Protein 4K1X (pdb70)

Structure (mmCIF, N/CA/C/O backbone):
data_4K1X
#
_entry.id   4K1X
#
_cell.length_a   74.970
_cell.length_b   74.970
_cell.length_c   188.610
_cell.angle_alpha   90.00
_cell.angle_beta   90.00
_cell.angle_gamma   120.00
#
_symmetry.space_group_name_H-M   'P 31 2 1'
#
loop_
_entity.id
_entity.type
_entity.pdbx_description
1 polymer 'NADPH:ferredoxin reductase'
2 non-polymer 'FLAVIN-ADENINE DINUCLEOTIDE'
3 non-polymer 'SULFATE ION'
4 water water
#
loop_
_atom_site.group_PDB
_atom_site.id
_atom_site.type_symbol
_atom_site.label_atom_id
_atom_site.label_alt_id
_atom_site.label_comp_id
_atom_site.label_asym_id
_atom_site.label_entity_id
_atom_site.label_seq_id
_atom_site.pdbx_PDB_ins_code
_atom_site.Cartn_x
_atom_site.Cartn_y
_atom_site.Cartn_z
_atom_site.occupancy
_atom_site.B_iso_or_equiv
_atom_site.auth_seq_id
_atom_site.auth_comp_id
_atom_site.auth_asym_id
_atom_site.auth_atom_id
_atom_site.pdbx_PDB_model_num
ATOM 1 N N . PRO A 1 1 ? -49.107 14.909 -20.970 1.00 48.49 16 PRO A N 1
ATOM 2 C CA . PRO A 1 1 ? -47.749 15.381 -20.690 1.00 43.00 16 PRO A CA 1
ATOM 3 C C . PRO A 1 1 ? -47.160 15.974 -21.964 1.00 36.37 16 PRO A C 1
ATOM 4 O O . PRO A 1 1 ? -46.157 15.477 -22.485 1.00 37.22 16 PRO A O 1
ATOM 15 N N . ASP A 1 2 ? -47.799 17.035 -22.452 1.00 28.53 17 ASP A N 1
ATOM 16 C CA . ASP A 1 2 ? -47.401 17.673 -23.705 1.00 22.11 17 ASP A CA 1
ATOM 17 C C . ASP A 1 2 ? -47.214 16.623 -24.817 1.00 18.60 17 ASP A C 1
ATOM 18 O O . ASP A 1 2 ? -46.252 16.676 -25.580 1.00 17.58 17 ASP A O 1
ATOM 27 N N . ALA A 1 3 ? -48.143 15.669 -24.897 1.00 22.41 18 ALA A N 1
ATOM 28 C CA . ALA A 1 3 ? -47.946 14.497 -25.753 1.00 17.25 18 ALA A CA 1
ATOM 29 C C . ALA A 1 3 ? -48.257 14.795 -27.212 1.00 17.92 18 ALA A C 1
ATOM 30 O O . ALA A 1 3 ? -49.241 15.481 -27.530 1.00 18.13 18 ALA A O 1
ATOM 37 N N . GLN A 1 4 ? -47.415 14.271 -28.095 1.00 15.25 19 GLN A N 1
ATOM 38 C CA . GLN A 1 4 ? -47.673 14.322 -29.523 1.00 13.25 19 GLN A CA 1
ATOM 39 C C . GLN A 1 4 ? -47.449 12.942 -30.110 1.00 16.53 19 GLN A C 1
ATOM 40 O O . GLN A 1 4 ? -46.697 12.142 -29.561 1.00 16.63 19 GLN A O 1
ATOM 54 N N . THR A 1 5 ? -48.107 12.676 -31.228 1.00 14.95 20 THR A N 1
ATOM 55 C CA . THR A 1 5 ? -48.119 11.343 -31.809 1.00 13.19 20 THR A CA 1
ATOM 56 C C . THR A 1 5 ? -47.171 11.235 -32.999 1.00 14.41 20 THR A C 1
ATOM 57 O O . THR A 1 5 ? -47.112 12.118 -33.853 1.00 14.79 20 THR A O 1
ATOM 68 N N . VAL A 1 6 ? -46.404 10.153 -33.020 1.00 11.91 21 VAL A N 1
ATOM 69 C CA . VAL A 1 6 ? -45.476 9.861 -34.110 1.00 12.13 21 VAL A CA 1
ATOM 70 C C . VAL A 1 6 ? -46.208 9.384 -35.364 1.00 13.20 21 VAL A C 1
ATOM 71 O O . VAL A 1 6 ? -47.077 8.509 -35.293 1.00 12.34 21 VAL A O 1
ATOM 84 N N . THR A 1 7 ? -45.870 9.983 -36.507 1.00 11.73 22 THR A N 1
ATOM 85 C CA . THR A 1 7 ? -46.536 9.692 -37.772 1.00 12.42 22 THR A CA 1
ATOM 86 C C . THR A 1 7 ? -45.673 8.981 -38.815 1.00 12.32 22 THR A C 1
ATOM 87 O O . THR A 1 7 ? -46.202 8.466 -39.797 1.00 14.47 22 THR A O 1
ATOM 98 N N . SER A 1 8 ? -44.359 8.988 -38.606 1.00 10.97 23 SER A N 1
ATOM 99 C CA . SER A 1 8 ? -43.420 8.348 -39.519 1.00 11.71 23 SER A CA 1
ATOM 100 C C . SER A 1 8 ? -42.093 8.150 -38.817 1.00 10.62 23 SER A C 1
ATOM 101 O O . SER A 1 8 ? -41.706 8.981 -37.976 1.00 10.94 23 SER A O 1
ATOM 109 N N . VAL A 1 9 ? -41.417 7.044 -39.135 1.00 10.38 24 VAL A N 1
ATOM 110 C CA . VAL A 1 9 ? -40.059 6.787 -38.639 1.00 9.77 24 VAL A CA 1
ATOM 111 C C . VAL A 1 9 ? -39.191 6.206 -39.752 1.00 11.66 24 VAL A C 1
ATOM 112 O O . VAL A 1 9 ? -39.628 5.286 -40.475 1.00 10.30 24 VAL A O 1
ATOM 125 N N . ARG A 1 10 ? -37.970 6.708 -39.888 1.00 10.12 25 ARG A N 1
ATOM 126 C CA . ARG A 1 10 ? -36.990 6.134 -40.812 1.00 8.59 25 ARG A CA 1
ATOM 127 C C . ARG A 1 10 ? -35.675 5.906 -40.086 1.00 9.10 25 ARG A C 1
ATOM 128 O O . ARG A 1 10 ? -35.152 6.808 -39.426 1.00 9.70 25 ARG A O 1
ATOM 149 N N . HIS A 1 11 ? -35.150 4.693 -40.188 1.00 7.93 26 HIS A N 1
ATOM 150 C CA . HIS A 1 11 ? -33.835 4.398 -39.632 1.00 7.61 26 HIS A CA 1
ATOM 151 C C . HIS A 1 11 ? -32.786 4.477 -40.705 1.00 10.85 26 HIS A C 1
ATOM 152 O O . HIS A 1 11 ? -32.898 3.806 -41.740 1.00 12.44 26 HIS A O 1
ATOM 167 N N . TRP A 1 12 ? -31.761 5.281 -40.458 1.00 7.29 27 TRP A N 1
ATOM 168 C CA . TRP A 1 12 ? -30.715 5.533 -41.458 1.00 7.48 27 TRP A CA 1
ATOM 169 C C . TRP A 1 12 ? -29.531 4.631 -41.216 1.00 8.03 27 TRP A C 1
ATOM 170 O O . TRP A 1 12 ? -29.001 4.006 -42.156 1.00 8.45 27 TRP A O 1
ATOM 191 N N . THR A 1 13 ? -29.140 4.543 -39.951 1.00 9.50 28 THR A N 1
ATOM 192 C CA . THR A 1 13 ? -28.156 3.570 -39.483 1.00 7.62 28 THR A CA 1
ATOM 193 C C . THR A 1 13 ? -28.583 3.158 -38.083 1.00 7.99 28 THR A C 1
ATOM 194 O O . THR A 1 13 ? -29.557 3.680 -37.536 1.00 7.95 28 THR A O 1
ATOM 205 N N . ASP A 1 14 ? -27.832 2.255 -37.462 1.00 7.12 29 ASP A N 1
ATOM 206 C CA . ASP A 1 14 ? -28.166 1.911 -36.094 1.00 6.48 29 ASP A CA 1
ATOM 207 C C . ASP A 1 14 ? -27.951 3.063 -35.127 1.00 8.76 29 ASP A C 1
ATOM 208 O O . ASP A 1 14 ? -28.406 2.980 -33.995 1.00 8.26 29 ASP A O 1
ATOM 217 N N . THR A 1 15 ? -27.272 4.133 -35.556 1.00 6.58 30 THR A N 1
ATOM 218 C CA . THR A 1 15 ? -27.055 5.291 -34.682 1.00 6.55 30 THR A CA 1
ATOM 219 C C . THR A 1 15 ? -27.665 6.588 -35.178 1.00 7.30 30 THR A C 1
ATOM 220 O O . THR A 1 15 ? -27.410 7.649 -34.600 1.00 7.89 30 THR A O 1
ATOM 231 N N . LEU A 1 16 ? -28.533 6.494 -36.182 1.00 6.95 31 LEU A N 1
ATOM 232 C CA . LEU A 1 16 ? -29.208 7.659 -36.748 1.00 7.06 31 LEU A CA 1
ATOM 233 C C . LEU A 1 16 ? -30.618 7.322 -37.196 1.00 7.84 31 LEU A C 1
ATOM 234 O O . LEU A 1 16 ? -30.794 6.390 -37.989 1.00 7.28 31 LEU A O 1
ATOM 250 N N . PHE A 1 17 ? -31.611 8.082 -36.755 1.00 7.01 32 PHE A N 1
ATOM 251 C CA . PHE A 1 17 ? -32.968 7.881 -37.231 1.00 6.60 32 PHE A CA 1
ATOM 252 C C . PHE A 1 17 ? -33.707 9.211 -37.257 1.00 7.80 32 PHE A C 1
ATOM 253 O O . PHE A 1 17 ? -33.382 10.125 -36.505 1.00 9.59 32 PHE A O 1
ATOM 270 N N . SER A 1 18 ? -34.694 9.313 -38.132 1.00 6.72 33 SER A N 1
ATOM 271 C CA . SER A 1 18 ? -35.574 10.489 -38.172 1.00 6.87 33 SER A CA 1
ATOM 272 C C . SER A 1 18 ? -37.009 10.084 -37.890 1.00 7.12 33 SER A C 1
ATOM 273 O O . SER A 1 18 ? -37.383 8.928 -38.059 1.00 7.70 33 SER A O 1
ATOM 281 N N . PHE A 1 19 ? -37.809 11.033 -37.408 1.00 7.84 34 PHE A N 1
ATOM 282 C CA . PHE A 1 19 ? -39.227 10.738 -37.210 1.00 9.67 34 PHE A CA 1
ATOM 283 C C . PHE A 1 19 ? -40.018 12.019 -37.344 1.00 10.30 34 PHE A C 1
ATOM 284 O O . PHE A 1 19 ? -39.471 13.114 -37.240 1.00 9.59 34 PHE A O 1
ATOM 301 N N . ARG A 1 20 ? -41.304 11.872 -37.655 1.00 10.45 35 ARG A N 1
ATOM 302 C CA . ARG A 1 20 ? -42.231 13.001 -37.725 1.00 9.47 35 ARG A CA 1
ATOM 303 C C . ARG A 1 20 ? -43.298 12.820 -36.656 1.00 11.07 35 ARG A C 1
ATOM 304 O O . ARG A 1 20 ? -43.645 11.687 -36.299 1.00 11.15 35 ARG A O 1
ATOM 325 N N . VAL A 1 21 ? -43.794 13.935 -36.135 1.00 11.13 36 VAL A N 1
ATOM 326 C CA . VAL A 1 21 ? -44.787 13.903 -35.058 1.00 11.93 36 VAL A CA 1
ATOM 327 C C . VAL A 1 21 ? -45.824 14.987 -35.283 1.00 11.49 36 VAL A C 1
ATOM 328 O O . VAL A 1 21 ? -45.592 15.964 -36.008 1.00 13.00 36 VAL A O 1
ATOM 341 N N . THR A 1 22 ? -46.979 14.819 -34.664 1.00 12.55 37 THR A N 1
ATOM 342 C CA . THR A 1 22 ? -48.013 15.843 -34.773 1.00 13.37 37 THR A CA 1
ATOM 343 C C . THR A 1 22 ? -47.562 17.121 -34.081 1.00 15.75 37 THR A C 1
ATOM 344 O O . THR A 1 22 ? -46.752 17.102 -33.151 1.00 14.76 37 THR A O 1
ATOM 355 N N . ARG A 1 23 ? -48.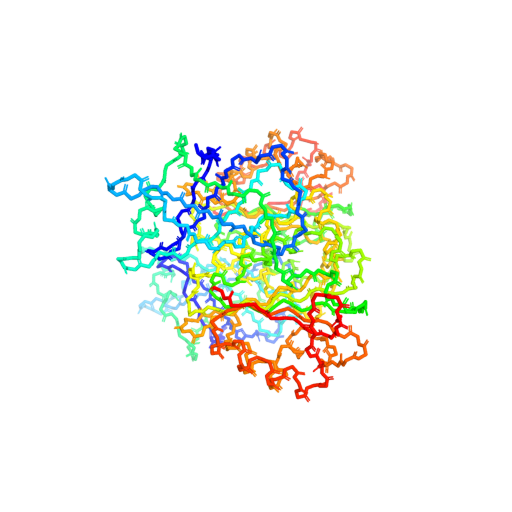099 18.241 -34.552 1.00 15.72 38 ARG A N 1
ATOM 356 C CA . ARG A 1 23 ? -47.657 19.554 -34.117 1.00 13.95 38 ARG A CA 1
ATOM 357 C C . ARG A 1 23 ? -48.587 20.141 -33.056 1.00 16.69 38 ARG A C 1
ATOM 358 O O . ARG A 1 23 ? -49.799 20.172 -33.250 1.00 18.52 38 ARG A O 1
ATOM 379 N N . PRO A 1 24 ? -48.032 20.618 -31.929 1.00 16.64 39 PRO A N 1
ATOM 380 C CA . PRO A 1 24 ? -48.885 21.271 -30.931 1.00 18.34 39 PRO A CA 1
ATOM 381 C C . PRO A 1 24 ? -49.562 22.514 -31.491 1.00 22.06 39 PRO A C 1
ATOM 382 O O . PRO A 1 24 ? -48.951 23.267 -32.254 1.00 23.59 39 PRO A O 1
ATOM 393 N N . GLN A 1 25 ? -50.819 22.728 -31.122 1.00 20.21 40 GLN A N 1
ATOM 394 C CA . GLN A 1 25 ? -51.564 23.828 -31.694 1.00 19.29 40 GLN A CA 1
ATOM 395 C C . GLN A 1 25 ? -50.926 25.180 -31.388 1.00 21.63 40 GLN A C 1
ATOM 396 O O . GLN A 1 25 ? -50.933 26.079 -32.230 1.00 23.51 40 GLN A O 1
ATOM 410 N N . THR A 1 26 ? -50.314 25.299 -30.218 1.00 20.01 41 THR A N 1
ATOM 411 C CA . THR A 1 26 ? -49.755 26.575 -29.792 1.00 22.44 41 THR A CA 1
ATOM 412 C C . THR A 1 26 ? -48.323 26.789 -30.241 1.00 22.43 41 THR A C 1
ATOM 413 O O . THR A 1 26 ? -47.755 27.838 -29.948 1.00 22.55 41 THR A O 1
ATOM 424 N N . LEU A 1 27 ? -47.727 25.823 -30.939 1.00 17.82 42 LEU A N 1
ATOM 425 C CA . LEU A 1 27 ? -46.346 26.003 -31.332 1.00 16.70 42 LEU A CA 1
ATOM 426 C C . LEU A 1 27 ? -46.251 26.976 -32.500 1.00 21.80 42 LEU A C 1
ATOM 427 O O . LEU A 1 27 ? -46.803 26.745 -33.573 1.00 25.03 42 LEU A O 1
ATOM 443 N N . ARG A 1 28 ? -45.548 28.076 -32.263 1.00 16.82 43 ARG A N 1
ATOM 444 C CA . ARG A 1 28 ? -45.178 29.005 -33.322 1.00 15.27 43 ARG A CA 1
ATOM 445 C C . ARG A 1 28 ? -43.676 29.173 -33.241 1.00 14.40 43 ARG A C 1
ATOM 446 O O . ARG A 1 28 ? -43.157 29.551 -32.194 1.00 16.27 43 ARG A O 1
ATOM 467 N N . PHE A 1 29 ? -42.964 28.864 -34.321 1.00 14.05 44 PHE A N 1
ATOM 468 C CA . PHE A 1 29 ? -41.515 28.989 -34.305 1.00 12.60 44 PHE A CA 1
ATOM 469 C C . PHE A 1 29 ? -40.986 29.530 -35.620 1.00 13.66 44 PHE A C 1
ATOM 470 O O . PHE A 1 29 ? -41.721 29.704 -36.594 1.00 14.19 44 PHE A O 1
ATOM 487 N N . ARG A 1 30 ? -39.715 29.896 -35.577 1.00 11.65 45 ARG A N 1
ATOM 488 C CA . ARG A 1 30 ? -38.967 30.294 -36.753 1.00 11.18 45 ARG A CA 1
ATOM 489 C C . ARG A 1 30 ? -38.038 29.158 -37.135 1.00 10.04 45 ARG A C 1
ATOM 490 O O . ARG A 1 30 ? -37.403 28.554 -36.264 1.00 10.28 45 ARG A O 1
ATOM 511 N N . SER A 1 31 ? -37.947 28.885 -38.431 1.00 9.75 46 SER A N 1
ATOM 512 C CA . SER A 1 31 ? -37.084 27.802 -38.919 1.00 9.11 46 SER A CA 1
ATOM 513 C C . SER A 1 31 ? -35.687 27.971 -38.377 1.00 8.30 46 SER A C 1
ATOM 514 O O . SER A 1 31 ? -35.139 29.074 -38.394 1.00 8.62 46 SER A O 1
ATOM 522 N N . GLY A 1 32 ? -35.151 26.878 -37.844 1.00 7.64 47 GLY A N 1
ATOM 523 C CA . GLY A 1 32 ? -33.852 26.857 -37.211 1.00 8.93 47 GLY A CA 1
ATOM 524 C C . GLY A 1 32 ? -33.881 26.735 -35.699 1.00 10.29 47 GLY A C 1
ATOM 525 O O . GLY A 1 32 ? -32.898 26.329 -35.084 1.00 9.26 47 GLY A O 1
ATOM 529 N N . GLU A 1 33 ? -35.024 27.040 -35.087 1.00 7.69 48 GLU A N 1
ATOM 530 C CA . GLU A 1 33 ? -35.166 26.925 -33.637 1.00 8.03 48 GLU A CA 1
ATOM 531 C C . GLU A 1 33 ? -35.284 25.479 -33.145 1.00 9.43 48 GLU A C 1
ATOM 532 O O . GLU A 1 33 ? -35.495 24.552 -33.932 1.00 7.40 48 GLU A O 1
ATOM 544 N N . PHE A 1 34 ? -35.087 25.311 -31.837 1.00 7.89 49 PHE A N 1
ATOM 545 C CA . PHE A 1 34 ? -35.190 24.018 -31.186 1.00 7.80 49 PHE A CA 1
ATOM 546 C C . PHE A 1 34 ? -36.211 24.046 -30.050 1.00 9.04 49 PHE A C 1
ATOM 547 O O . PHE A 1 34 ? -36.621 25.107 -29.561 1.00 9.25 49 PHE A O 1
ATOM 564 N N . VAL A 1 35 ? -36.656 22.850 -29.701 1.00 10.95 50 VAL A N 1
ATOM 565 C CA . VAL A 1 35 ? -37.579 22.628 -28.605 1.00 12.00 50 VAL A CA 1
ATOM 566 C C . VAL A 1 35 ? -37.067 21.462 -27.754 1.00 13.60 50 VAL A C 1
ATOM 567 O O . VAL A 1 35 ? -36.086 20.822 -28.085 1.00 14.83 50 VAL A O 1
ATOM 580 N N . MET A 1 36 ? -37.703 21.227 -26.616 1.00 10.64 51 MET A N 1
ATOM 581 C CA . MET A 1 36 ? -37.413 20.035 -25.824 1.00 10.31 51 MET A CA 1
ATOM 582 C C . MET A 1 36 ? -38.415 18.908 -26.081 1.00 9.37 51 MET A C 1
ATOM 583 O O . MET A 1 36 ? -39.623 19.137 -26.139 1.00 10.69 51 MET A O 1
ATOM 597 N N . ILE A 1 37 ? -37.890 17.701 -26.289 1.00 9.55 52 ILE A N 1
ATOM 598 C CA . ILE A 1 37 ? -38.687 16.497 -26.410 1.00 10.63 52 ILE A CA 1
ATOM 599 C C . ILE A 1 37 ? -38.174 15.406 -25.466 1.00 12.55 52 ILE A C 1
ATOM 600 O O . ILE A 1 37 ? -37.055 15.485 -24.928 1.00 13.51 52 ILE A O 1
ATOM 616 N N . GLY A 1 38 ? -38.998 14.393 -25.240 1.00 11.15 53 GLY A N 1
ATOM 617 C CA . GLY A 1 38 ? -38.616 13.371 -24.290 1.00 11.58 53 GLY A CA 1
ATOM 618 C C . GLY A 1 38 ? -39.584 12.217 -24.155 1.00 13.28 53 GLY A C 1
ATOM 619 O O . GLY A 1 38 ? -40.572 12.106 -24.898 1.00 10.65 53 GLY A O 1
ATOM 623 N N . LEU A 1 39 ? -39.233 11.339 -23.220 1.00 11.90 54 LEU A N 1
ATOM 624 C CA . LEU A 1 39 ? -40.010 10.167 -22.852 1.00 10.89 54 LEU A CA 1
ATOM 625 C C . LEU A 1 39 ? -39.934 10.005 -21.330 1.00 12.10 54 LEU A C 1
ATOM 626 O O . LEU A 1 39 ? -39.071 10.607 -20.695 1.00 15.78 54 LEU A O 1
ATOM 642 N N . LEU A 1 40 ? -40.797 9.177 -20.747 1.00 13.42 55 LEU A N 1
ATOM 643 C CA . LEU A 1 40 ? -40.725 8.886 -19.313 1.00 15.79 55 LEU A CA 1
ATOM 644 C C . LEU A 1 40 ? -39.778 7.733 -18.985 1.00 17.62 55 LEU A C 1
ATOM 645 O O . LEU A 1 40 ? -39.713 6.751 -19.725 1.00 18.23 55 LEU A O 1
ATOM 661 N N . ASP A 1 41 ? -39.054 7.839 -17.874 1.00 18.72 56 ASP A N 1
ATOM 662 C CA . ASP A 1 41 ? -38.194 6.739 -17.422 1.00 19.05 56 ASP A CA 1
ATOM 663 C C . ASP A 1 41 ? -39.016 5.725 -16.636 1.00 19.29 56 ASP A C 1
ATOM 664 O O . ASP A 1 41 ? -40.243 5.847 -16.568 1.00 16.90 56 ASP A O 1
ATOM 673 N N . ASP A 1 42 ? -38.336 4.740 -16.037 1.00 19.82 57 ASP A N 1
ATOM 674 C CA . ASP A 1 42 ? -39.007 3.646 -15.348 1.00 20.78 57 ASP A CA 1
ATOM 675 C C . ASP A 1 42 ? -39.858 4.116 -14.183 1.00 23.00 57 ASP A C 1
ATOM 676 O O . ASP A 1 42 ? -40.814 3.442 -13.807 1.00 22.79 57 ASP A O 1
ATOM 685 N N . ASN A 1 43 ? -39.489 5.251 -13.592 1.00 18.92 58 ASN A N 1
ATOM 686 C CA . ASN A 1 43 ? -40.171 5.755 -12.407 1.00 21.49 58 ASN A CA 1
ATOM 687 C C . ASN A 1 43 ? -41.138 6.875 -12.765 1.00 23.85 58 ASN A C 1
ATOM 688 O O . ASN A 1 43 ? -41.607 7.594 -11.890 1.00 22.67 58 ASN A O 1
ATOM 699 N N . GLY A 1 44 ? -41.401 7.049 -14.061 1.00 20.26 59 GLY A N 1
ATOM 700 C CA . GLY A 1 44 ? -42.377 8.022 -14.508 1.00 23.09 59 GLY A CA 1
ATOM 701 C C . GLY A 1 44 ? -41.861 9.443 -14.607 1.00 22.86 59 GLY A C 1
ATOM 702 O O . GLY A 1 44 ? -42.653 10.380 -14.728 1.00 24.88 59 GLY A O 1
ATOM 706 N N . LYS A 1 45 ? -40.544 9.619 -14.528 1.00 20.43 60 LYS A N 1
ATOM 707 C CA . LYS A 1 45 ? -39.934 10.947 -14.603 1.00 18.52 60 LYS A CA 1
ATOM 708 C C . LYS A 1 45 ? -39.500 11.286 -16.022 1.00 16.88 60 LYS A C 1
ATOM 709 O O . LYS A 1 45 ? -38.890 10.460 -16.692 1.00 17.56 60 LYS A O 1
ATOM 728 N N . PRO A 1 46 ? -39.801 12.506 -16.483 1.00 15.79 61 PRO A N 1
ATOM 729 C CA . PRO A 1 46 ? -39.393 12.821 -17.860 1.00 14.36 61 PRO A CA 1
ATOM 730 C C . PRO A 1 46 ? -37.880 12.801 -18.073 1.00 17.66 61 PRO A C 1
ATOM 731 O O . PRO A 1 46 ? -37.101 13.171 -17.186 1.00 19.40 61 PRO A O 1
ATOM 742 N N . ILE A 1 47 ? -37.488 12.316 -19.255 1.00 15.15 62 ILE A N 1
ATOM 743 C CA . ILE A 1 47 ? -36.128 12.390 -19.752 1.00 11.47 62 ILE A CA 1
ATOM 744 C C . ILE A 1 47 ? -36.223 13.344 -20.939 1.00 13.10 62 ILE A C 1
ATOM 745 O O . ILE A 1 47 ? -36.705 12.961 -21.985 1.00 12.63 62 ILE A O 1
ATOM 761 N N . MET A 1 48 ? -35.808 14.587 -20.735 1.00 11.88 63 MET A N 1
ATOM 762 C CA . MET A 1 48 ? -36.014 15.671 -21.712 1.00 13.73 63 MET A CA 1
ATOM 763 C C . MET A 1 48 ? -34.713 16.167 -22.325 1.00 11.50 63 MET A C 1
ATOM 764 O O . MET A 1 48 ? -33.713 16.393 -21.618 1.00 14.87 63 MET A O 1
ATOM 778 N N . ARG A 1 49 ? -34.727 16.375 -23.636 1.00 9.31 64 ARG A N 1
ATOM 779 C CA . ARG A 1 49 ? -33.528 16.831 -24.346 1.00 8.90 64 ARG A CA 1
ATOM 780 C C . ARG A 1 49 ? -33.856 17.870 -25.400 1.00 9.87 64 ARG A C 1
ATOM 781 O O . ARG A 1 49 ? -34.899 17.806 -26.067 1.00 8.51 64 ARG A O 1
ATOM 802 N N . ALA A 1 50 ? -32.943 18.824 -25.565 1.00 10.94 65 ALA A N 1
ATOM 803 C CA . ALA A 1 50 ? -33.021 19.808 -26.647 1.00 12.19 65 ALA A CA 1
ATOM 804 C C . ALA A 1 50 ? -32.895 19.134 -28.026 1.00 9.06 65 ALA A C 1
ATOM 805 O O . ALA A 1 50 ? -31.995 18.327 -28.233 1.00 8.06 65 ALA A O 1
ATOM 812 N N . TYR A 1 51 ? -33.801 19.473 -28.943 1.00 9.39 66 TYR A N 1
ATOM 813 C CA . TYR A 1 51 ? -33.773 18.976 -30.325 1.00 10.45 66 TYR A CA 1
ATOM 814 C C . TYR A 1 51 ? -34.103 20.067 -31.318 1.00 9.08 66 TYR A C 1
ATOM 815 O O . TYR A 1 51 ? -35.141 20.718 -31.214 1.00 8.60 66 TYR A O 1
ATOM 833 N N . SER A 1 52 ? -33.245 20.245 -32.310 1.00 7.41 67 SER A N 1
ATOM 834 C CA . SER A 1 52 ? -33.571 21.115 -33.441 1.00 7.26 67 SER A CA 1
ATOM 835 C C . SER A 1 52 ? -34.819 20.602 -34.146 1.00 9.54 67 SER A C 1
ATOM 836 O O . SER A 1 52 ? -34.929 19.405 -34.388 1.00 9.49 67 SER A O 1
ATOM 844 N N . ILE A 1 53 ? -35.749 21.486 -34.505 1.00 6.87 68 ILE A N 1
ATOM 845 C CA . ILE A 1 53 ? -36.843 21.077 -35.381 1.00 6.96 68 ILE A CA 1
ATOM 846 C C . ILE A 1 53 ? -36.293 21.011 -36.821 1.00 8.41 68 ILE A C 1
ATOM 847 O O . ILE A 1 53 ? -35.693 21.976 -37.327 1.00 8.97 68 ILE A O 1
ATOM 863 N N . ALA A 1 54 ? -36.471 19.868 -37.472 1.00 8.69 69 ALA A N 1
ATOM 864 C CA . ALA A 1 54 ? -35.891 19.632 -38.794 1.00 9.16 69 ALA A CA 1
ATOM 865 C C . ALA A 1 54 ? -36.837 19.959 -39.940 1.00 8.53 69 ALA A C 1
ATOM 866 O O . ALA A 1 54 ? -36.444 19.887 -41.111 1.00 9.76 69 ALA A O 1
ATOM 873 N N . SER A 1 55 ? -38.084 20.286 -39.617 1.00 9.62 70 SER A N 1
ATOM 874 C CA . SER A 1 55 ? -39.050 20.734 -40.608 1.00 8.79 70 SER A CA 1
ATOM 875 C C . SER A 1 55 ? -39.156 22.250 -40.610 1.00 7.80 70 SER A C 1
ATOM 876 O O . SER A 1 55 ? -38.971 22.875 -39.572 1.00 10.19 70 SER A O 1
ATOM 884 N N . PRO A 1 56 ? -39.488 22.844 -41.770 1.00 9.01 71 PRO A N 1
ATOM 885 C CA . PRO A 1 56 ? -39.608 24.307 -41.828 1.00 11.20 71 PRO A CA 1
ATOM 886 C C . PRO A 1 56 ? -40.859 24.760 -41.078 1.00 11.77 71 PRO A C 1
ATOM 887 O O . PRO A 1 56 ? -41.795 23.965 -40.910 1.00 11.13 71 PRO A O 1
ATOM 898 N N . ALA A 1 57 ? -40.880 26.019 -40.646 1.00 11.52 72 ALA A N 1
ATOM 899 C CA . ALA A 1 57 ? -41.961 26.553 -39.836 1.00 10.87 72 ALA A CA 1
ATOM 900 C C . ALA A 1 57 ? -43.334 26.411 -40.453 1.00 13.50 72 ALA A C 1
ATOM 901 O O . ALA A 1 57 ? -44.317 26.313 -39.731 1.00 15.70 72 ALA A O 1
ATOM 908 N N . TRP A 1 58 ? -43.417 26.443 -41.782 1.00 12.44 73 TRP A N 1
ATOM 909 C CA . TRP A 1 58 ? -44.728 26.330 -42.445 1.00 15.48 73 TRP A CA 1
ATOM 910 C C . TRP A 1 58 ? -45.347 24.919 -42.382 1.00 14.91 73 TRP A C 1
ATOM 911 O O . TRP A 1 58 ? -46.570 24.793 -42.538 1.00 16.89 73 TRP A O 1
ATOM 932 N N . ASP A 1 59 ? -44.546 23.885 -42.127 1.00 15.49 74 ASP A N 1
ATOM 933 C CA . ASP A 1 59 ? -45.014 22.493 -42.179 1.00 15.10 74 ASP A CA 1
ATOM 934 C C . ASP A 1 59 ? -45.892 22.145 -40.968 1.00 18.23 74 ASP A C 1
ATOM 935 O O . ASP A 1 59 ? -45.485 22.349 -39.832 1.00 16.27 74 ASP A O 1
ATOM 944 N N . GLU A 1 60 ? -47.104 21.634 -41.223 1.00 20.38 75 GLU A N 1
ATOM 945 C CA . GLU A 1 60 ? -48.080 21.290 -40.168 1.00 23.52 75 GLU A CA 1
ATOM 946 C C . GLU A 1 60 ? -47.644 20.104 -39.320 1.00 23.13 75 GLU A C 1
ATOM 947 O O . GLU A 1 60 ? -48.231 19.823 -38.274 1.00 25.34 75 GLU A O 1
ATOM 959 N N . GLU A 1 61 ? -46.655 19.375 -39.817 1.00 19.62 76 GLU A N 1
ATOM 960 C CA . GLU A 1 61 ? -46.083 18.239 -39.124 1.00 23.06 76 GLU A CA 1
ATOM 961 C C . GLU A 1 61 ? -44.630 18.559 -38.817 1.00 19.01 76 GLU A C 1
ATOM 962 O O . GLU A 1 61 ? -43.967 19.264 -39.587 1.00 23.85 76 GLU A O 1
ATOM 974 N N . LEU A 1 62 ? -44.156 18.073 -37.677 1.00 13.62 77 LEU A N 1
ATOM 975 C CA . LEU A 1 62 ? -42.790 18.301 -37.226 1.00 12.51 77 LEU A CA 1
ATOM 976 C C . LEU A 1 62 ? -41.895 17.118 -37.565 1.00 14.05 77 LEU A C 1
ATOM 977 O O . LEU A 1 62 ? -42.360 15.985 -37.611 1.00 14.86 77 LEU A O 1
ATOM 993 N N . GLU A 1 63 ? -40.638 17.409 -37.861 1.00 8.92 78 GLU A N 1
ATOM 994 C CA . GLU A 1 63 ? -39.638 16.394 -38.163 1.00 8.70 78 GLU A CA 1
ATOM 995 C C . GLU A 1 63 ? -38.439 16.588 -37.242 1.00 8.33 78 GLU A C 1
ATOM 996 O O . GLU A 1 63 ? -38.086 17.728 -36.905 1.00 8.59 78 GLU A O 1
ATOM 1008 N N . PHE A 1 64 ? -37.816 15.474 -36.857 1.00 8.13 79 PHE A N 1
ATOM 1009 C CA . PHE A 1 64 ? -36.617 15.439 -36.043 1.00 7.79 79 PHE A CA 1
ATOM 1010 C C . PHE A 1 64 ? -35.635 14.435 -36.615 1.00 7.22 79 PHE A C 1
ATOM 1011 O O . PHE A 1 64 ? -36.043 13.411 -37.182 1.00 8.66 79 PHE A O 1
ATOM 1028 N N . TYR A 1 65 ? -34.349 14.736 -36.450 1.00 6.26 80 TYR A N 1
ATOM 1029 C CA . TYR A 1 65 ? -33.254 13.866 -36.884 1.00 7.56 80 TYR A CA 1
ATOM 1030 C C . TYR A 1 65 ? -32.391 13.598 -35.678 1.00 7.40 80 TYR A C 1
ATOM 1031 O O . TYR A 1 65 ? -31.848 14.529 -35.089 1.00 7.68 80 TYR A O 1
ATOM 1049 N N . SER A 1 66 ? -32.294 12.328 -35.303 1.00 6.08 81 SER A N 1
ATOM 1050 C CA . SER A 1 66 ? -31.767 11.944 -33.998 1.00 6.97 81 SER A CA 1
ATOM 1051 C C . SER A 1 66 ? -30.597 10.986 -34.060 1.00 8.61 81 SER A C 1
ATOM 1052 O O . SER A 1 66 ? -30.574 10.043 -34.864 1.00 7.05 81 SER A O 1
ATOM 1060 N N . ILE A 1 67 ? -29.653 11.219 -33.161 1.00 7.15 82 ILE A N 1
ATOM 1061 C CA . ILE A 1 67 ? -28.620 10.241 -32.841 1.00 6.35 82 ILE A CA 1
ATOM 1062 C C . ILE A 1 67 ? -29.251 9.109 -32.018 1.00 6.59 82 ILE A C 1
ATOM 1063 O O . ILE A 1 67 ? -30.336 9.275 -31.459 1.00 7.51 82 ILE A O 1
ATOM 1079 N N . LYS A 1 68 ? -28.595 7.961 -31.987 1.00 6.76 83 LYS A N 1
ATOM 1080 C CA . LYS A 1 68 ? -28.825 6.947 -30.971 1.00 7.14 83 LYS A CA 1
ATOM 1081 C C . LYS A 1 68 ? -27.506 6.710 -30.263 1.00 7.42 83 LYS A C 1
ATOM 1082 O O . LYS A 1 68 ? -26.549 6.238 -30.880 1.00 9.46 83 LYS A O 1
ATOM 1101 N N . VAL A 1 69 ? -27.463 7.063 -28.979 1.00 7.76 84 VAL A N 1
ATOM 1102 C CA . VAL A 1 69 ? -26.318 6.801 -28.106 1.00 8.76 84 VAL A CA 1
ATOM 1103 C C . VAL A 1 69 ? -26.665 5.526 -27.342 1.00 9.58 84 VAL A C 1
ATOM 1104 O O . VAL A 1 69 ? -27.677 5.505 -26.647 1.00 9.44 84 VAL A O 1
ATOM 1117 N N . PRO A 1 70 ? -25.833 4.474 -27.444 1.00 9.62 85 PRO A N 1
ATOM 1118 C CA . PRO A 1 70 ? -26.188 3.172 -26.852 1.00 11.13 85 PRO A CA 1
ATOM 1119 C C . PRO A 1 70 ? -26.574 3.221 -25.382 1.00 14.44 85 PRO A C 1
ATOM 1120 O O . PRO A 1 70 ? -27.489 2.506 -24.972 1.00 15.96 85 PRO A O 1
ATOM 1131 N N . ASP A 1 71 ? -25.885 4.035 -24.600 1.00 11.73 86 ASP A N 1
ATOM 1132 C CA . ASP A 1 71 ? -26.209 4.153 -23.180 1.00 17.72 86 ASP A CA 1
ATOM 1133 C C . ASP A 1 71 ? -26.806 5.514 -22.851 1.00 16.37 86 ASP A C 1
ATOM 1134 O O . ASP A 1 71 ? -26.799 5.947 -21.682 1.00 18.45 86 ASP A O 1
ATOM 1143 N N . GLY A 1 72 ? -27.323 6.198 -23.871 1.00 11.59 87 GLY A N 1
ATOM 1144 C CA . GLY A 1 72 ? -27.910 7.510 -23.688 1.00 11.54 87 GLY A CA 1
ATOM 1145 C C . GLY A 1 72 ? -29.298 7.403 -23.086 1.00 11.75 87 GLY A C 1
ATOM 1146 O O . GLY A 1 72 ? -30.137 6.677 -23.607 1.00 10.89 87 GLY A O 1
ATOM 1150 N N . PRO A 1 73 ? -29.569 8.131 -21.991 1.00 11.17 88 PRO A N 1
ATOM 1151 C CA . PRO A 1 73 ? -30.870 7.980 -21.334 1.00 11.33 88 PRO A CA 1
ATOM 1152 C C . PRO A 1 73 ? -32.089 8.169 -22.255 1.00 12.63 88 PRO A C 1
ATOM 1153 O O . PRO A 1 73 ? -33.017 7.333 -22.205 1.00 10.47 88 PRO A O 1
ATOM 1164 N N . LEU A 1 74 ? -32.083 9.195 -23.106 1.00 10.01 89 LEU A N 1
ATOM 1165 C CA . LEU A 1 74 ? -33.213 9.389 -23.984 1.00 9.16 89 LEU A CA 1
ATOM 1166 C C . LEU A 1 74 ? -33.165 8.480 -25.189 1.00 8.80 89 LEU A C 1
ATOM 1167 O O . LEU A 1 74 ? -34.124 7.771 -25.489 1.00 9.96 89 LEU A O 1
ATOM 1183 N N . THR A 1 75 ? -32.060 8.520 -25.918 1.00 9.15 90 THR A N 1
ATOM 1184 C CA . THR A 1 75 ? -32.094 7.939 -27.248 1.00 8.03 90 THR A CA 1
ATOM 1185 C C . THR A 1 75 ? -31.965 6.419 -27.258 1.00 8.23 90 THR A C 1
ATOM 1186 O O . THR A 1 75 ? -32.351 5.782 -28.236 1.00 8.06 90 THR A O 1
ATOM 1197 N N . SER A 1 76 ? -31.479 5.818 -26.175 1.00 9.25 91 SER A N 1
ATOM 1198 C CA . SER A 1 76 ? -31.536 4.369 -26.040 1.00 9.34 91 SER A CA 1
ATOM 1199 C C . SER A 1 76 ? -32.986 3.877 -26.093 1.00 9.09 91 SER A C 1
ATOM 1200 O O . SER A 1 76 ? -33.252 2.781 -26.575 1.00 9.65 91 SER A O 1
ATOM 1208 N N . ARG A 1 77 ? -33.908 4.717 -25.634 1.00 9.31 92 ARG A N 1
ATOM 1209 C CA . ARG A 1 77 ? -35.340 4.446 -25.671 1.00 9.85 92 ARG A CA 1
ATOM 1210 C C . ARG A 1 77 ? -36.000 5.018 -26.948 1.00 10.80 92 ARG A C 1
ATOM 1211 O O . ARG A 1 77 ? -36.825 4.356 -27.583 1.00 10.31 92 ARG A O 1
ATOM 1232 N N . LEU A 1 78 ? -35.647 6.248 -27.307 1.00 8.55 93 LEU A N 1
ATOM 1233 C CA . LEU A 1 78 ? -36.284 6.937 -28.436 1.00 8.24 93 LEU A CA 1
ATOM 1234 C C . LEU A 1 78 ? -36.081 6.199 -29.771 1.00 8.26 93 LEU A C 1
ATOM 1235 O O . LEU A 1 78 ? -36.929 6.284 -30.673 1.00 8.65 93 LEU A O 1
ATOM 1251 N N . GLN A 1 79 ? -34.981 5.456 -29.895 1.00 9.61 94 GLN A N 1
ATOM 1252 C CA . GLN A 1 79 ? -34.704 4.724 -31.131 1.00 8.13 94 GLN A CA 1
ATOM 1253 C C . GLN A 1 79 ? -35.788 3.710 -31.447 1.00 9.67 94 GLN A C 1
ATOM 1254 O O . GLN A 1 79 ? -35.897 3.274 -32.592 1.00 9.53 94 GLN A O 1
ATOM 1268 N N . HIS A 1 80 ? -36.562 3.310 -30.435 1.00 9.56 95 HIS A N 1
ATOM 1269 C CA . HIS A 1 80 ? -37.573 2.270 -30.599 1.00 8.77 95 HIS A CA 1
ATOM 1270 C C . HIS A 1 80 ? -38.979 2.851 -30.822 1.00 8.89 95 HIS A C 1
ATOM 1271 O O . HIS A 1 80 ? -39.977 2.120 -30.832 1.00 11.20 95 HIS A O 1
ATOM 1286 N N . ILE A 1 81 ? -39.064 4.157 -31.020 1.00 8.68 96 ILE A N 1
ATOM 1287 C CA . ILE A 1 81 ? -40.350 4.792 -31.216 1.00 8.85 96 ILE A CA 1
ATOM 1288 C C . ILE A 1 81 ? -40.999 4.299 -32.516 1.00 8.89 96 ILE A C 1
ATOM 1289 O O . ILE A 1 81 ? -40.319 4.060 -33.512 1.00 9.06 96 ILE A O 1
ATOM 1305 N N . LYS A 1 82 ? -42.319 4.155 -32.471 1.00 10.36 97 LYS A N 1
ATOM 1306 C CA . LYS A 1 82 ? -43.129 3.656 -33.582 1.00 11.57 97 LYS A CA 1
ATOM 1307 C C . LYS A 1 82 ? -44.261 4.580 -33.936 1.00 13.34 97 LYS A C 1
ATOM 1308 O O . LYS A 1 82 ? -44.780 5.300 -33.093 1.00 11.34 97 LYS A O 1
ATOM 1327 N N . VAL A 1 83 ? -44.666 4.523 -35.196 1.00 11.04 98 VAL A N 1
ATOM 1328 C CA . VAL A 1 83 ? -45.866 5.226 -35.619 1.00 13.12 98 VAL A CA 1
ATOM 1329 C C . VAL A 1 83 ? -47.030 4.878 -34.682 1.00 13.18 98 VAL A C 1
ATOM 1330 O O . VAL A 1 83 ? -47.290 3.689 -34.384 1.00 12.90 98 VAL A O 1
ATOM 1343 N N . GLY A 1 84 ? -47.707 5.918 -34.191 1.00 14.42 99 GLY A N 1
ATOM 1344 C CA . GLY A 1 84 ? -48.855 5.762 -33.308 1.00 17.45 99 GLY A CA 1
ATOM 1345 C C . GLY A 1 84 ? -48.556 5.905 -31.828 1.00 15.23 99 GLY A C 1
ATOM 1346 O O . GLY A 1 84 ? -49.471 6.008 -31.005 1.00 17.03 99 GLY A O 1
ATOM 1350 N N . GLU A 1 85 ? -47.272 5.876 -31.494 1.00 12.98 100 GLU A N 1
ATOM 1351 C CA . GLU A 1 85 ? -46.804 6.081 -30.141 1.00 11.43 100 GLU A CA 1
ATOM 1352 C C . GLU A 1 85 ? -46.623 7.574 -29.902 1.00 14.32 100 GLU A C 1
ATOM 1353 O O . GLU A 1 85 ? -46.613 8.357 -30.844 1.00 14.08 100 GLU A O 1
ATOM 1365 N N . GLN A 1 86 ? -46.487 7.943 -28.632 1.00 16.24 101 GLN A N 1
ATOM 1366 C CA . GLN A 1 86 ? -46.372 9.329 -28.234 1.00 13.38 101 GLN A CA 1
ATOM 1367 C C . GLN A 1 86 ? -44.995 9.685 -27.687 1.00 14.21 101 GLN A C 1
ATOM 1368 O O . GLN A 1 86 ? -44.290 8.848 -27.096 1.00 15.68 101 GLN A O 1
ATOM 1382 N N . ILE A 1 87 ? -44.633 10.945 -27.890 1.00 14.37 102 ILE A N 1
ATOM 1383 C CA . ILE A 1 87 ? -43.492 11.566 -27.236 1.00 13.06 102 ILE A CA 1
ATOM 1384 C C . ILE A 1 87 ? -43.957 12.794 -26.463 1.00 12.53 102 ILE A C 1
ATOM 1385 O O . ILE A 1 87 ? -45.038 13.327 -26.721 1.00 16.22 102 ILE A O 1
ATOM 1401 N N . ILE A 1 88 ? -43.142 13.230 -25.514 1.00 11.65 103 ILE A N 1
ATOM 1402 C CA . ILE A 1 88 ? -43.332 14.528 -24.854 1.00 13.25 103 ILE A CA 1
ATOM 1403 C C . ILE A 1 88 ? -42.727 15.601 -25.748 1.00 13.76 103 ILE A C 1
ATOM 1404 O O . ILE A 1 88 ? -41.604 15.433 -26.240 1.00 13.59 103 ILE A O 1
ATOM 1420 N N . LEU A 1 89 ? -43.447 16.696 -25.997 1.00 16.67 104 LEU A N 1
ATOM 1421 C CA . LEU A 1 89 ? -42.875 17.809 -26.762 1.00 16.54 104 LEU A CA 1
ATOM 1422 C C . LEU A 1 89 ? -43.308 19.095 -26.105 1.00 23.08 104 LEU A C 1
ATOM 1423 O O . LEU A 1 89 ? -44.491 19.412 -26.108 1.00 23.01 104 LEU A O 1
ATOM 1439 N N . ARG A 1 90 ? -42.361 19.824 -25.521 1.00 15.99 105 ARG A N 1
ATOM 1440 C CA . ARG A 1 90 ? -42.680 21.119 -24.910 1.00 16.28 105 ARG A CA 1
ATOM 1441 C C . ARG A 1 90 ? -42.636 22.227 -25.982 1.00 19.91 105 ARG A C 1
ATOM 1442 O O . ARG A 1 90 ? -41.596 22.467 -26.590 1.00 19.28 105 ARG A O 1
ATOM 1463 N N . PRO A 1 91 ? -43.778 22.884 -26.244 1.00 20.94 106 PRO A N 1
ATOM 1464 C CA . PRO A 1 91 ? -43.849 23.792 -27.394 1.00 21.66 106 PRO A CA 1
ATOM 1465 C C . PRO A 1 91 ? -43.295 25.179 -27.071 1.00 19.72 106 PRO A C 1
ATOM 1466 O O . PRO A 1 91 ? -44.014 26.170 -27.174 1.00 22.52 106 PRO A O 1
ATOM 1477 N N . LYS A 1 92 ? -42.035 25.234 -26.657 1.00 17.93 107 LYS A N 1
ATOM 1478 C CA . LYS A 1 92 ? -41.374 26.495 -26.314 1.00 19.55 107 LYS A CA 1
ATOM 1479 C C . LYS A 1 92 ? -40.094 26.606 -27.104 1.00 18.07 107 LYS A C 1
ATOM 1480 O O . LYS A 1 92 ? -39.056 26.102 -26.687 1.00 18.31 107 LYS A O 1
ATOM 1499 N N . PRO A 1 93 ? -40.168 27.249 -28.273 1.00 12.70 108 PRO A N 1
ATOM 1500 C CA . PRO A 1 93 ? -38.970 27.260 -29.115 1.00 11.88 108 PRO A CA 1
ATOM 1501 C C . PRO A 1 93 ? -37.951 28.298 -28.678 1.00 11.72 108 PRO A C 1
ATOM 1502 O O . PRO A 1 93 ? -38.291 29.408 -28.214 1.00 12.56 108 PRO A O 1
ATOM 1513 N N . VAL A 1 94 ? -36.695 27.921 -28.855 1.00 12.13 109 VAL A N 1
ATOM 1514 C CA . VAL A 1 94 ? -35.560 28.785 -28.551 1.00 12.57 109 VAL A CA 1
ATOM 1515 C C . VAL A 1 94 ? -34.453 28.524 -29.568 1.00 12.36 109 VAL A C 1
ATOM 1516 O O . VAL A 1 94 ? -34.637 27.747 -30.501 1.00 10.67 109 VAL A O 1
ATOM 1529 N N . GLY A 1 95 ? -33.338 29.238 -29.449 1.00 10.59 110 GLY A N 1
ATOM 1530 C CA . GLY A 1 95 ? -32.210 29.026 -30.329 1.00 10.38 110 GLY A CA 1
ATOM 1531 C C . GLY A 1 95 ? -31.795 30.279 -31.074 1.00 9.59 110 GLY A C 1
ATOM 1532 O O . GLY A 1 95 ? -32.601 31.203 -31.259 1.00 10.74 110 GLY A O 1
ATOM 1536 N N . THR A 1 96 ? -30.546 30.304 -31.517 1.00 8.95 111 THR A N 1
ATOM 1537 C CA . THR A 1 96 ? -30.044 31.449 -32.277 1.00 8.87 111 THR A CA 1
ATOM 1538 C C . THR A 1 96 ? -29.798 31.203 -33.757 1.00 9.05 111 THR A C 1
ATOM 1539 O O . THR A 1 96 ? -29.324 32.104 -34.435 1.00 9.98 111 THR A O 1
ATOM 1550 N N . LEU A 1 97 ? -30.126 30.019 -34.257 1.00 8.16 112 LEU A N 1
ATOM 1551 C CA . LEU A 1 97 ? -29.918 29.702 -35.676 1.00 7.82 112 LEU A CA 1
ATOM 1552 C C . LEU A 1 97 ? -31.120 30.173 -36.476 1.00 7.98 112 LEU A C 1
ATOM 1553 O O . LEU A 1 97 ? -31.840 29.369 -37.061 1.00 9.53 112 LEU A O 1
ATOM 1569 N N . VAL A 1 98 ? -31.352 31.477 -36.452 1.00 9.59 113 VAL A N 1
ATOM 1570 C CA . VAL A 1 98 ? -32.506 32.067 -37.111 1.00 8.71 113 VAL A CA 1
ATOM 1571 C C . VAL A 1 98 ? -32.025 33.250 -37.957 1.00 10.70 113 VAL A C 1
ATOM 1572 O O . VAL A 1 98 ? -31.046 33.924 -37.624 1.00 11.02 113 VAL A O 1
ATOM 1585 N N . ILE A 1 99 ? -32.708 33.487 -39.063 1.00 10.53 114 ILE A N 1
ATOM 1586 C CA . ILE A 1 99 ? -32.296 34.524 -39.994 1.00 10.51 114 ILE A CA 1
ATOM 1587 C C . ILE A 1 99 ? -32.328 35.891 -39.306 1.00 11.95 114 ILE A C 1
ATOM 1588 O O . ILE A 1 99 ? -31.502 36.744 -39.610 1.00 11.94 114 ILE A O 1
ATOM 1604 N N . ASP A 1 100 ? -33.237 36.073 -38.346 1.00 13.50 115 ASP A N 1
ATOM 1605 C CA . ASP A 1 100 ? -33.351 37.333 -37.600 1.00 13.25 115 ASP A CA 1
ATOM 1606 C C . ASP A 1 100 ? -32.080 37.675 -36.807 1.00 12.29 115 ASP A C 1
ATOM 1607 O O . ASP A 1 100 ? -31.913 38.831 -36.394 1.00 14.70 115 ASP A O 1
ATOM 1616 N N . ALA A 1 101 ? -31.227 36.682 -36.562 1.00 12.85 116 ALA A N 1
ATOM 1617 C CA . ALA A 1 101 ? -30.035 36.861 -35.714 1.00 12.03 116 ALA A CA 1
ATOM 1618 C C . ALA A 1 101 ? -28.769 37.167 -36.506 1.00 11.36 116 ALA A C 1
ATOM 1619 O O . ALA A 1 101 ? -27.669 37.251 -35.941 1.00 13.77 116 ALA A O 1
ATOM 1626 N N . LEU A 1 102 ? -28.934 37.358 -37.804 1.00 12.09 117 LEU A N 1
ATOM 1627 C CA . LEU A 1 102 ? -27.839 37.707 -38.697 1.00 12.28 117 LEU A CA 1
ATOM 1628 C C . LEU A 1 102 ? -28.106 39.052 -39.345 1.00 16.17 117 LEU A C 1
ATOM 1629 O O . LEU A 1 102 ? -29.250 39.375 -39.657 1.00 14.33 117 LEU A O 1
ATOM 1645 N N . LEU A 1 103 ? -27.052 39.821 -39.597 1.00 14.39 118 LEU A N 1
ATOM 1646 C CA . LEU A 1 103 ? -27.201 40.994 -40.455 1.00 13.43 118 LEU A CA 1
ATOM 1647 C C . LEU A 1 103 ? -27.678 40.578 -41.823 1.00 13.15 118 LEU A C 1
ATOM 1648 O O . LEU A 1 103 ? -27.315 39.492 -42.314 1.00 15.34 118 LEU A O 1
ATOM 1664 N N . PRO A 1 104 ? -28.495 41.424 -42.457 1.00 14.89 119 PRO A N 1
ATOM 1665 C CA . PRO A 1 104 ? -28.826 41.168 -43.865 1.00 17.22 119 PRO A CA 1
ATOM 1666 C C . PRO A 1 104 ? -27.557 40.992 -44.712 1.00 16.18 119 PRO A C 1
ATOM 1667 O O . PRO A 1 104 ? -26.528 41.635 -44.445 1.00 16.25 119 PRO A O 1
ATOM 1678 N N . GLY A 1 105 ? -27.631 40.129 -45.716 1.00 13.20 120 GLY A N 1
ATOM 1679 C CA . GLY A 1 105 ? -26.490 39.870 -46.577 1.00 16.52 120 GLY A CA 1
ATOM 1680 C C . GLY A 1 105 ? -26.894 39.277 -47.912 1.00 15.91 120 GLY A C 1
ATOM 1681 O O . GLY A 1 105 ? -28.068 39.329 -48.294 1.00 16.18 120 GLY A O 1
ATOM 1685 N N . LYS A 1 106 ? -25.922 38.680 -48.600 1.00 15.59 121 LYS A N 1
ATOM 1686 C CA . LYS A 1 106 ? -26.132 38.151 -49.944 1.00 15.59 121 LYS A CA 1
ATOM 1687 C C . LYS A 1 106 ? -25.974 36.640 -50.045 1.00 13.11 121 LYS A C 1
ATOM 1688 O O . LYS A 1 106 ? -26.620 36.022 -50.879 1.00 16.06 121 LYS A O 1
ATOM 1707 N N . ARG A 1 107 ? -25.086 36.052 -49.239 1.00 13.57 122 ARG A N 1
ATOM 1708 C CA . ARG A 1 107 ? -24.913 34.597 -49.210 1.00 9.77 122 ARG A CA 1
ATOM 1709 C C . ARG A 1 107 ? -25.028 34.077 -47.799 1.00 10.66 122 ARG A C 1
ATOM 1710 O O . ARG A 1 107 ? -24.480 34.653 -46.859 1.00 12.66 122 ARG A O 1
ATOM 1731 N N . LEU A 1 108 ? -25.774 32.985 -47.667 1.00 10.56 123 LEU A N 1
ATOM 1732 C CA . LEU A 1 108 ? -26.049 32.363 -46.390 1.00 8.58 123 LEU A CA 1
ATOM 1733 C C . LEU A 1 108 ? -25.453 30.965 -46.380 1.00 8.56 123 LEU A C 1
ATOM 1734 O O . LEU A 1 108 ? -25.727 30.158 -47.273 1.00 10.95 123 LEU A O 1
ATOM 1750 N N . TRP A 1 109 ? -24.617 30.720 -45.383 1.00 10.02 124 TRP A N 1
ATOM 1751 C CA . TRP A 1 109 ? -23.926 29.444 -45.240 1.00 10.13 124 TRP A CA 1
ATOM 1752 C C . TRP A 1 109 ? -24.468 28.642 -44.062 1.00 9.04 124 TRP A C 1
ATOM 1753 O O . TRP A 1 109 ? -24.558 29.156 -42.957 1.00 8.41 124 TRP A O 1
ATOM 1774 N N . PHE A 1 110 ? -24.773 27.363 -44.306 1.00 8.25 125 PHE A N 1
ATOM 1775 C CA . PHE A 1 110 ? -25.142 26.428 -43.270 1.00 7.42 125 PHE A CA 1
ATOM 1776 C C . PHE A 1 110 ? -23.982 25.434 -43.112 1.00 7.20 125 PHE A C 1
ATOM 1777 O O . PHE A 1 110 ? -23.608 24.761 -44.073 1.00 9.06 125 PHE A O 1
ATOM 1794 N N . LEU A 1 111 ? -23.415 25.367 -41.915 1.00 6.48 126 LEU A N 1
ATOM 1795 C CA . LEU A 1 111 ? -22.207 24.589 -41.651 1.00 7.13 126 LEU A CA 1
ATOM 1796 C C . LEU A 1 111 ? -22.522 23.586 -40.539 1.00 7.53 126 LEU A C 1
ATOM 1797 O O . LEU A 1 111 ? -22.716 23.946 -39.385 1.00 8.01 126 LEU A O 1
ATOM 1813 N N . ALA A 1 112 ? -22.560 22.311 -40.915 1.00 7.45 127 ALA A N 1
ATOM 1814 C CA . ALA A 1 112 ? -23.081 21.258 -40.049 1.00 6.47 127 ALA A CA 1
ATOM 1815 C C . ALA A 1 112 ? -22.269 19.993 -40.123 1.00 7.71 127 ALA A C 1
ATOM 1816 O O . ALA A 1 112 ? -21.794 19.612 -41.186 1.00 9.30 127 ALA A O 1
ATOM 1823 N N . THR A 1 113 ? -22.188 19.306 -39.005 1.00 8.10 128 THR A N 1
ATOM 1824 C CA . THR A 1 113 ? -21.662 17.951 -38.967 1.00 8.14 128 THR A CA 1
ATOM 1825 C C . THR A 1 113 ? -22.657 17.067 -38.224 1.00 6.54 128 THR A C 1
ATOM 1826 O O . THR A 1 113 ? -23.311 17.512 -37.290 1.00 8.26 128 THR A O 1
ATOM 1837 N N . GLY A 1 114 ? -22.745 15.810 -38.634 1.00 8.47 129 GLY A N 1
ATOM 1838 C CA . GLY A 1 114 ? -23.605 14.847 -37.973 1.00 9.10 129 GLY A CA 1
ATOM 1839 C C . GLY A 1 114 ? -25.040 15.309 -37.907 1.00 8.33 129 GLY A C 1
ATOM 1840 O O . GLY A 1 114 ? -25.584 15.832 -38.867 1.00 8.87 129 GLY A O 1
ATOM 1844 N N . THR A 1 115 ? -25.666 15.146 -36.751 1.00 8.12 130 THR A N 1
ATOM 184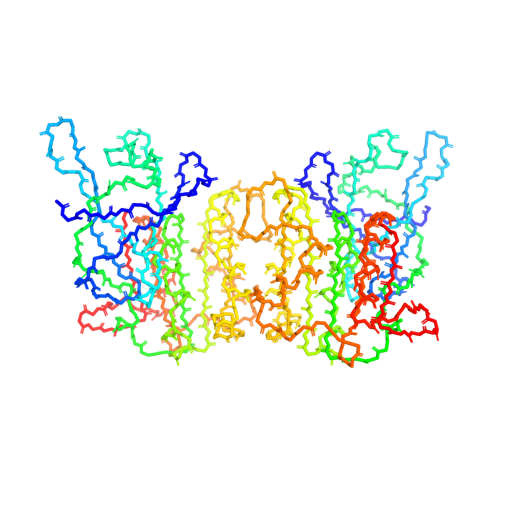5 C CA . THR A 1 115 ? -27.067 15.558 -36.594 1.00 8.89 130 THR A CA 1
ATOM 1846 C C . THR A 1 115 ? -27.255 17.076 -36.659 1.00 7.27 130 THR A C 1
ATOM 1847 O O . THR A 1 115 ? -28.377 17.565 -36.692 1.00 7.52 130 THR A O 1
ATOM 1858 N N . GLY A 1 116 ? -26.159 17.817 -36.687 1.00 7.61 131 GLY A N 1
ATOM 1859 C CA . GLY A 1 116 ? -26.196 19.263 -36.839 1.00 8.68 131 GLY A CA 1
ATOM 1860 C C . GLY A 1 116 ? -26.835 19.737 -38.124 1.00 8.03 131 GLY A C 1
ATOM 1861 O O . GLY A 1 116 ? -27.109 20.933 -38.257 1.00 7.59 131 GLY A O 1
ATOM 1865 N N . ILE A 1 117 ? -27.054 18.839 -39.088 1.00 6.34 132 ILE A N 1
ATOM 1866 C CA . ILE A 1 117 ? -27.801 19.218 -40.275 1.00 6.32 132 ILE A CA 1
ATOM 1867 C C . ILE A 1 117 ? -29.267 19.529 -39.925 1.00 6.57 132 ILE A C 1
ATOM 1868 O O . ILE A 1 117 ? -29.939 20.263 -40.657 1.00 7.21 132 ILE A O 1
ATOM 1884 N N . ALA A 1 118 ? -29.751 19.041 -38.784 1.00 6.87 133 ALA A N 1
ATOM 1885 C CA . ALA A 1 118 ? -31.193 19.140 -38.493 1.00 7.20 133 ALA A CA 1
ATOM 1886 C C . ALA A 1 118 ? -31.819 20.548 -38.611 1.00 8.27 133 ALA A C 1
ATOM 1887 O O . ALA A 1 118 ? -32.815 20.689 -39.272 1.00 8.92 133 ALA A O 1
ATOM 1894 N N . PRO A 1 119 ? -31.244 21.608 -37.986 1.00 7.29 134 PRO A N 1
ATOM 1895 C CA . PRO A 1 119 ? -31.891 22.919 -38.123 1.00 7.21 134 PRO A CA 1
ATOM 1896 C C . PRO A 1 119 ? -31.849 23.433 -39.556 1.00 7.08 134 PRO A C 1
ATOM 1897 O O . PRO A 1 119 ? -32.641 24.291 -39.938 1.00 8.32 134 PRO A O 1
ATOM 1908 N N . PHE A 1 120 ? -30.919 22.896 -40.336 1.00 6.82 135 PHE A N 1
ATOM 1909 C CA . PHE A 1 120 ? -30.751 23.301 -41.730 1.00 6.77 135 PHE A CA 1
ATOM 1910 C C . PHE A 1 120 ? -31.638 22.484 -42.663 1.00 7.89 135 PHE A C 1
ATOM 1911 O O . PHE A 1 120 ? -31.968 22.933 -43.757 1.00 8.54 135 PHE A O 1
ATOM 1928 N N . ALA A 1 121 ? -32.077 21.317 -42.210 1.00 7.51 136 ALA A N 1
ATOM 1929 C CA . ALA A 1 121 ? -33.196 20.610 -42.850 1.00 9.25 136 ALA A CA 1
ATOM 1930 C C . ALA A 1 121 ? -34.435 21.507 -42.823 1.00 10.72 136 ALA A C 1
ATOM 1931 O O . ALA A 1 121 ? -35.248 21.510 -43.755 1.00 10.51 136 ALA A O 1
ATOM 1938 N N . SER A 1 122 ? -34.568 22.284 -41.750 1.00 8.35 137 SER A N 1
ATOM 1939 C CA . SER A 1 122 ? -35.649 23.246 -41.631 1.00 8.00 137 SER A CA 1
ATOM 1940 C C . SER A 1 122 ? -35.381 24.456 -42.524 1.00 8.72 137 SER A C 1
ATOM 1941 O O . SER A 1 122 ? -36.174 24.795 -43.393 1.00 8.29 137 SER A O 1
ATOM 1949 N N . LEU A 1 123 ? -34.233 25.094 -42.324 1.00 8.95 138 LEU A N 1
ATOM 1950 C CA . LEU A 1 123 ? -33.941 26.333 -43.027 1.00 7.75 138 LEU A CA 1
ATOM 1951 C C . LEU A 1 123 ? -33.792 26.187 -44.551 1.00 8.15 138 LEU A C 1
ATOM 1952 O O . LEU A 1 123 ? -34.148 27.106 -45.291 1.00 9.52 138 LEU A O 1
ATOM 1968 N N . MET A 1 124 ? -33.273 25.056 -45.021 1.00 7.61 139 MET A N 1
ATOM 1969 C CA . MET A 1 124 ? -33.177 24.826 -46.472 1.00 8.41 139 MET A CA 1
ATOM 1970 C C . MET A 1 124 ? -34.547 24.807 -47.101 1.00 9.82 139 MET A C 1
ATOM 1971 O O . MET A 1 124 ? -34.663 24.974 -48.315 1.00 11.69 139 MET A O 1
ATOM 1985 N N . ARG A 1 125 ? -35.588 24.583 -46.299 1.00 11.20 140 ARG A N 1
ATOM 1986 C CA . ARG A 1 125 ? -36.949 24.534 -46.813 1.00 12.15 140 ARG A CA 1
ATOM 1987 C C . ARG A 1 125 ? -37.769 25.756 -46.385 1.00 13.09 140 ARG A C 1
ATOM 1988 O O . ARG A 1 125 ? -38.986 25.771 -46.507 1.00 13.55 140 ARG A O 1
ATOM 2009 N N . GLU A 1 126 ? -37.074 26.791 -45.909 1.00 10.50 141 GLU A N 1
ATOM 2010 C CA . GLU A 1 126 ? -37.685 28.018 -45.423 1.00 11.23 141 GLU A CA 1
ATOM 2011 C C . GLU A 1 126 ? -37.674 29.099 -46.508 1.00 11.28 141 GLU A C 1
ATOM 2012 O O . GLU A 1 126 ? -36.597 29.541 -46.946 1.00 10.83 141 GLU A O 1
ATOM 2024 N N . PRO A 1 127 ? -38.860 29.528 -46.970 1.0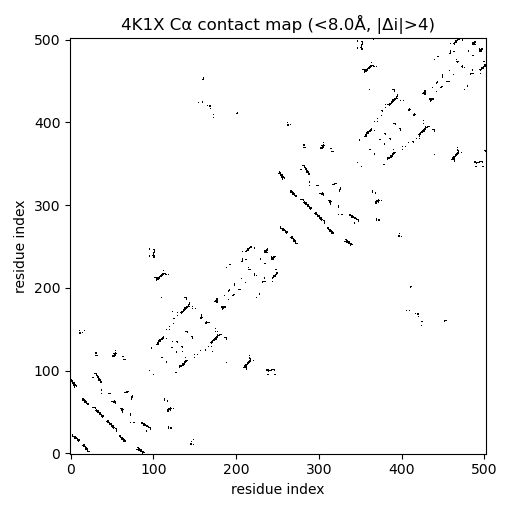0 11.89 142 PRO A N 1
ATOM 2025 C CA . PRO A 1 127 ? -38.849 30.543 -48.028 1.00 12.30 142 PRO A CA 1
ATOM 2026 C C . PRO A 1 127 ? -38.044 31.811 -47.704 1.00 14.00 142 PRO A C 1
ATOM 2027 O O . PRO A 1 127 ? -37.466 32.394 -48.628 1.00 14.87 142 PRO A O 1
ATOM 2038 N N . GLU A 1 128 ? -38.005 32.234 -46.437 1.00 12.39 143 GLU A N 1
ATOM 2039 C CA . GLU A 1 128 ? -37.317 33.470 -46.069 1.00 12.41 143 GLU A CA 1
ATOM 2040 C C . GLU A 1 128 ? -35.833 33.390 -46.419 1.00 12.86 143 GLU A C 1
ATOM 2041 O O . GLU A 1 128 ? -35.210 34.417 -46.712 1.00 13.44 143 GLU A O 1
ATOM 2053 N N . ALA A 1 129 ? -35.254 32.192 -46.410 1.00 11.05 144 ALA A N 1
ATOM 2054 C CA . ALA A 1 129 ? -33.831 32.056 -46.747 1.00 11.70 144 ALA A CA 1
ATOM 2055 C C . ALA A 1 129 ? -33.573 32.491 -48.182 1.00 13.92 144 ALA A C 1
ATOM 2056 O O . ALA A 1 129 ? -32.593 33.166 -48.478 1.00 13.61 144 ALA A O 1
ATOM 2063 N N . TYR A 1 130 ? -34.493 32.144 -49.067 1.00 12.57 145 TYR A N 1
ATOM 2064 C CA . TYR A 1 130 ? -34.324 32.412 -50.478 1.00 14.03 145 TYR A CA 1
ATOM 2065 C C . TYR A 1 130 ? -34.845 33.802 -50.854 1.00 14.48 145 TYR A C 1
ATOM 2066 O O . TYR A 1 130 ? -34.398 34.411 -51.845 1.00 12.87 145 TYR A O 1
ATOM 2084 N N . GLU A 1 131 ? -35.777 34.314 -50.062 1.00 14.29 146 GLU A N 1
ATOM 2085 C CA . GLU A 1 131 ? -36.206 35.702 -50.177 1.00 15.40 146 GLU A CA 1
ATOM 2086 C C . GLU A 1 131 ? -35.105 36.693 -49.814 1.00 15.20 146 GLU A C 1
ATOM 2087 O O . GLU A 1 131 ? -34.946 37.712 -50.500 1.00 18.14 146 GLU A O 1
ATOM 2099 N N . LYS A 1 132 ? -34.338 36.391 -48.763 1.00 16.67 147 LYS A N 1
ATOM 2100 C CA . LYS A 1 132 ? -33.403 37.358 -48.178 1.00 14.91 147 LYS A CA 1
ATOM 2101 C C . LYS A 1 132 ? -31.961 37.151 -48.674 1.00 15.72 147 LYS A C 1
ATOM 2102 O O . LYS A 1 132 ? -31.122 38.043 -48.522 1.00 16.45 147 LYS A O 1
ATOM 2121 N N . PHE A 1 133 ? -31.675 36.008 -49.296 1.00 12.06 148 PHE A N 1
ATOM 2122 C CA . PHE A 1 133 ? -30.320 35.705 -49.800 1.00 12.34 148 PHE A CA 1
ATOM 2123 C C . PHE A 1 133 ? -30.317 35.241 -51.265 1.00 14.50 148 PHE A C 1
ATOM 2124 O O . PHE A 1 133 ? -31.269 34.608 -51.728 1.00 16.94 148 PHE A O 1
ATOM 2141 N N . ASP A 1 134 ? -29.251 35.567 -51.992 1.00 13.61 149 ASP A N 1
ATOM 2142 C CA . ASP A 1 134 ? -29.127 35.159 -53.389 1.00 17.95 149 ASP A CA 1
ATOM 2143 C C . ASP A 1 134 ? -28.547 33.752 -53.526 1.00 14.89 149 ASP A C 1
ATOM 2144 O O . ASP A 1 134 ? -28.778 33.074 -54.539 1.00 15.11 149 ASP A O 1
ATOM 2153 N N . GLU A 1 135 ? -27.780 33.319 -52.528 1.00 12.41 150 GLU A N 1
ATOM 2154 C CA . GLU A 1 135 ? -27.214 31.977 -52.524 1.00 12.68 150 GLU A CA 1
ATOM 2155 C C . GLU A 1 135 ? -27.239 31.416 -51.121 1.00 12.91 150 GLU A C 1
ATOM 2156 O O . GLU A 1 135 ? -27.020 32.135 -50.149 1.00 11.65 150 GLU A O 1
ATOM 2168 N N . VAL A 1 136 ? -27.532 30.128 -51.031 1.00 10.15 151 VAL A N 1
ATOM 2169 C CA . VAL A 1 136 ? -27.600 29.421 -49.766 1.00 10.09 151 VAL A CA 1
ATOM 2170 C C . VAL A 1 136 ? -26.697 28.212 -49.929 1.00 12.01 151 VAL A C 1
ATOM 2171 O O . VAL A 1 136 ? -26.928 27.400 -50.822 1.00 11.30 151 VAL A O 1
ATOM 2184 N N . ILE A 1 137 ? -25.662 28.109 -49.101 1.00 11.72 152 ILE A N 1
ATOM 2185 C CA . ILE A 1 137 ? -24.655 27.058 -49.243 1.00 9.89 152 ILE A CA 1
ATOM 2186 C C . ILE A 1 137 ? -24.745 26.104 -48.063 1.00 9.25 152 ILE A C 1
ATOM 2187 O O . ILE A 1 137 ? -24.515 26.498 -46.919 1.00 9.24 152 ILE A O 1
ATOM 2203 N N . MET A 1 138 ? -25.067 24.842 -48.348 1.00 9.30 153 MET A N 1
ATOM 2204 C CA . MET A 1 138 ? -25.188 23.814 -47.319 1.00 8.34 153 MET A CA 1
ATOM 2205 C C . MET A 1 138 ? -23.959 22.913 -47.309 1.00 7.77 153 MET A C 1
ATOM 2206 O O . MET A 1 138 ? -23.801 22.090 -48.207 1.00 9.52 153 MET A O 1
ATOM 2220 N N . MET A 1 139 ? -23.090 23.084 -46.317 1.00 7.02 154 MET A N 1
ATOM 2221 C CA . MET A 1 139 ? -21.949 22.191 -46.117 1.00 8.80 154 MET A CA 1
ATOM 2222 C C . MET A 1 139 ? -22.292 21.203 -45.008 1.00 7.11 154 MET A C 1
ATOM 2223 O O . MET A 1 139 ? -22.534 21.606 -43.874 1.00 8.81 154 MET A O 1
ATOM 2237 N N . HIS A 1 140 ? -22.331 19.913 -45.337 1.00 6.95 155 HIS A N 1
ATOM 2238 C CA . HIS A 1 140 ? -22.558 18.862 -44.346 1.00 7.07 155 HIS A CA 1
ATOM 2239 C C . HIS A 1 140 ? -21.411 17.871 -44.399 1.00 8.16 155 HIS A C 1
ATOM 2240 O O . HIS A 1 140 ? -21.245 17.204 -45.418 1.00 8.40 155 HIS A O 1
ATOM 2255 N N . ALA A 1 141 ? -20.634 17.789 -43.324 1.00 9.57 156 ALA A N 1
ATOM 2256 C CA . ALA A 1 141 ? -19.514 16.853 -43.254 1.00 9.14 156 ALA A CA 1
ATOM 2257 C C . ALA A 1 141 ? -19.788 15.776 -42.212 1.00 11.49 156 ALA A C 1
ATOM 2258 O O . ALA A 1 141 ? -20.117 16.086 -41.070 1.00 12.69 156 ALA A O 1
ATOM 2265 N N . CYS A 1 142 ? -19.656 14.516 -42.621 1.00 9.56 157 CYS A N 1
ATOM 2266 C CA . CYS A 1 142 ? -19.743 13.382 -41.719 1.00 9.50 157 CYS A CA 1
ATOM 2267 C C . CYS A 1 142 ? -18.572 12.426 -41.995 1.00 9.65 157 CYS A C 1
ATOM 2268 O O . CYS A 1 142 ? -17.936 12.530 -43.026 1.00 9.92 157 CYS A O 1
ATOM 2276 N N . ARG A 1 143 ? -18.353 11.442 -41.136 1.00 10.32 158 ARG A N 1
ATOM 2277 C CA . ARG A 1 143 ? -17.276 10.476 -41.355 1.00 10.92 158 ARG A CA 1
ATOM 2278 C C . ARG A 1 143 ? -17.564 9.537 -42.527 1.00 12.77 158 ARG A C 1
ATOM 2279 O O . ARG A 1 143 ? -16.677 9.235 -43.321 1.00 12.94 158 ARG A O 1
ATOM 2300 N N . THR A 1 144 ? -18.799 9.062 -42.615 1.00 10.44 159 THR A N 1
ATOM 2301 C CA . THR A 1 144 ? -19.163 8.013 -43.558 1.00 10.48 159 THR A CA 1
ATOM 2302 C C . THR A 1 144 ? -20.301 8.398 -44.491 1.00 9.85 159 THR A C 1
ATOM 2303 O O . THR A 1 144 ? -21.101 9.271 -44.186 1.00 9.42 159 THR A O 1
ATOM 2314 N N . VAL A 1 145 ? -20.390 7.701 -45.622 1.00 10.83 160 VAL A N 1
ATOM 2315 C CA . VAL A 1 145 ? -21.441 7.973 -46.595 1.00 9.57 160 VAL A CA 1
ATOM 2316 C C . VAL A 1 145 ? -22.831 7.742 -46.013 1.00 9.61 160 VAL A C 1
ATOM 2317 O O . VAL A 1 145 ? -23.730 8.541 -46.245 1.00 9.22 160 VAL A O 1
ATOM 2330 N N . ALA A 1 146 ? -23.006 6.690 -45.227 1.00 9.16 161 ALA A N 1
ATOM 2331 C CA . ALA A 1 146 ? -24.333 6.394 -44.669 1.00 11.38 161 ALA A CA 1
ATOM 2332 C C . ALA A 1 146 ? -24.829 7.489 -43.748 1.00 10.54 161 ALA A C 1
ATOM 2333 O O . ALA A 1 146 ? -26.038 7.732 -43.663 1.00 8.97 161 ALA A O 1
ATOM 2340 N N . GLU A 1 147 ? -23.915 8.197 -43.096 1.00 9.24 162 GLU A N 1
ATOM 2341 C CA . GLU A 1 147 ? -24.291 9.311 -42.226 1.00 8.40 162 GLU A CA 1
ATOM 2342 C C . GLU A 1 147 ? -24.842 10.519 -43.009 1.00 8.16 162 GLU A C 1
ATOM 2343 O O . GLU A 1 147 ? -25.556 11.346 -42.456 1.00 9.25 162 GLU A O 1
ATOM 2355 N N . LEU A 1 148 ? -24.519 10.624 -44.311 1.00 6.42 163 LEU A N 1
ATOM 2356 C CA . LEU A 1 148 ? -25.061 11.685 -45.161 1.00 7.67 163 LEU A CA 1
ATOM 2357 C C . LEU A 1 148 ? -26.457 11.416 -45.716 1.00 7.00 163 LEU A C 1
ATOM 2358 O O . LEU A 1 148 ? -27.075 12.317 -46.271 1.00 6.91 163 LEU A O 1
ATOM 2374 N N . GLU A 1 149 ? -26.927 10.181 -45.593 1.00 6.89 164 GLU A N 1
ATOM 2375 C CA . GLU A 1 149 ? -28.099 9.725 -46.357 1.00 7.88 164 GLU A CA 1
ATOM 2376 C C . GLU A 1 149 ? -29.388 10.518 -46.087 1.00 7.88 164 GLU A C 1
ATOM 2377 O O . GLU A 1 149 ? -30.069 10.891 -47.028 1.00 7.30 164 GLU A O 1
ATOM 2389 N N . TYR A 1 150 ? -29.718 10.790 -44.823 1.00 6.35 165 TYR A N 1
ATOM 2390 C CA . TYR A 1 150 ? -30.921 11.555 -44.507 1.00 6.82 165 TYR A CA 1
ATOM 2391 C C . TYR A 1 150 ? -30.921 12.892 -45.269 1.00 8.37 165 TYR A C 1
ATOM 2392 O O . TYR A 1 150 ? -31.908 13.289 -45.901 1.00 8.12 165 TYR A O 1
ATOM 2410 N N . GLY A 1 151 ? -29.802 13.596 -45.198 1.00 7.55 166 GLY A N 1
ATOM 2411 C CA . GLY A 1 151 ? -29.673 14.891 -45.851 1.00 8.58 166 GLY A CA 1
ATOM 2412 C C . GLY A 1 151 ? -29.657 14.799 -47.363 1.00 7.23 166 GLY A C 1
ATOM 2413 O O . GLY A 1 151 ? -30.226 15.632 -48.041 1.00 6.71 166 GLY A O 1
ATOM 2417 N N . ARG A 1 152 ? -28.989 13.786 -47.898 1.00 7.28 167 ARG A N 1
ATOM 2418 C CA . ARG A 1 152 ? -28.924 13.639 -49.370 1.00 6.69 167 ARG A CA 1
ATOM 2419 C C . ARG A 1 152 ? -30.318 13.388 -49.937 1.00 7.91 167 ARG A C 1
ATOM 2420 O O . ARG A 1 152 ? -30.684 13.936 -50.977 1.00 8.43 167 ARG A O 1
ATOM 2441 N N . GLN A 1 153 ? -31.095 12.543 -49.263 1.00 6.40 168 GLN A N 1
ATOM 2442 C CA . GLN A 1 153 ? -32.465 12.271 -49.696 1.00 6.81 168 GLN A CA 1
ATOM 2443 C C . GLN A 1 153 ? -33.336 13.518 -49.478 1.00 7.92 168 GLN A C 1
ATOM 2444 O O . GLN A 1 153 ? -34.217 13.792 -50.259 1.00 8.75 168 GLN A O 1
ATOM 2458 N N . LEU A 1 154 ? -33.108 14.248 -48.398 1.00 6.92 169 LEU A N 1
ATOM 2459 C CA . LEU A 1 154 ? -33.857 15.486 -48.166 1.00 8.06 169 LEU A CA 1
ATOM 2460 C C . LEU A 1 154 ? -33.617 16.462 -49.314 1.00 7.70 169 LEU A C 1
ATOM 2461 O O . LEU A 1 154 ? -34.562 17.037 -49.869 1.00 8.16 169 LEU A O 1
ATOM 2477 N N . VAL A 1 155 ? -32.362 16.648 -49.689 1.00 6.79 170 VAL A N 1
ATOM 2478 C CA . VAL A 1 155 ? -32.071 17.585 -50.760 1.00 8.10 170 VAL A CA 1
ATOM 2479 C C . VAL A 1 155 ? -32.624 17.089 -52.114 1.00 8.35 170 VAL A C 1
ATOM 2480 O O . VAL A 1 155 ? -33.175 17.883 -52.884 1.00 9.54 170 VAL A O 1
ATOM 2493 N N . GLU A 1 156 ? -32.509 15.792 -52.417 1.00 7.71 171 GLU A N 1
ATOM 2494 C CA . GLU A 1 156 ? -33.076 15.295 -53.651 1.00 8.34 171 GLU A CA 1
ATOM 2495 C C . GLU A 1 156 ? -34.572 15.580 -53.684 1.00 8.34 171 GLU A C 1
ATOM 2496 O O . GLU A 1 156 ? -35.118 16.020 -54.694 1.00 10.81 171 GLU A O 1
ATOM 2508 N N . ALA A 1 157 ? -35.239 15.329 -52.567 1.00 9.09 172 ALA A N 1
ATOM 2509 C CA . ALA A 1 157 ? -36.671 15.465 -52.539 1.00 10.72 172 ALA A CA 1
ATOM 2510 C C . ALA A 1 157 ? -37.115 16.929 -52.581 1.00 10.28 172 ALA A C 1
ATOM 2511 O O . ALA A 1 157 ? -38.128 17.240 -53.186 1.00 13.45 172 ALA A O 1
ATOM 2518 N N . LEU A 1 158 ? -36.366 17.827 -51.957 1.00 10.00 173 LEU A N 1
ATOM 2519 C CA . LEU A 1 158 ? -36.753 19.234 -52.003 1.00 12.06 173 LEU A CA 1
ATOM 2520 C C . LEU A 1 158 ? -36.509 19.816 -53.388 1.00 16.42 173 LEU A C 1
ATOM 2521 O O . LEU A 1 158 ? -37.299 20.635 -53.858 1.00 17.39 173 LEU A O 1
ATOM 2537 N N . GLN A 1 159 ? -35.463 19.339 -54.065 1.00 14.74 174 GLN A N 1
ATOM 2538 C CA . GLN A 1 159 ? -35.143 19.804 -55.418 1.00 16.46 174 GLN A CA 1
ATOM 2539 C C . GLN A 1 159 ? -36.212 19.331 -56.433 1.00 20.19 174 GLN A C 1
ATOM 2540 O O . GLN A 1 159 ? -36.473 20.012 -57.437 1.00 19.43 174 GLN A O 1
ATOM 2554 N N . GLU A 1 160 ? -36.896 18.226 -56.117 1.00 17.84 175 GLU A N 1
ATOM 2555 C CA . GLU A 1 160 ? -37.940 17.663 -56.971 1.00 19.35 175 GLU A CA 1
ATOM 2556 C C . GLU A 1 160 ? -39.296 18.238 -56.668 1.00 20.30 175 GLU A C 1
ATOM 2557 O O . GLU A 1 160 ? -40.201 18.169 -57.488 1.00 22.23 175 GLU A O 1
ATOM 2569 N N . ASP A 1 161 ? -39.415 18.848 -55.505 1.00 20.58 176 ASP A N 1
ATOM 2570 C CA . ASP A 1 161 ? -40.698 19.350 -55.030 1.00 20.63 176 ASP A CA 1
ATOM 2571 C C . ASP A 1 161 ? -41.096 20.542 -55.866 1.00 19.51 176 ASP A C 1
ATOM 2572 O O . ASP A 1 161 ? -40.288 21.455 -56.066 1.00 18.96 176 ASP A O 1
ATOM 2581 N N . PRO A 1 162 ? -42.321 20.528 -56.400 1.00 20.84 177 PRO A N 1
ATOM 2582 C CA . PRO A 1 162 ? -42.611 21.633 -57.324 1.00 23.33 177 PRO A CA 1
ATOM 2583 C C . PRO A 1 162 ? -42.605 23.007 -56.644 1.00 28.55 177 PRO A C 1
ATOM 2584 O O . PRO A 1 162 ? -42.216 23.974 -57.299 1.00 33.11 177 PRO A O 1
ATOM 2595 N N . LEU A 1 163 ? -42.913 23.082 -55.350 1.00 26.83 178 LEU A N 1
ATOM 2596 C CA . LEU A 1 163 ? -43.001 24.374 -54.670 1.00 26.40 178 LEU A CA 1
ATOM 2597 C C . LEU A 1 163 ? -41.626 24.777 -54.133 1.00 22.20 178 LEU A C 1
ATOM 2598 O O . LEU A 1 163 ? -41.112 25.839 -54.466 1.00 20.62 178 LEU A O 1
ATOM 2614 N N . ILE A 1 164 ? -41.028 23.945 -53.288 1.00 24.30 179 ILE A N 1
ATOM 2615 C CA . ILE A 1 164 ? -39.719 24.272 -52.745 1.00 23.55 179 ILE A CA 1
ATOM 2616 C C . ILE A 1 164 ? -38.656 24.230 -53.826 1.00 23.66 179 ILE A C 1
ATOM 2617 O O . ILE A 1 164 ? -37.758 25.073 -53.848 1.00 18.23 179 ILE A O 1
ATOM 2633 N N . GLY A 1 165 ? -38.742 23.255 -54.725 1.00 21.40 180 GLY A N 1
ATOM 2634 C CA . GLY A 1 165 ? -37.755 23.146 -55.785 1.00 24.93 180 GLY A CA 1
ATOM 2635 C C . GLY A 1 165 ? -37.658 24.430 -56.573 1.00 19.81 180 GLY A C 1
ATOM 2636 O O . GLY A 1 165 ? -36.569 24.860 -56.940 1.00 19.31 180 GLY A O 1
ATOM 2640 N N . GLU A 1 166 ? -38.798 25.081 -56.787 1.00 20.84 181 GLU A N 1
ATOM 2641 C CA . GLU A 1 166 ? -38.830 26.329 -57.531 1.00 20.57 181 GLU A CA 1
ATOM 2642 C C . GLU A 1 166 ? -38.149 27.456 -56.750 1.00 19.70 181 GLU A C 1
ATOM 2643 O O . GLU A 1 166 ? -37.467 28.306 -57.329 1.00 20.45 181 GLU A O 1
ATOM 2655 N N . LEU A 1 167 ? -38.345 27.492 -55.440 1.00 20.06 182 LEU A N 1
ATOM 2656 C CA . LEU A 1 167 ? -37.760 28.566 -54.663 1.00 20.82 182 LEU A CA 1
ATOM 2657 C C . LEU A 1 167 ? -36.249 28.453 -54.596 1.00 17.42 182 LEU A C 1
ATOM 2658 O O . LEU A 1 167 ? -35.561 29.477 -54.613 1.00 20.35 182 LEU A O 1
ATOM 2674 N N . VAL A 1 168 ? -35.734 27.222 -54.522 1.00 14.66 183 VAL A N 1
ATOM 2675 C CA . VAL A 1 168 ? -34.307 27.017 -54.294 1.00 14.00 183 VAL A CA 1
ATOM 2676 C C . VAL A 1 168 ? -33.488 26.998 -55.577 1.00 16.74 183 VAL A C 1
ATOM 2677 O O . VAL A 1 168 ? -32.255 27.066 -55.521 1.00 14.07 183 VAL A O 1
ATOM 2690 N N . GLU A 1 169 ? -34.164 26.918 -56.719 1.00 18.80 184 GLU A N 1
ATOM 2691 C CA . GLU A 1 169 ? -33.498 26.780 -58.013 1.00 20.62 184 GLU A CA 1
ATOM 2692 C C . GLU A 1 169 ? -32.496 27.920 -58.251 1.00 18.64 184 GLU A C 1
ATOM 2693 O O . GLU A 1 169 ? -32.835 29.091 -58.148 1.00 18.62 184 GLU A O 1
ATOM 2705 N N . GLY A 1 170 ? -31.242 27.560 -58.507 1.00 17.95 185 GLY A N 1
ATOM 2706 C CA . GLY A 1 170 ? -30.191 28.532 -58.739 1.00 18.61 185 GLY A CA 1
ATOM 2707 C C . GLY A 1 170 ? -29.717 29.303 -57.521 1.00 18.87 185 GLY A C 1
ATOM 2708 O O . GLY A 1 170 ? -28.953 30.262 -57.658 1.00 20.09 185 GLY A O 1
ATOM 2712 N N . LYS A 1 171 ? -30.163 28.877 -56.340 1.00 13.18 186 LYS A N 1
ATOM 2713 C CA . LYS A 1 171 ? -29.796 29.509 -55.071 1.00 13.98 186 LYS A CA 1
ATOM 2714 C C . LYS A 1 171 ? -29.146 28.524 -54.111 1.00 13.15 186 LYS A C 1
ATOM 2715 O O . LYS A 1 171 ? -28.104 28.818 -53.549 1.00 12.85 186 LYS A O 1
ATOM 2734 N N . LEU A 1 172 ? -29.772 27.364 -53.896 1.00 12.14 187 LEU A N 1
ATOM 2735 C CA . LEU A 1 172 ? -29.218 26.373 -52.991 1.00 10.50 187 LEU A CA 1
ATOM 2736 C C . LEU A 1 172 ? -28.075 25.605 -53.636 1.00 10.42 187 LEU A C 1
ATOM 2737 O O . LEU A 1 172 ? -28.238 25.039 -54.733 1.00 12.90 187 LEU A O 1
ATOM 2753 N N . LYS A 1 173 ? -26.940 25.603 -52.954 1.00 8.86 188 LYS A N 1
ATOM 2754 C CA . LYS A 1 173 ? -25.795 24.798 -53.349 1.00 8.64 188 LYS A CA 1
ATOM 2755 C C . LYS A 1 173 ? -25.530 23.804 -52.238 1.00 12.42 188 LYS A C 1
ATOM 2756 O O . LYS A 1 173 ? -25.300 24.187 -51.084 1.00 12.59 188 LYS A O 1
ATOM 2775 N N . TYR A 1 174 ? -25.581 22.520 -52.577 1.00 8.65 189 TYR A N 1
ATOM 2776 C CA . TYR A 1 174 ? -25.438 21.466 -51.577 1.00 7.78 189 TYR A CA 1
ATOM 2777 C C . TYR A 1 174 ? -24.059 20.810 -51.688 1.00 6.42 189 TYR A C 1
ATOM 2778 O O . TYR A 1 174 ? -23.700 20.302 -52.743 1.00 9.76 189 TYR A O 1
ATOM 2796 N N . TYR A 1 175 ? -23.305 20.833 -50.591 1.00 6.95 190 TYR A N 1
ATOM 2797 C CA . TYR A 1 175 ? -21.911 20.410 -50.591 1.00 9.44 190 TYR A CA 1
ATOM 2798 C C . TYR A 1 175 ? -21.681 19.387 -49.486 1.00 9.51 190 TYR A C 1
ATOM 2799 O O . TYR A 1 175 ? -21.059 19.676 -48.453 1.00 8.21 190 TYR A O 1
ATOM 2817 N N . PRO A 1 176 ? -22.195 18.168 -49.686 1.00 7.37 191 PRO A N 1
ATOM 2818 C CA . PRO A 1 176 ? -21.916 17.099 -48.720 1.00 5.64 191 PRO A CA 1
ATOM 2819 C C . PRO A 1 176 ? -20.499 16.565 -48.855 1.00 7.29 191 PRO A C 1
ATOM 2820 O O . PRO A 1 176 ? -20.005 16.437 -49.982 1.00 10.26 191 PRO A O 1
ATOM 2831 N N . THR A 1 177 ? -19.850 16.243 -47.738 1.00 6.31 192 THR A N 1
ATOM 2832 C CA . THR A 1 177 ? -18.566 15.581 -47.777 1.00 6.45 192 THR A CA 1
ATOM 2833 C C . THR A 1 177 ? -18.461 14.485 -46.739 1.00 8.08 192 THR A C 1
ATOM 2834 O O . THR A 1 177 ? -19.141 14.505 -45.716 1.00 7.34 192 THR A O 1
ATOM 2845 N N . THR A 1 178 ? -17.584 13.527 -47.000 1.00 9.13 193 THR A N 1
ATOM 2846 C CA . THR A 1 178 ? -17.176 12.577 -45.973 1.00 8.25 193 THR A CA 1
ATOM 2847 C C . THR A 1 178 ? -15.746 12.850 -45.555 1.00 10.94 193 THR A C 1
ATOM 2848 O O . THR A 1 178 ? -14.967 13.406 -46.323 1.00 10.25 193 THR A O 1
ATOM 2859 N N . THR A 1 179 ? -15.396 12.434 -44.346 1.00 10.54 194 THR A N 1
ATOM 2860 C CA . THR A 1 179 ? -14.030 12.584 -43.863 1.00 13.55 194 THR A CA 1
ATOM 2861 C C . THR A 1 179 ? -13.267 11.277 -43.680 1.00 17.27 194 THR A C 1
ATOM 2862 O O . THR A 1 179 ? -12.047 11.311 -43.517 1.00 17.45 194 THR A O 1
ATOM 2873 N N . ARG A 1 180 ? -13.958 10.139 -43.676 1.00 13.83 195 ARG A N 1
ATOM 2874 C CA . ARG A 1 180 ? -13.305 8.828 -43.434 1.00 13.11 195 ARG A CA 1
ATOM 2875 C C . ARG A 1 180 ? -13.630 7.738 -44.444 1.00 18.77 195 ARG A C 1
ATOM 2876 O O . ARG A 1 180 ? -13.129 6.615 -44.323 1.00 25.49 195 ARG A O 1
ATOM 2897 N N . GLU A 1 181 ? -14.495 8.038 -45.404 1.00 18.50 196 GLU A N 1
ATOM 2898 C CA . GLU A 1 181 ? -14.834 7.110 -46.478 1.00 17.13 196 GLU A CA 1
ATOM 2899 C C . GLU A 1 181 ? -14.702 7.871 -47.782 1.00 18.13 196 GLU A C 1
ATOM 2900 O O . GLU A 1 181 ? -14.794 9.112 -47.801 1.00 19.12 196 GLU A O 1
ATOM 2912 N N . GLU A 1 182 ? -14.454 7.144 -48.869 1.00 14.58 197 GLU A N 1
ATOM 2913 C CA . GLU A 1 182 ? -14.373 7.784 -50.173 1.00 15.21 197 GLU A CA 1
ATOM 2914 C C . GLU A 1 182 ? -15.760 8.240 -50.607 1.00 11.90 197 GLU A C 1
ATOM 2915 O O . GLU A 1 182 ? -16.749 7.552 -50.365 1.00 9.59 197 GLU A O 1
ATOM 2927 N N . PHE A 1 183 ? -15.801 9.410 -51.228 1.00 12.42 198 PHE A N 1
ATOM 2928 C CA . PHE A 1 183 ? -17.049 10.057 -51.679 1.00 9.29 198 PHE A CA 1
ATOM 2929 C C . PHE A 1 183 ? -16.629 11.079 -52.723 1.00 10.40 198 PHE A C 1
ATOM 2930 O O . PHE A 1 183 ? -15.456 11.387 -52.832 1.00 9.42 198 PHE A O 1
ATOM 2947 N N . HIS A 1 184 ? -17.562 11.615 -53.504 1.00 8.37 199 HIS A N 1
ATOM 2948 C CA . HIS A 1 184 ? -17.171 12.463 -54.630 1.00 11.08 199 HIS A CA 1
ATOM 2949 C C . HIS A 1 184 ? -16.489 13.731 -54.174 1.00 10.02 199 HIS A C 1
ATOM 2950 O O . HIS A 1 184 ? -15.602 14.227 -54.878 1.00 11.51 199 HIS A O 1
ATOM 2965 N N . HIS A 1 185 ? -16.862 14.215 -52.986 1.00 10.08 200 HIS A N 1
ATOM 2966 C CA . HIS A 1 185 ? -16.153 15.314 -52.346 1.00 8.60 200 HIS A CA 1
ATOM 2967 C C . HIS A 1 185 ? -15.903 14.952 -50.895 1.00 10.32 200 HIS A C 1
ATOM 2968 O O . HIS A 1 185 ? -16.761 14.365 -50.231 1.00 9.71 200 HIS A O 1
ATOM 2983 N N . MET A 1 186 ? -14.707 15.297 -50.419 1.00 11.28 201 MET A N 1
ATOM 2984 C CA . MET A 1 186 ? -14.297 14.895 -49.078 1.00 10.01 201 MET A CA 1
ATOM 2985 C C . MET A 1 186 ? -13.739 16.049 -48.288 1.00 10.95 201 MET A C 1
ATOM 2986 O O . MET A 1 186 ? -13.459 17.119 -48.832 1.00 11.84 201 MET A O 1
ATOM 3000 N N . GLY A 1 187 ? -13.606 15.835 -46.987 1.00 10.28 202 GLY A N 1
ATOM 3001 C CA . GLY A 1 187 ? -12.889 16.773 -46.133 1.00 12.93 202 GLY A CA 1
ATOM 3002 C C . GLY A 1 187 ? -13.735 17.540 -45.145 1.00 11.53 202 GLY A C 1
ATOM 3003 O O . GLY A 1 187 ? -14.946 17.722 -45.326 1.00 10.22 202 GLY A O 1
ATOM 3007 N N . ARG A 1 188 ? -13.085 17.943 -44.057 1.00 10.34 203 ARG A N 1
ATOM 3008 C CA . ARG A 1 188 ? -13.740 18.728 -43.031 1.00 9.99 203 ARG A CA 1
ATOM 3009 C C . ARG A 1 188 ? -14.154 20.101 -43.557 1.00 10.10 203 ARG A C 1
ATOM 3010 O O . ARG A 1 188 ? -13.509 20.655 -44.443 1.00 9.83 203 ARG A O 1
ATOM 3031 N N . ILE A 1 189 ? -15.255 20.629 -43.023 1.00 9.37 204 ILE A N 1
ATOM 3032 C CA . ILE A 1 189 ? -15.690 21.989 -43.329 1.00 8.47 204 ILE A CA 1
ATOM 3033 C C . ILE A 1 189 ? -14.591 22.999 -42.994 1.00 8.77 204 ILE A C 1
ATOM 3034 O O . ILE A 1 189 ? -14.270 23.881 -43.803 1.00 10.17 204 ILE A O 1
ATOM 3050 N N . THR A 1 190 ? -14.023 22.874 -41.794 1.00 8.63 205 THR A N 1
ATOM 3051 C CA . THR A 1 190 ? -12.949 23.761 -41.363 1.00 11.29 205 THR A CA 1
ATOM 3052 C C . THR A 1 190 ? -11.849 23.798 -42.411 1.00 12.20 205 THR A C 1
ATOM 3053 O O . THR A 1 190 ? -11.428 24.862 -42.857 1.00 13.62 205 THR A O 1
ATOM 3064 N N . ASP A 1 191 ? -11.399 22.621 -42.827 1.00 12.41 206 ASP A N 1
ATOM 3065 C CA . ASP A 1 191 ? -10.302 22.503 -43.771 1.00 10.01 206 ASP A CA 1
ATOM 3066 C C . ASP A 1 191 ? -10.677 23.014 -45.174 1.00 12.11 206 ASP A C 1
ATOM 3067 O O . ASP A 1 191 ? -9.875 23.682 -45.822 1.00 13.34 206 ASP A O 1
ATOM 3076 N N . ASN A 1 192 ? -11.875 22.686 -45.654 1.00 11.12 207 ASN A N 1
ATOM 3077 C CA . ASN A 1 192 ? -12.278 23.095 -47.003 1.00 9.85 207 ASN A CA 1
ATOM 3078 C C . ASN A 1 192 ? -12.611 24.587 -47.107 1.00 9.50 207 ASN A C 1
ATOM 3079 O O . ASN A 1 192 ? -12.572 25.146 -48.193 1.00 12.20 207 ASN A O 1
ATOM 3090 N N . LEU A 1 193 ? -12.977 25.227 -45.995 1.00 9.75 208 LEU A N 1
ATOM 3091 C CA . LEU A 1 193 ? -13.106 26.678 -45.972 1.00 12.58 208 LEU A CA 1
ATOM 3092 C C . LEU A 1 193 ? -11.734 27.328 -45.900 1.00 10.46 208 LEU A C 1
ATOM 3093 O O . LEU A 1 193 ? -11.436 28.292 -46.618 1.00 12.20 208 LEU A O 1
ATOM 3109 N N . ALA A 1 194 ? -10.869 26.784 -45.048 1.00 10.79 209 ALA A N 1
ATOM 3110 C CA . ALA A 1 194 ? -9.567 27.411 -44.855 1.00 14.03 209 ALA A CA 1
ATOM 3111 C C . ALA A 1 194 ? -8.701 27.341 -46.113 1.00 14.38 209 ALA A C 1
ATOM 3112 O O . ALA A 1 194 ? -7.967 28.286 -46.414 1.00 12.37 209 ALA A O 1
ATOM 3119 N N . SER A 1 195 ? -8.755 26.220 -46.833 1.00 10.95 210 SER A N 1
ATOM 3120 C CA . SER A 1 195 ? -7.971 26.041 -48.056 1.00 11.48 210 SER A CA 1
ATOM 3121 C C . SER A 1 195 ? -8.601 26.733 -49.247 1.00 11.35 210 SER A C 1
ATOM 3122 O O . SER A 1 195 ? -7.968 26.860 -50.307 1.00 12.91 210 SER A O 1
ATOM 3130 N N . GLY A 1 196 ? -9.865 27.090 -49.099 1.00 10.68 211 GLY A N 1
ATOM 3131 C CA . GLY A 1 196 ? -10.642 27.629 -50.201 1.00 10.59 211 GLY A CA 1
ATOM 3132 C C . GLY A 1 196 ? -11.194 26.565 -51.150 1.00 12.30 211 GLY A C 1
ATOM 3133 O O . GLY A 1 196 ? -11.776 26.901 -52.192 1.00 10.98 211 GLY A O 1
ATOM 3137 N N . LYS A 1 197 ? -11.053 25.287 -50.807 1.00 9.99 212 LYS A N 1
ATOM 3138 C CA . LYS A 1 197 ? -11.553 24.222 -51.679 1.00 9.76 212 LYS A CA 1
ATOM 3139 C C . LYS A 1 197 ? -13.028 24.384 -52.004 1.00 9.19 212 LYS A C 1
ATOM 3140 O O . LYS A 1 197 ? -13.409 24.198 -53.152 1.00 9.32 212 LYS A O 1
ATOM 3159 N N . VAL A 1 198 ? -13.857 24.720 -51.018 1.00 9.55 213 VAL A N 1
ATOM 3160 C CA . VAL A 1 198 ? -15.282 24.857 -51.311 1.00 9.87 213 VAL A CA 1
ATOM 3161 C C . VAL A 1 198 ? -15.527 26.014 -52.293 1.00 11.52 213 VAL A C 1
ATOM 3162 O O . VAL A 1 198 ? -16.431 25.940 -53.122 1.00 11.90 213 VAL A O 1
ATOM 3175 N N . PHE A 1 199 ? -14.720 27.074 -52.231 1.00 11.94 214 PHE A N 1
ATOM 3176 C CA . PHE A 1 199 ? -14.860 28.189 -53.182 1.00 12.21 214 PHE A CA 1
ATOM 3177 C C . PHE A 1 199 ? -14.482 27.726 -54.589 1.00 13.54 214 PHE A C 1
ATOM 3178 O O . PHE A 1 199 ? -15.159 28.048 -55.575 1.00 13.58 214 PHE A O 1
ATOM 3195 N N . GLU A 1 200 ? -13.378 26.982 -54.673 1.00 12.21 215 GLU A N 1
ATOM 3196 C CA . GLU A 1 200 ? -12.910 26.415 -55.938 1.00 12.28 215 GLU A CA 1
ATOM 3197 C C . GLU A 1 200 ? -13.939 25.480 -56.543 1.00 10.68 215 GLU A C 1
ATOM 3198 O O . GLU A 1 200 ? -14.244 25.574 -57.746 1.00 14.62 215 GLU A O 1
ATOM 3210 N N . ASP A 1 201 ? -14.450 24.580 -55.714 1.00 10.97 216 ASP A N 1
ATOM 3211 C CA . ASP A 1 201 ? -15.374 23.545 -56.161 1.00 12.79 216 ASP A CA 1
ATOM 3212 C C . ASP A 1 201 ? -16.694 24.138 -56.660 1.00 12.99 216 ASP A C 1
ATOM 3213 O O . ASP A 1 201 ? -17.184 23.768 -57.721 1.00 14.51 216 ASP A O 1
ATOM 3222 N N . LEU A 1 202 ? -17.236 25.093 -55.918 1.00 12.87 217 LEU A N 1
ATOM 3223 C CA . LEU A 1 202 ? -18.511 25.715 -56.282 1.00 14.89 217 LEU A CA 1
ATOM 3224 C C . LEU A 1 202 ? -18.332 26.879 -57.248 1.00 14.52 217 LEU A C 1
ATOM 3225 O O . LEU A 1 202 ? -19.302 27.398 -57.812 1.00 16.25 217 LEU A O 1
ATOM 3241 N N . GLY A 1 203 ? -17.093 27.312 -57.444 1.00 14.21 218 GLY A N 1
ATOM 3242 C CA . GLY A 1 203 ? -16.802 28.382 -58.369 1.00 17.70 218 GLY A CA 1
ATOM 3243 C C . GLY A 1 203 ? -17.365 29.709 -57.909 1.00 16.38 218 GLY A C 1
ATOM 3244 O O . GLY A 1 203 ? -17.911 30.468 -58.711 1.00 17.91 218 GLY A O 1
ATOM 3248 N N . ILE A 1 204 ? -17.208 29.986 -56.616 1.00 15.16 219 ILE A N 1
ATOM 3249 C CA . ILE A 1 204 ? -17.719 31.208 -56.009 1.00 15.59 219 ILE A CA 1
ATOM 3250 C C . ILE A 1 204 ? -16.613 32.016 -55.316 1.00 16.78 219 ILE A C 1
ATOM 3251 O O . ILE A 1 204 ? -15.559 31.480 -54.970 1.00 15.15 219 ILE A O 1
ATOM 3267 N N . ALA A 1 205 ? -16.865 33.309 -55.109 1.00 15.24 220 ALA A N 1
ATOM 3268 C CA . ALA A 1 205 ? -15.889 34.197 -54.472 1.00 13.67 220 ALA A CA 1
ATOM 3269 C C . ALA A 1 205 ? -15.612 33.756 -53.044 1.00 14.15 220 ALA A C 1
ATOM 3270 O O . ALA A 1 205 ? -16.495 33.237 -52.368 1.00 15.17 220 ALA A O 1
ATOM 3277 N N . PRO A 1 206 ? -14.376 33.963 -52.572 1.00 14.36 221 PRO A N 1
ATOM 3278 C CA . PRO A 1 206 ? -14.093 33.618 -51.175 1.00 13.19 221 PRO A CA 1
ATOM 3279 C C . PRO A 1 206 ? -14.929 34.396 -50.172 1.00 14.12 221 PRO A C 1
ATOM 3280 O O . PRO A 1 206 ? -15.404 35.502 -50.459 1.00 15.29 221 PRO A O 1
ATOM 3291 N N . MET A 1 207 ? -15.038 33.817 -48.984 1.00 15.51 222 MET A N 1
ATOM 3292 C CA . MET A 1 207 ? -15.840 34.355 -47.899 1.00 14.58 222 MET A CA 1
ATOM 3293 C C . MET A 1 207 ? -15.382 35.754 -47.509 1.00 18.91 222 MET A C 1
ATOM 3294 O O . MET A 1 207 ? -14.185 36.040 -47.467 1.00 20.85 222 MET A O 1
ATOM 3308 N N . ASN A 1 208 ? -16.341 36.640 -47.270 1.00 16.50 223 ASN A N 1
ATOM 3309 C CA . ASN A 1 208 ? -16.027 37.976 -46.812 1.00 19.85 223 ASN A CA 1
ATOM 3310 C C . ASN A 1 208 ? -17.169 38.552 -46.000 1.00 17.18 223 ASN A C 1
ATOM 3311 O O . ASN A 1 208 ? -18.344 38.247 -46.242 1.00 17.90 223 ASN A O 1
ATOM 3322 N N . PRO A 1 209 ? -16.834 39.391 -45.015 1.00 17.47 224 PRO A N 1
ATOM 3323 C CA . PRO A 1 209 ? -17.861 39.856 -44.083 1.00 18.47 224 PRO A CA 1
ATOM 3324 C C . PRO A 1 209 ? -18.853 40.838 -44.687 1.00 16.92 224 PRO A C 1
ATOM 3325 O O . PRO A 1 209 ? -19.896 41.077 -44.082 1.00 19.27 224 PRO A O 1
ATOM 3336 N N . GLU A 1 210 ? -18.563 41.392 -45.860 1.00 19.16 225 GLU A N 1
ATOM 3337 C CA . GLU A 1 210 ? -19.527 42.296 -46.482 1.00 23.39 225 GLU A CA 1
ATOM 3338 C C . GLU A 1 210 ? -20.766 41.539 -46.949 1.00 24.16 225 GLU A C 1
ATOM 3339 O O . GLU A 1 210 ? -21.873 42.031 -46.781 1.00 29.85 225 GLU A O 1
ATOM 3351 N N . THR A 1 211 ? -20.570 40.371 -47.566 1.00 19.91 226 THR A N 1
ATOM 3352 C CA . THR A 1 211 ? -21.671 39.639 -48.205 1.00 21.57 226 THR A CA 1
ATOM 3353 C C . THR A 1 211 ? -22.115 38.368 -47.467 1.00 14.68 226 THR A C 1
ATOM 3354 O O . THR A 1 211 ? -23.270 37.954 -47.569 1.00 15.83 226 THR A O 1
ATOM 3365 N N . ASP A 1 212 ? -21.217 37.744 -46.717 1.00 15.93 227 ASP A N 1
ATOM 3366 C CA . ASP A 1 212 ? -21.499 36.409 -46.177 1.00 11.81 227 ASP A CA 1
ATOM 3367 C C . ASP A 1 212 ? -22.024 36.383 -44.764 1.00 14.28 227 ASP A C 1
ATOM 3368 O O . ASP A 1 212 ? -21.548 37.089 -43.879 1.00 13.71 227 ASP A O 1
ATOM 3377 N N . ARG A 1 213 ? -22.998 35.507 -44.571 1.00 10.81 228 ARG A N 1
ATOM 3378 C CA . ARG A 1 213 ? -23.569 35.222 -43.278 1.00 9.76 228 ARG A CA 1
ATOM 3379 C C . ARG A 1 213 ? -23.544 33.721 -43.071 1.00 11.67 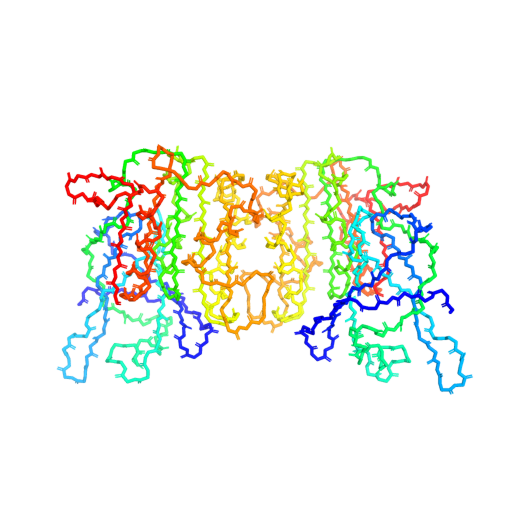228 ARG A C 1
ATOM 3380 O O . ARG A 1 213 ? -23.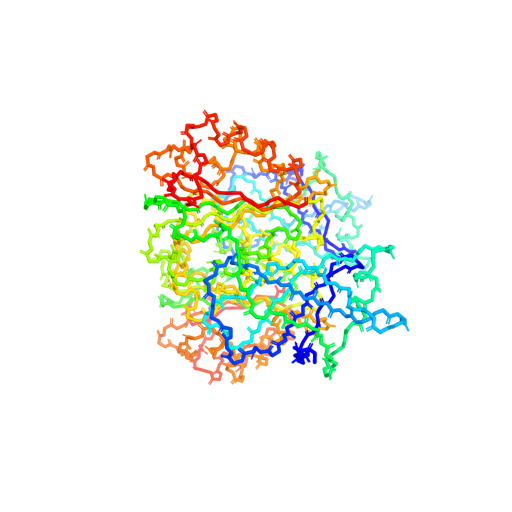740 32.957 -44.006 1.00 12.21 228 ARG A O 1
ATOM 3401 N N . ALA A 1 214 ? -23.309 33.288 -41.839 1.00 10.43 229 ALA A N 1
ATOM 3402 C CA . ALA A 1 214 ? -23.141 31.865 -41.594 1.00 8.92 229 ALA A CA 1
ATOM 3403 C C . ALA A 1 214 ? -23.788 31.399 -40.297 1.00 8.36 229 ALA A C 1
ATOM 3404 O O . ALA A 1 214 ? -23.835 32.121 -39.301 1.00 8.49 229 ALA A O 1
ATOM 3411 N N . MET A 1 215 ? -24.242 30.149 -40.329 1.00 8.79 230 MET A N 1
ATOM 3412 C CA . MET A 1 215 ? -24.788 29.454 -39.182 1.00 9.02 230 MET A CA 1
ATOM 3413 C C . MET A 1 215 ? -24.040 28.145 -38.995 1.00 7.68 230 MET A C 1
ATOM 3414 O O . MET A 1 215 ? -23.808 27.440 -39.959 1.00 7.98 230 MET A O 1
ATOM 3428 N N . VAL A 1 216 ? -23.737 27.809 -37.745 1.00 7.63 231 VAL A N 1
ATOM 3429 C CA . VAL A 1 216 ? -22.954 26.622 -37.405 1.00 7.83 231 VAL A CA 1
ATOM 3430 C C . VAL A 1 216 ? -23.718 25.754 -36.407 1.00 8.06 231 VAL A C 1
ATOM 3431 O O . VAL A 1 216 ? -24.237 26.272 -35.428 1.00 9.02 231 VAL A O 1
ATOM 3444 N N . CYS A 1 217 ? -23.811 24.445 -36.659 1.00 8.68 232 CYS A N 1
ATOM 3445 C CA . CYS A 1 217 ? -24.451 23.534 -35.711 1.00 7.84 232 CYS A CA 1
ATOM 3446 C C . CYS A 1 217 ? -23.703 22.204 -35.643 1.00 7.04 232 CYS A C 1
ATOM 3447 O O . CYS A 1 217 ? -23.460 21.557 -36.670 1.00 8.21 232 CYS A O 1
ATOM 3455 N N . GLY A 1 218 ? -23.265 21.846 -34.446 1.00 12.44 233 GLY A N 1
ATOM 3456 C CA . GLY A 1 218 ? -22.651 20.546 -34.238 1.00 13.18 233 GLY A CA 1
ATOM 3457 C C . GLY A 1 218 ? -22.002 20.491 -32.870 1.00 13.98 233 GLY A C 1
ATOM 3458 O O . GLY A 1 218 ? -22.339 21.261 -31.984 1.00 13.11 233 GLY A O 1
ATOM 3462 N N . SER A 1 219 ? -21.028 19.598 -32.723 1.00 13.91 234 SER A N 1
ATOM 3463 C CA . SER A 1 219 ? -20.312 19.440 -31.475 1.00 16.12 234 SER A CA 1
ATOM 3464 C C . SER A 1 219 ? -19.557 20.698 -31.066 1.00 16.35 234 SER A C 1
ATOM 3465 O O . SER A 1 219 ? -19.293 21.573 -31.888 1.00 15.65 234 SER A O 1
ATOM 3473 N N . LEU A 1 220 ? -19.124 20.720 -29.809 1.00 21.01 235 LEU A N 1
ATOM 3474 C CA . LEU A 1 220 ? -18.309 21.818 -29.280 1.00 20.08 235 LEU A CA 1
ATOM 3475 C C . LEU A 1 220 ? -17.017 22.007 -30.103 1.00 20.09 235 LEU A C 1
ATOM 3476 O O . LEU A 1 220 ? -16.705 23.115 -30.539 1.00 19.12 235 LEU A O 1
ATOM 3492 N N . ALA A 1 221 ? -16.312 20.912 -30.376 1.00 19.31 236 ALA A N 1
ATOM 3493 C CA . ALA A 1 221 ? -15.040 20.941 -31.090 1.00 24.11 236 ALA A CA 1
ATOM 3494 C C . ALA A 1 221 ? -15.230 21.471 -32.493 1.00 19.49 236 ALA A C 1
ATOM 3495 O O . ALA A 1 221 ? -14.435 22.274 -32.978 1.00 17.92 236 ALA A O 1
ATOM 3502 N N . PHE A 1 222 ? -16.275 20.978 -33.152 1.00 17.77 237 PHE A N 1
ATOM 3503 C CA . PHE A 1 222 ? -16.636 21.428 -34.485 1.00 15.34 237 PHE A CA 1
ATOM 3504 C C . PHE A 1 222 ? -16.850 22.930 -34.488 1.00 14.79 237 PHE A C 1
ATOM 3505 O O . PHE A 1 222 ? -16.263 23.642 -35.305 1.00 14.75 237 PHE A O 1
ATOM 3522 N N . ASN A 1 223 ? -17.685 23.414 -33.576 1.00 14.49 238 ASN A N 1
ATOM 3523 C CA . ASN A 1 223 ? -17.947 24.842 -33.501 1.00 14.13 238 ASN A CA 1
ATOM 3524 C C . ASN A 1 223 ? -16.666 25.642 -33.263 1.00 12.00 238 ASN A C 1
ATOM 3525 O O . ASN A 1 223 ? -16.443 26.666 -33.912 1.00 17.23 238 ASN A O 1
ATOM 3536 N N . VAL A 1 224 ? -15.827 25.199 -32.335 1.00 13.90 239 VAL A N 1
ATOM 3537 C CA . VAL A 1 224 ? -14.586 25.930 -32.053 1.00 17.39 239 VAL A CA 1
ATOM 3538 C C . VAL A 1 224 ? -13.697 26.040 -33.290 1.00 18.56 239 VAL A C 1
ATOM 3539 O O . VAL A 1 224 ? -13.208 27.131 -33.610 1.00 15.58 239 VAL A O 1
ATOM 3552 N N . ASP A 1 225 ? -13.499 24.918 -33.984 1.00 16.75 240 ASP A N 1
ATOM 3553 C CA . ASP A 1 225 ? -12.657 24.897 -35.170 1.00 17.38 240 ASP A CA 1
ATOM 3554 C C . ASP A 1 225 ? -13.205 25.784 -36.294 1.00 15.22 240 ASP A C 1
ATOM 3555 O O . ASP A 1 225 ? -12.448 26.537 -36.919 1.00 16.09 240 ASP A O 1
ATOM 3564 N N . VAL A 1 226 ? -14.505 25.678 -36.551 1.00 11.96 241 VAL A N 1
ATOM 3565 C CA . VAL A 1 226 ? -15.149 26.391 -37.654 1.00 10.82 241 VAL A CA 1
ATOM 3566 C C . VAL A 1 226 ? -15.174 27.893 -37.367 1.00 10.66 241 VAL A C 1
ATOM 3567 O O . VAL A 1 226 ? -14.928 28.695 -38.263 1.00 12.09 241 VAL A O 1
ATOM 3580 N N . MET A 1 227 ? -15.463 28.270 -36.118 1.00 12.49 242 MET A N 1
ATOM 3581 C CA . MET A 1 227 ? -15.476 29.675 -35.725 1.00 12.37 242 MET A CA 1
ATOM 3582 C C . MET A 1 227 ? -14.151 30.336 -36.013 1.00 14.00 242 MET A C 1
ATOM 3583 O O . MET A 1 227 ? -14.106 31.467 -36.487 1.00 14.64 242 MET A O 1
ATOM 3597 N N . LYS A 1 228 ? -13.055 29.633 -35.758 1.00 11.88 243 LYS A N 1
ATOM 3598 C CA . LYS A 1 228 ? -11.760 30.261 -35.975 1.00 14.34 243 LYS A CA 1
ATOM 3599 C C . LYS A 1 228 ? -11.556 30.586 -37.453 1.00 12.76 243 LYS A C 1
ATOM 3600 O O . LYS A 1 228 ? -10.970 31.622 -37.802 1.00 14.10 243 LYS A O 1
ATOM 3619 N N . VAL A 1 229 ? -12.015 29.686 -38.321 1.00 13.74 244 VAL A N 1
ATOM 3620 C CA . VAL A 1 229 ? -11.914 29.892 -39.757 1.00 11.47 244 VAL A CA 1
ATOM 3621 C C . VAL A 1 229 ? -12.832 31.017 -40.218 1.00 12.48 244 VAL A C 1
ATOM 3622 O O . VAL A 1 229 ? -12.431 31.840 -41.029 1.00 13.43 244 VAL A O 1
ATOM 3635 N N . LEU A 1 230 ? -14.068 31.056 -39.724 1.00 10.92 245 LEU A N 1
ATOM 3636 C CA . LEU A 1 230 ? -14.948 32.168 -40.061 1.00 11.42 245 LEU A CA 1
ATOM 3637 C C . LEU A 1 230 ? -14.332 33.501 -39.662 1.00 10.95 245 LEU A C 1
ATOM 3638 O O . LEU A 1 230 ? -14.388 34.456 -40.417 1.00 13.46 245 LEU A O 1
ATOM 3654 N N . GLU A 1 231 ? -13.752 33.550 -38.471 1.00 12.76 246 GLU A N 1
ATOM 3655 C CA . GLU A 1 231 ? -13.134 34.780 -37.974 1.00 13.63 246 GLU A CA 1
ATOM 3656 C C . GLU A 1 231 ? -11.917 35.151 -38.811 1.00 16.78 246 GLU A C 1
ATOM 3657 O O . GLU A 1 231 ? -11.595 36.347 -38.988 1.00 15.90 246 GLU A O 1
ATOM 3669 N N . SER A 1 232 ? -11.242 34.143 -39.351 1.00 12.96 247 SER A N 1
ATOM 3670 C CA . SER A 1 232 ? -10.080 34.417 -40.182 1.00 14.13 247 SER A CA 1
ATOM 3671 C C . SER A 1 232 ? -10.474 35.174 -41.453 1.00 15.79 247 SER A C 1
ATOM 3672 O O . SER A 1 232 ? -9.649 35.894 -42.036 1.00 20.20 247 SER A O 1
ATOM 3680 N N . TYR A 1 233 ? -11.734 35.035 -41.870 1.00 14.82 248 TYR A N 1
ATOM 3681 C CA . TYR A 1 233 ? -12.240 35.708 -43.064 1.00 15.46 248 TYR A CA 1
ATOM 3682 C C . TYR A 1 233 ? -12.908 37.032 -42.706 1.00 15.43 248 TYR A C 1
ATOM 3683 O O . TYR A 1 233 ? -13.383 37.740 -43.583 1.00 16.40 248 TYR A O 1
ATOM 3701 N N . GLY A 1 234 ? -12.929 37.353 -41.415 1.00 15.54 249 GLY A N 1
ATOM 3702 C CA . GLY A 1 234 ? -13.421 38.636 -40.949 1.00 17.60 249 GLY A CA 1
ATOM 3703 C C . GLY A 1 234 ? -14.845 38.621 -40.441 1.00 15.58 249 GLY A C 1
ATOM 3704 O O . GLY A 1 234 ? -15.359 39.677 -40.033 1.00 14.85 249 GLY A O 1
ATOM 3708 N N . LEU A 1 235 ? -15.481 37.449 -40.443 1.00 13.65 250 LEU A N 1
ATOM 3709 C CA . LEU A 1 235 ? -16.855 37.329 -39.939 1.00 13.25 250 LEU A CA 1
ATOM 3710 C C . LEU A 1 235 ? -16.836 37.316 -38.413 1.00 14.98 250 LEU A C 1
ATOM 3711 O O . LEU A 1 235 ? -15.942 36.732 -37.799 1.00 14.86 250 LEU A O 1
ATOM 3727 N N . ARG A 1 236 ? -17.821 37.977 -37.815 1.00 13.41 251 ARG A N 1
ATOM 3728 C CA . ARG A 1 236 ? -17.932 38.080 -36.356 1.00 13.37 251 ARG A CA 1
ATOM 3729 C C . ARG A 1 236 ? -19.215 37.420 -35.828 1.00 13.10 251 ARG A C 1
ATOM 3730 O O . ARG A 1 236 ? -20.270 37.508 -36.457 1.00 12.75 251 ARG A O 1
ATOM 3751 N N . GLU A 1 237 ? -19.123 36.818 -34.648 1.00 13.60 252 GLU A N 1
ATOM 3752 C CA . GLU A 1 237 ? -20.290 36.247 -33.976 1.00 13.33 252 GLU A CA 1
ATOM 3753 C C . GLU A 1 237 ? -21.217 37.357 -33.483 1.00 14.36 252 GLU A C 1
ATOM 3754 O O . GLU A 1 237 ? -20.769 38.357 -32.938 1.00 17.24 252 GLU A O 1
ATOM 3766 N N . GLY A 1 238 ? -22.517 37.177 -33.652 1.00 13.39 253 GLY A N 1
ATOM 3767 C CA . GLY A 1 238 ? -23.443 38.167 -33.155 1.00 14.05 253 GLY A CA 1
ATOM 3768 C C . GLY A 1 238 ? -24.605 37.603 -32.392 1.00 54.12 253 GLY A C 1
ATOM 3769 O O . GLY A 1 238 ? -24.881 38.052 -31.271 1.00 54.07 253 GLY A O 1
ATOM 3773 N N . ALA A 1 239 ? -25.272 36.622 -32.997 1.00 67.83 254 ALA A N 1
ATOM 3774 C CA . ALA A 1 239 ? -26.567 36.162 -32.514 1.00 69.02 254 ALA A CA 1
ATOM 3775 C C . ALA A 1 239 ? -27.415 37.438 -32.407 1.00 72.26 254 ALA A C 1
ATOM 3776 O O . ALA A 1 239 ? -27.284 38.331 -33.239 1.00 72.85 254 ALA A O 1
ATOM 3783 N N . ASN A 1 240 ? -28.300 37.518 -31.425 1.00 77.82 255 ASN A N 1
ATOM 3784 C CA . ASN A 1 240 ? -28.972 38.774 -31.110 1.00 78.80 255 ASN A CA 1
ATOM 3785 C C . ASN A 1 240 ? -28.976 38.753 -29.573 1.00 76.07 255 ASN A C 1
ATOM 3786 O O . ASN A 1 240 ? -29.258 37.705 -28.971 1.00 78.67 255 ASN A O 1
ATOM 3797 N N . SER A 1 241 ? -28.616 39.850 -28.902 1.00 52.63 256 SER A N 1
ATOM 3798 C CA . SER A 1 241 ? -28.999 41.245 -29.155 1.00 46.23 256 SER A CA 1
ATOM 3799 C C . SER A 1 241 ? -28.391 42.158 -30.233 1.00 40.19 256 SER A C 1
ATOM 3800 O O . SER A 1 241 ? -28.923 43.245 -30.499 1.00 38.73 256 SER A O 1
ATOM 3808 N N . GLU A 1 242 ? -27.275 41.748 -30.811 1.00 34.08 257 GLU A N 1
ATOM 3809 C CA . GLU A 1 242 ? -26.542 42.551 -31.786 1.00 29.88 257 GLU A CA 1
ATOM 3810 C C . GLU A 1 242 ? -26.132 41.681 -32.961 1.00 20.70 257 GLU A C 1
ATOM 3811 O O . GLU A 1 242 ? -25.081 41.044 -32.897 1.00 21.41 257 GLU A O 1
ATOM 3823 N N . PRO A 1 243 ? -26.966 41.598 -34.003 1.00 20.20 258 PRO A N 1
ATOM 3824 C CA . PRO A 1 243 ? -26.585 40.686 -35.085 1.00 18.47 258 PRO A CA 1
ATOM 3825 C C . PRO A 1 243 ? -25.328 41.111 -35.802 1.00 14.79 258 PRO A C 1
ATOM 3826 O O . PRO A 1 243 ? -25.070 42.318 -35.972 1.00 16.23 258 PRO A O 1
ATOM 3837 N N . ARG A 1 244 ? -24.542 40.110 -36.194 1.00 16.16 259 ARG A N 1
ATOM 3838 C CA . ARG A 1 244 ? -23.339 40.348 -36.986 1.00 14.66 259 ARG A CA 1
ATOM 3839 C C . ARG A 1 244 ? -23.314 39.330 -38.135 1.00 13.07 259 ARG A C 1
ATOM 3840 O O . ARG A 1 244 ? -24.321 39.195 -38.843 1.00 15.12 259 ARG A O 1
ATOM 3861 N N . GLU A 1 245 ? -22.190 38.653 -38.364 1.00 11.39 260 GLU A N 1
ATOM 3862 C CA . GLU A 1 245 ? -22.082 37.823 -39.553 1.00 10.80 260 GLU A CA 1
ATOM 3863 C C . GLU A 1 245 ? -22.268 36.337 -39.322 1.00 11.91 260 GLU A C 1
ATOM 3864 O O . GLU A 1 245 ? -22.540 35.628 -40.281 1.00 12.44 260 GLU A O 1
ATOM 3876 N N . PHE A 1 246 ? -22.133 35.843 -38.092 1.00 11.51 261 PHE A N 1
ATOM 3877 C CA . PHE A 1 246 ? -22.456 34.432 -37.881 1.00 10.33 261 PHE A CA 1
ATOM 3878 C C . PHE A 1 246 ? -23.046 34.152 -36.524 1.00 10.75 261 PHE A C 1
ATOM 3879 O O . PHE A 1 246 ? -23.022 34.987 -35.628 1.00 11.43 261 PHE A O 1
ATOM 3896 N N . VAL A 1 247 ? -23.672 32.986 -36.445 1.00 10.49 262 VAL A N 1
ATOM 3897 C CA . VAL A 1 247 ? -24.276 32.481 -35.226 1.00 10.95 262 VAL A CA 1
ATOM 3898 C C . VAL A 1 247 ? -23.921 31.010 -35.118 1.00 10.94 262 VAL A C 1
ATOM 3899 O O . VAL A 1 247 ? -23.725 30.345 -36.131 1.00 10.11 262 VAL A O 1
ATOM 3912 N N . VAL A 1 248 ? -23.846 30.520 -33.885 1.00 11.45 263 VAL A N 1
ATOM 3913 C CA . VAL A 1 248 ? -23.482 29.144 -33.624 1.00 11.46 263 VAL A CA 1
ATOM 3914 C C . VAL A 1 248 ? -24.384 28.488 -32.586 1.00 12.04 263 VAL A C 1
ATOM 3915 O O . VAL A 1 248 ? -24.962 29.136 -31.718 1.00 12.83 263 VAL A O 1
ATOM 3928 N N . GLU A 1 249 ? -24.449 27.170 -32.662 1.00 11.83 264 GLU A N 1
ATOM 3929 C CA . GLU A 1 249 ? -25.197 26.371 -31.715 1.00 12.47 264 GLU A CA 1
ATOM 3930 C C . GLU A 1 249 ? -24.370 25.124 -31.455 1.00 12.66 264 GLU A C 1
ATOM 3931 O O . GLU A 1 249 ? -24.212 24.287 -32.336 1.00 11.93 264 GLU A O 1
ATOM 3943 N N . LYS A 1 250 ? -23.880 24.999 -30.221 1.00 13.83 265 LYS A N 1
ATOM 3944 C CA . LYS A 1 250 ? -23.025 23.886 -29.857 1.00 14.30 265 LYS A CA 1
ATOM 3945 C C . LYS A 1 250 ? -23.667 22.909 -28.898 1.00 15.14 265 LYS A C 1
ATOM 3946 O O . LYS A 1 250 ? -24.274 23.300 -27.904 1.00 16.15 265 LYS A O 1
ATOM 3963 N N . TYR A 1 251 ? -23.505 21.628 -29.198 1.00 14.88 266 TYR A N 1
ATOM 3964 C CA . TYR A 1 251 ? -23.831 20.599 -28.227 1.00 20.27 266 TYR A CA 1
ATOM 3965 C C . TYR A 1 251 ? -22.823 19.465 -28.003 1.00 37.21 266 TYR A C 1
ATOM 3966 O O . TYR A 1 251 ? -21.706 19.496 -28.521 1.00 49.34 266 TYR A O 1
ATOM 3985 N N . PRO B 1 1 ? -2.385 -2.383 -78.660 1.00 41.97 16 PRO B N 1
ATOM 3986 C CA . PRO B 1 1 ? -3.614 -2.675 -79.420 1.00 42.27 16 PRO B CA 1
ATOM 3987 C C . PRO B 1 1 ? -4.749 -1.656 -79.181 1.00 37.40 16 PRO B C 1
ATOM 3988 O O . PRO B 1 1 ? -5.684 -1.986 -78.454 1.00 36.85 16 PRO B O 1
ATOM 3999 N N . ASP B 1 2 ? -4.649 -0.444 -79.736 1.00 29.77 17 ASP B N 1
ATOM 4000 C CA . ASP B 1 2 ? -5.617 0.633 -79.438 1.00 25.06 17 ASP B CA 1
ATOM 4001 C C . ASP B 1 2 ? -5.741 0.806 -77.930 1.00 20.42 17 ASP B C 1
ATOM 4002 O O . ASP B 1 2 ? -6.836 1.020 -77.376 1.00 18.56 17 ASP B O 1
ATOM 4011 N N . ALA B 1 3 ? -4.601 0.746 -77.262 1.00 17.86 18 ALA B N 1
ATOM 4012 C CA . ALA B 1 3 ? -4.601 0.673 -75.808 1.00 17.05 18 ALA B CA 1
ATOM 4013 C C . ALA B 1 3 ? -4.775 2.045 -75.170 1.00 16.65 18 ALA B C 1
ATOM 4014 O O . ALA B 1 3 ? -4.229 3.038 -75.662 1.00 20.09 18 ALA B O 1
ATOM 4021 N N . GLN B 1 4 ? -5.548 2.085 -74.085 1.00 14.66 19 GLN B N 1
ATOM 4022 C CA . GLN B 1 4 ? -5.675 3.269 -73.246 1.00 13.70 19 GLN B CA 1
ATOM 4023 C C . GLN B 1 4 ? -5.481 2.841 -71.804 1.00 15.61 19 GLN B C 1
ATOM 4024 O O . GLN B 1 4 ? -5.721 1.689 -71.463 1.00 16.11 19 GLN B O 1
ATOM 4038 N N . THR B 1 5 ? -5.041 3.770 -70.969 1.00 14.28 20 THR B N 1
ATOM 4039 C CA . THR B 1 5 ? -4.645 3.461 -69.599 1.00 13.72 20 THR B CA 1
ATOM 4040 C C . THR B 1 5 ? -5.729 3.870 -68.607 1.00 13.31 20 THR B C 1
ATOM 4041 O O . THR B 1 5 ? -6.306 4.952 -68.709 1.00 15.12 20 THR B O 1
ATOM 4052 N N . VAL B 1 6 ? -5.998 2.993 -67.647 1.00 11.43 21 VAL B N 1
ATOM 4053 C CA . VAL B 1 6 ? -6.979 3.242 -66.606 1.00 10.87 21 VAL B CA 1
ATOM 4054 C C . VAL B 1 6 ? -6.397 4.240 -65.595 1.00 13.10 21 VAL B C 1
ATOM 4055 O O . VAL B 1 6 ? -5.286 4.035 -65.095 1.00 11.48 21 VAL B O 1
ATOM 4068 N N . THR B 1 7 ? -7.150 5.297 -65.293 1.00 13.84 22 THR B N 1
ATOM 4069 C CA . THR B 1 7 ? -6.693 6.373 -64.413 1.00 14.39 22 THR B CA 1
ATOM 4070 C C . THR B 1 7 ? -7.436 6.417 -63.079 1.00 14.99 22 THR B C 1
ATOM 4071 O O . THR B 1 7 ? -6.987 7.043 -62.139 1.00 13.93 22 THR B O 1
ATOM 4082 N N . SER B 1 8 ? -8.568 5.730 -62.998 1.00 11.71 23 SER B N 1
ATOM 4083 C CA . SER B 1 8 ? -9.385 5.729 -61.802 1.00 10.56 23 SER B CA 1
ATOM 4084 C C . SER B 1 8 ? -10.372 4.563 -61.847 1.00 11.58 23 SER B C 1
ATOM 4085 O O . SER B 1 8 ? -10.877 4.226 -62.918 1.00 11.61 23 SER B O 1
ATOM 4093 N N . VAL B 1 9 ? -10.651 3.974 -60.684 1.00 11.88 24 VAL B N 1
ATOM 4094 C CA . VAL B 1 9 ? -11.659 2.931 -60.554 1.00 10.95 24 VAL B CA 1
ATOM 4095 C C . VAL B 1 9 ? -12.478 3.166 -59.284 1.00 13.56 24 VAL B C 1
ATOM 4096 O O . VAL B 1 9 ? -11.918 3.463 -58.232 1.00 13.58 24 VAL B O 1
ATOM 4109 N N . ARG B 1 10 ? -13.801 3.041 -59.382 1.00 11.99 25 ARG B N 1
ATOM 4110 C CA . ARG B 1 10 ? -14.684 3.062 -58.203 1.00 10.96 25 ARG B CA 1
ATOM 4111 C C . ARG B 1 10 ? -15.609 1.854 -58.240 1.00 11.52 25 ARG B C 1
ATOM 4112 O O . ARG B 1 10 ? -16.241 1.593 -59.255 1.00 11.88 25 ARG B O 1
ATOM 4133 N N . HIS B 1 11 ? -15.660 1.114 -57.136 1.00 10.69 26 HIS B N 1
ATOM 4134 C CA . HIS B 1 11 ? -16.593 0.005 -56.988 1.00 9.22 26 HIS B CA 1
ATOM 4135 C C . HIS B 1 11 ? -17.847 0.444 -56.239 1.00 14.36 26 HIS B C 1
ATOM 4136 O O . HIS B 1 11 ? -17.781 1.075 -55.170 1.00 15.62 26 HIS B O 1
ATOM 4151 N N . TRP B 1 12 ? -19.005 0.155 -56.838 1.00 12.14 27 TRP B N 1
ATOM 4152 C CA . TRP B 1 12 ? -20.284 0.581 -56.283 1.00 9.18 27 TRP B CA 1
ATOM 4153 C C . TRP B 1 12 ? -21.047 -0.523 -55.564 1.00 11.56 27 TRP B C 1
ATOM 4154 O O . TRP B 1 12 ? -21.592 -0.308 -54.473 1.00 14.12 27 TRP B O 1
ATOM 4175 N N . THR B 1 13 ? -21.104 -1.701 -56.179 1.00 13.36 28 THR B N 1
ATOM 4176 C CA . THR B 1 13 ? -21.670 -2.890 -55.555 1.00 12.30 28 THR B CA 1
ATOM 4177 C C . THR B 1 13 ? -20.907 -4.111 -56.057 1.00 13.38 28 THR B C 1
ATOM 4178 O O . THR B 1 13 ? -19.970 -3.988 -56.867 1.00 16.14 28 THR B O 1
ATOM 4189 N N . ASP B 1 14 ? -21.350 -5.289 -55.635 1.00 17.44 29 ASP B N 1
ATOM 4190 C CA . ASP B 1 14 ? -20.754 -6.531 -56.103 1.00 21.16 29 ASP B CA 1
ATOM 4191 C C . ASP B 1 14 ? -20.974 -6.783 -57.594 1.00 21.13 29 ASP B C 1
ATOM 4192 O O . ASP B 1 14 ? -20.391 -7.719 -58.155 1.00 25.04 29 ASP B O 1
ATOM 4201 N N . THR B 1 15 ? -21.869 -6.022 -58.216 1.00 17.80 30 THR B N 1
ATOM 4202 C CA . THR B 1 15 ? -22.142 -6.168 -59.641 1.00 15.33 30 THR B CA 1
ATOM 4203 C C . THR B 1 15 ? -21.984 -4.867 -60.429 1.00 16.04 30 THR B C 1
ATOM 4204 O O . THR B 1 15 ? -22.365 -4.814 -61.596 1.00 14.33 30 THR B O 1
ATOM 4215 N N . LEU B 1 16 ? -21.390 -3.839 -59.815 1.00 10.66 31 LEU B N 1
ATOM 4216 C CA . LEU B 1 16 ? -21.273 -2.519 -60.455 1.00 10.09 31 LEU B CA 1
ATOM 4217 C C . LEU B 1 16 ? -19.977 -1.804 -60.145 1.00 9.28 31 LEU B C 1
ATOM 4218 O O . LEU B 1 16 ? -19.589 -1.715 -58.987 1.00 9.83 31 LEU B O 1
ATOM 4234 N N . PHE B 1 17 ? -19.306 -1.312 -61.176 1.00 9.24 32 PHE B N 1
ATOM 4235 C CA . PHE B 1 17 ? -18.103 -0.501 -60.996 1.00 8.88 32 PHE B CA 1
ATOM 4236 C C . PHE B 1 17 ? -17.998 0.519 -62.122 1.00 10.48 32 PHE B C 1
ATOM 4237 O O . PHE B 1 17 ? -18.558 0.324 -63.191 1.00 12.48 32 PHE B O 1
ATOM 4254 N N . SER B 1 18 ? -17.293 1.613 -61.869 1.00 7.94 33 SER B N 1
ATOM 4255 C CA . SER B 1 18 ? -16.976 2.592 -62.912 1.00 9.32 33 SER B CA 1
ATOM 4256 C C . SER B 1 18 ? -15.476 2.727 -63.032 1.00 10.70 33 SER B C 1
ATOM 4257 O O . SER B 1 18 ? -14.732 2.441 -62.093 1.00 9.45 33 SER B O 1
ATOM 4265 N N . PHE B 1 19 ? -15.011 3.170 -64.194 1.00 9.37 34 PHE B N 1
ATOM 4266 C CA . PHE B 1 19 ? -13.592 3.444 -64.333 1.00 9.42 34 PHE B CA 1
ATOM 4267 C C . PHE B 1 19 ? -13.382 4.523 -65.373 1.00 9.20 34 PHE B C 1
ATOM 4268 O O . PHE B 1 19 ? -14.261 4.798 -66.191 1.00 9.20 34 PHE B O 1
ATOM 4285 N N . ARG B 1 20 ? -12.245 5.197 -65.288 1.00 9.79 35 ARG B N 1
ATOM 4286 C CA . ARG B 1 20 ? -11.873 6.170 -66.291 1.00 9.17 35 ARG B CA 1
ATOM 4287 C C . ARG B 1 20 ? -10.598 5.764 -67.001 1.00 11.74 35 ARG B C 1
ATOM 4288 O O . ARG B 1 20 ? -9.743 5.121 -66.417 1.00 12.32 35 ARG B O 1
ATOM 4309 N N . VAL B 1 21 ? -10.482 6.159 -68.269 1.00 11.32 36 VAL B N 1
ATOM 4310 C CA . VAL B 1 21 ? -9.301 5.824 -69.062 1.00 9.79 36 VAL B CA 1
ATOM 4311 C C . VAL B 1 21 ? -8.865 7.036 -69.867 1.00 12.96 36 VAL B C 1
ATOM 4312 O O . VAL B 1 21 ? -9.624 7.992 -70.062 1.00 15.30 36 VAL B O 1
ATOM 4325 N N . THR B 1 22 ? -7.611 7.013 -70.299 1.00 13.44 37 THR B N 1
ATOM 4326 C CA . THR B 1 22 ? -7.109 8.070 -71.141 1.00 13.98 37 THR B CA 1
ATOM 4327 C C . THR B 1 22 ? -7.831 8.050 -72.474 1.00 14.45 37 THR B C 1
ATOM 4328 O O . THR B 1 22 ? -8.324 7.014 -72.942 1.00 15.15 37 THR B O 1
ATOM 4339 N N . ARG B 1 23 ? -7.898 9.229 -73.066 1.00 16.97 38 ARG B N 1
ATOM 4340 C CA . ARG B 1 23 ? -8.647 9.451 -74.269 1.00 18.31 38 ARG B CA 1
ATOM 4341 C C . ARG B 1 23 ? -7.730 9.474 -75.491 1.00 17.99 38 ARG B C 1
ATOM 4342 O O . ARG B 1 23 ? -6.734 10.199 -75.494 1.00 16.67 38 ARG B O 1
ATOM 4363 N N . PRO B 1 24 ? -8.062 8.699 -76.540 1.00 20.47 39 PRO B N 1
ATOM 4364 C CA . PRO B 1 24 ? -7.294 8.789 -77.788 1.00 25.22 39 PRO B CA 1
ATOM 4365 C C . PRO B 1 24 ? -7.403 10.186 -78.399 1.00 22.74 39 PRO B C 1
ATOM 4366 O O . PRO B 1 24 ? -8.504 10.723 -78.445 1.00 22.66 39 PRO B O 1
ATOM 4377 N N . GLN B 1 25 ? -6.313 10.763 -78.892 1.00 24.63 40 GLN B N 1
ATOM 4378 C CA . GLN B 1 25 ? -6.391 12.126 -79.420 1.00 25.73 40 GLN B CA 1
ATOM 4379 C C . GLN B 1 25 ? -7.315 12.174 -80.654 1.00 28.46 40 GLN B C 1
ATOM 4380 O O . GLN B 1 25 ? -7.883 13.221 -80.955 1.00 33.23 40 GLN B O 1
ATOM 4394 N N . THR B 1 26 ? -7.480 11.046 -81.349 1.00 28.42 41 THR B N 1
ATOM 4395 C CA . THR B 1 26 ? -8.295 11.017 -82.565 1.00 30.23 41 THR B CA 1
ATOM 4396 C C . THR B 1 26 ? -9.784 10.780 -82.299 1.00 26.25 41 THR B C 1
ATOM 4397 O O . THR B 1 26 ? -10.591 10.799 -83.227 1.00 25.51 41 THR B O 1
ATOM 4408 N N . LEU B 1 27 ? -10.152 10.560 -81.040 1.00 22.67 42 LEU B N 1
ATOM 4409 C CA . LEU B 1 27 ? -11.549 10.296 -80.707 1.00 22.57 42 LEU B CA 1
ATOM 4410 C C . LEU B 1 27 ? -12.378 11.570 -80.660 1.00 21.83 42 LEU B C 1
ATOM 4411 O O . LEU B 1 27 ? -12.096 12.469 -79.877 1.00 20.45 42 LEU B O 1
ATOM 4427 N N . ARG B 1 28 ? -13.395 11.628 -81.513 1.00 17.81 43 ARG B N 1
ATOM 4428 C CA . ARG B 1 28 ? -14.411 12.666 -81.451 1.00 17.54 43 ARG B CA 1
ATOM 4429 C C . ARG B 1 28 ? -15.759 11.977 -81.412 1.00 17.88 43 ARG B C 1
ATOM 4430 O O . ARG B 1 28 ? -16.037 11.125 -82.254 1.00 18.30 43 ARG B O 1
ATOM 4451 N N . PHE B 1 29 ? -16.567 12.295 -80.413 1.00 14.10 44 PHE B N 1
ATOM 4452 C CA . PHE B 1 29 ? -17.884 11.682 -80.313 1.00 12.73 44 PHE B CA 1
ATOM 4453 C C . PHE B 1 29 ? -18.912 12.689 -79.839 1.00 12.71 44 PHE B C 1
ATOM 4454 O O . PHE B 1 29 ? -18.574 13.789 -79.398 1.00 12.51 44 PHE B O 1
ATOM 4471 N N . ARG B 1 30 ? -20.176 12.303 -79.999 1.00 13.85 45 ARG B N 1
ATOM 4472 C CA . ARG B 1 30 ? -21.302 13.045 -79.452 1.00 11.78 45 ARG B CA 1
ATOM 4473 C C . ARG B 1 30 ? -21.803 12.301 -78.222 1.00 10.74 45 ARG B C 1
ATOM 4474 O O . ARG B 1 30 ? -21.919 11.063 -78.226 1.00 10.44 45 ARG B O 1
ATOM 4495 N N . SER B 1 31 ? -22.095 13.063 -77.178 1.00 10.13 46 SER B N 1
ATOM 4496 C CA . SER B 1 31 ? -22.571 12.496 -75.930 1.00 9.29 46 SER B CA 1
ATOM 4497 C C . SER B 1 31 ? -23.773 11.563 -76.172 1.00 9.21 46 SER B C 1
ATOM 4498 O O . SER B 1 31 ? -24.738 11.920 -76.864 1.00 9.73 46 SER B O 1
ATOM 4506 N N . GLY B 1 32 ? -23.681 10.364 -75.595 1.00 8.92 47 GLY B N 1
ATOM 4507 C CA . GLY B 1 32 ? -24.673 9.320 -75.768 1.00 10.53 47 GLY B CA 1
ATOM 4508 C C . GLY B 1 32 ? -24.202 8.188 -76.672 1.00 10.40 47 GLY B C 1
ATOM 4509 O O . GLY B 1 32 ? -24.799 7.126 -76.680 1.00 10.56 47 GLY B O 1
ATOM 4513 N N . GLU B 1 33 ? -23.143 8.408 -77.453 1.00 10.56 48 GLU B N 1
ATOM 4514 C CA . GLU B 1 33 ? -22.615 7.359 -78.322 1.00 10.05 48 GLU B CA 1
ATOM 4515 C C . GLU B 1 33 ? -21.846 6.302 -77.539 1.00 11.43 48 GLU B C 1
ATOM 4516 O O . GLU B 1 33 ? -21.435 6.536 -76.396 1.00 10.22 48 GLU B O 1
ATOM 4528 N N . PHE B 1 34 ? -21.649 5.149 -78.172 1.00 12.26 49 PHE B N 1
ATOM 4529 C CA . PHE B 1 34 ? -20.886 4.057 -77.578 1.00 10.90 49 PHE B CA 1
ATOM 4530 C C . PHE B 1 34 ? -19.688 3.671 -78.434 1.00 14.00 49 PHE B C 1
ATOM 4531 O O . PHE B 1 34 ? -19.635 3.965 -79.633 1.00 12.15 49 PHE B O 1
ATOM 4548 N N . VAL B 1 35 ? -18.724 3.025 -77.784 1.00 10.94 50 VAL B N 1
ATOM 4549 C CA . VAL B 1 35 ? -17.540 2.496 -78.467 1.00 11.30 50 VAL B CA 1
ATOM 4550 C C . VAL B 1 35 ? -17.341 1.058 -78.044 1.00 12.81 50 VAL B C 1
ATOM 4551 O O . VAL B 1 35 ? -17.911 0.603 -77.046 1.00 14.41 50 VAL B O 1
ATOM 4564 N N . MET B 1 36 ? -16.493 0.360 -78.782 1.00 12.56 51 MET B N 1
ATOM 4565 C CA . MET B 1 36 ? -16.155 -1.004 -78.455 1.00 12.39 51 MET B CA 1
ATOM 4566 C C . MET B 1 36 ? -14.897 -0.966 -77.608 1.00 14.03 51 MET B C 1
ATOM 4567 O O . MET B 1 36 ? -13.892 -0.380 -78.029 1.00 14.14 51 MET B O 1
ATOM 4581 N N . ILE B 1 37 ? -14.941 -1.634 -76.455 1.00 12.77 52 ILE B N 1
ATOM 4582 C CA . ILE B 1 37 ? -13.787 -1.779 -75.578 1.00 12.11 52 ILE B CA 1
ATOM 4583 C C . ILE B 1 37 ? -13.578 -3.243 -75.238 1.00 14.48 52 ILE B C 1
ATOM 4584 O O . ILE B 1 37 ? -14.469 -4.067 -75.429 1.00 18.20 52 ILE B O 1
ATOM 4600 N N . GLY B 1 38 ? -12.408 -3.580 -74.719 1.00 14.10 53 GLY B N 1
ATOM 4601 C CA . GLY B 1 38 ? -12.132 -4.965 -74.448 1.00 16.73 53 GLY B CA 1
ATOM 4602 C C . GLY B 1 38 ? -10.803 -5.249 -73.798 1.00 14.40 53 GLY B C 1
ATOM 4603 O O . GLY B 1 38 ? -10.034 -4.357 -73.450 1.00 15.02 53 GLY B O 1
ATOM 4607 N N . LEU B 1 39 ? -10.563 -6.538 -73.648 1.00 15.35 54 LEU B N 1
ATOM 4608 C CA . LEU B 1 39 ? -9.343 -7.076 -73.091 1.00 16.99 54 LEU B CA 1
ATOM 4609 C C . LEU B 1 39 ? -8.977 -8.295 -73.918 1.00 20.77 54 LEU B C 1
ATOM 4610 O O . LEU B 1 39 ? -9.808 -8.809 -74.656 1.00 20.94 54 LEU B O 1
ATOM 4626 N N . LEU B 1 40 ? -7.748 -8.780 -73.777 1.00 25.13 55 LEU B N 1
ATOM 4627 C CA . LEU B 1 40 ? -7.351 -10.012 -74.456 1.00 30.30 55 LEU B CA 1
ATOM 4628 C C . LEU B 1 40 ? -7.693 -11.247 -73.630 1.00 33.73 55 LEU B C 1
ATOM 4629 O O . LEU B 1 40 ? -7.585 -11.231 -72.402 1.00 33.39 55 LEU B O 1
ATOM 4645 N N . ASP B 1 41 ? -8.113 -12.318 -74.301 1.00 33.79 56 ASP B N 1
ATOM 4646 C CA . ASP B 1 41 ? -8.397 -13.558 -73.594 1.00 37.13 56 ASP B CA 1
ATOM 4647 C C . ASP B 1 41 ? -7.090 -14.321 -73.382 1.00 43.39 56 ASP B C 1
ATOM 4648 O O . ASP B 1 41 ? -5.994 -13.800 -73.639 1.00 41.01 56 ASP B O 1
ATOM 4657 N N . ASP B 1 42 ? -7.228 -15.555 -72.912 1.00 54.00 57 ASP B N 1
ATOM 4658 C CA . ASP B 1 42 ? -6.099 -16.392 -72.545 1.00 60.18 57 ASP B CA 1
ATOM 4659 C C . ASP B 1 42 ? -5.171 -16.656 -73.738 1.00 61.81 57 ASP B C 1
ATOM 4660 O O . ASP B 1 42 ? -3.971 -16.899 -73.562 1.00 65.13 57 ASP B O 1
ATOM 4669 N N . ASN B 1 43 ? -5.733 -16.599 -74.945 1.00 52.90 58 ASN B N 1
ATOM 4670 C CA . ASN B 1 43 ? -4.978 -16.864 -76.168 1.00 51.52 58 ASN B CA 1
ATOM 4671 C C . ASN B 1 43 ? -4.590 -15.601 -76.940 1.00 47.35 58 ASN B C 1
ATOM 4672 O O . ASN B 1 43 ? -4.077 -15.693 -78.057 1.00 45.19 58 ASN B O 1
ATOM 4683 N N . GLY B 1 44 ? -4.808 -14.431 -76.345 1.00 46.87 59 GLY B N 1
ATOM 4684 C CA . GLY B 1 44 ? -4.435 -13.179 -76.984 1.00 43.18 59 GLY B CA 1
ATOM 4685 C C . GLY B 1 44 ? -5.477 -12.675 -77.968 1.00 37.38 59 GLY B C 1
ATOM 4686 O O . GLY B 1 44 ? -5.209 -11.765 -78.750 1.00 33.98 59 GLY B O 1
ATOM 4690 N N . LYS B 1 45 ? -6.667 -13.264 -77.933 1.00 37.15 60 LYS B N 1
ATOM 4691 C CA . LYS B 1 45 ? -7.751 -12.846 -78.821 1.00 34.78 60 LYS B CA 1
ATOM 4692 C C . LYS B 1 45 ? -8.580 -11.777 -78.113 1.00 30.02 60 LYS B C 1
ATOM 4693 O O . LYS B 1 45 ? -8.971 -11.972 -76.965 1.00 31.45 60 LYS B O 1
ATOM 4712 N N . PRO B 1 46 ? -8.855 -10.647 -78.787 1.00 29.89 61 PRO B N 1
ATOM 4713 C CA . PRO B 1 46 ? -9.668 -9.633 -78.098 1.00 25.65 61 PRO B CA 1
ATOM 4714 C C . PRO B 1 46 ? -11.085 -10.082 -77.792 1.00 23.80 61 PRO B C 1
ATOM 4715 O O . PRO B 1 46 ? -11.740 -10.761 -78.588 1.00 25.51 61 PRO B O 1
ATOM 4726 N N . ILE B 1 47 ? -11.531 -9.673 -76.611 1.00 20.73 62 ILE B N 1
ATOM 4727 C CA . ILE B 1 47 ? -12.899 -9.824 -76.159 1.00 18.05 62 ILE B CA 1
ATOM 4728 C C . ILE B 1 47 ? -13.484 -8.424 -76.157 1.00 16.65 62 ILE B C 1
ATOM 4729 O O . ILE B 1 47 ? -13.176 -7.646 -75.262 1.00 18.33 62 ILE B O 1
ATOM 4745 N N . MET B 1 48 ? -14.296 -8.097 -77.156 1.00 19.89 63 MET B N 1
ATOM 4746 C CA . MET B 1 48 ? -14.756 -6.719 -77.356 1.00 21.83 63 MET B CA 1
ATOM 4747 C C . MET B 1 48 ? -16.245 -6.594 -77.092 1.00 14.94 63 MET B C 1
ATOM 4748 O O . MET B 1 48 ? -17.028 -7.443 -77.530 1.00 16.45 63 MET B O 1
ATOM 4762 N N . ARG B 1 49 ? -16.636 -5.527 -76.407 1.00 13.79 64 ARG B N 1
ATOM 4763 C CA . ARG B 1 49 ? -18.039 -5.279 -76.069 1.00 13.58 64 ARG B CA 1
ATOM 4764 C C . ARG B 1 49 ? -18.389 -3.812 -76.246 1.00 13.90 64 ARG B C 1
ATOM 4765 O O . ARG B 1 49 ? -17.573 -2.937 -75.972 1.00 12.33 64 ARG B O 1
ATOM 4786 N N . ALA B 1 50 ? -19.608 -3.550 -76.695 1.00 12.87 65 ALA B N 1
ATOM 4787 C CA . ALA B 1 50 ? -20.120 -2.181 -76.759 1.00 11.57 65 ALA B CA 1
ATOM 4788 C C . ALA B 1 50 ? -20.293 -1.573 -75.374 1.00 10.63 65 ALA B C 1
ATOM 4789 O O . ALA B 1 50 ? -20.903 -2.178 -74.498 1.00 11.95 65 ALA B O 1
ATOM 4796 N N . TYR B 1 51 ? -19.784 -0.355 -75.207 1.00 10.74 66 TYR B N 1
ATOM 4797 C CA . TYR B 1 51 ? -19.936 0.413 -73.974 1.00 11.79 66 TYR B CA 1
ATOM 4798 C C . TYR B 1 51 ? -20.295 1.853 -74.277 1.00 11.78 66 TYR B C 1
ATOM 4799 O O . TYR B 1 51 ? -19.590 2.547 -75.030 1.00 11.31 66 TYR B O 1
ATOM 4817 N N . SER B 1 52 ? -21.382 2.305 -73.664 1.00 10.64 67 SER B N 1
ATOM 4818 C CA . SER B 1 52 ? -21.732 3.717 -73.670 1.00 10.22 67 SER B CA 1
ATOM 4819 C C . SER B 1 52 ? -20.595 4.498 -73.019 1.00 8.84 67 SER B C 1
ATOM 4820 O O . SER B 1 52 ? -20.131 4.144 -71.930 1.00 11.25 67 SER B O 1
ATOM 4828 N N . ILE B 1 53 ? -20.157 5.591 -73.633 1.00 8.85 68 ILE B N 1
ATOM 4829 C CA . ILE B 1 53 ? -19.229 6.477 -72.947 1.00 10.48 68 ILE B CA 1
ATOM 4830 C C . ILE B 1 53 ? -20.045 7.268 -71.930 1.00 8.77 68 ILE B C 1
ATOM 4831 O O . ILE B 1 53 ? -21.052 7.875 -72.281 1.00 10.86 68 ILE B O 1
ATOM 4847 N N . ALA B 1 54 ? -19.639 7.224 -70.658 1.00 8.28 69 ALA B N 1
ATOM 4848 C CA . ALA B 1 54 ? -20.440 7.796 -69.570 1.00 8.83 69 ALA B CA 1
ATOM 4849 C C . ALA B 1 54 ? -20.026 9.226 -69.252 1.00 10.08 69 ALA B C 1
ATOM 4850 O O . ALA B 1 54 ? -20.680 9.904 -68.470 1.00 9.70 69 ALA B O 1
ATOM 4857 N N . SER B 1 55 ? -18.937 9.668 -69.868 1.00 8.02 70 SER B N 1
ATOM 4858 C CA . SER B 1 55 ? -18.504 11.055 -69.750 1.00 7.90 70 SER B CA 1
ATOM 4859 C C . SER B 1 55 ? -18.999 11.848 -70.966 1.00 7.67 70 SER B C 1
ATOM 4860 O O . SER B 1 55 ? -19.210 11.288 -72.037 1.00 9.07 70 SER B O 1
ATOM 4868 N N . PRO B 1 56 ? -19.211 13.163 -70.792 1.00 7.72 71 PRO B N 1
ATOM 4869 C CA . PRO B 1 56 ? -19.675 14.000 -71.903 1.00 7.62 71 PRO B CA 1
ATOM 4870 C C . PRO B 1 56 ? -18.600 14.157 -72.944 1.00 9.09 71 PRO B C 1
ATOM 4871 O O . PRO B 1 56 ? -17.427 13.970 -72.631 1.00 10.74 71 PRO B O 1
ATOM 4882 N N . ALA B 1 57 ? -18.986 14.507 -74.164 1.00 8.91 72 ALA B N 1
ATOM 4883 C CA . ALA B 1 57 ? -18.041 14.653 -75.250 1.00 10.24 72 ALA B CA 1
ATOM 4884 C C . ALA B 1 57 ? -16.860 15.585 -74.937 1.00 9.70 72 ALA B C 1
ATOM 4885 O O . ALA B 1 57 ? -15.739 15.344 -75.406 1.00 11.12 72 ALA B O 1
ATOM 4892 N N . TRP B 1 58 ? -17.081 16.623 -74.134 1.00 9.63 73 TRP B N 1
ATOM 4893 C CA . TRP B 1 58 ? -15.995 17.564 -73.836 1.00 10.55 73 TRP B CA 1
ATOM 4894 C C . TRP B 1 58 ? -14.898 17.019 -72.913 1.00 11.43 73 TRP B C 1
ATOM 4895 O O . TRP B 1 58 ? -13.779 17.527 -72.924 1.00 12.68 73 TRP B O 1
ATOM 4916 N N . ASP B 1 59 ? -15.193 15.983 -72.134 1.00 10.45 74 ASP B N 1
ATOM 4917 C CA . ASP B 1 59 ? -14.282 15.531 -71.078 1.00 10.95 74 ASP B CA 1
ATOM 4918 C C . ASP B 1 59 ? -13.034 14.834 -71.602 1.00 12.35 74 ASP B C 1
ATOM 4919 O O . ASP B 1 59 ? -13.121 13.881 -72.370 1.00 16.11 74 ASP B O 1
ATOM 4928 N N . GLU B 1 60 ? -11.887 15.318 -71.138 1.00 14.45 75 GLU B N 1
ATOM 4929 C CA . GLU B 1 60 ? -10.565 14.833 -71.546 1.00 16.20 75 GLU B CA 1
ATOM 4930 C C . GLU B 1 60 ? -10.298 13.413 -71.142 1.00 22.35 75 GLU B C 1
ATOM 4931 O O . GLU B 1 60 ? -9.371 12.790 -71.671 1.00 25.83 75 GLU B O 1
ATOM 4943 N N . GLU B 1 61 ? -11.040 12.913 -70.163 1.00 22.68 76 GLU B N 1
ATOM 4944 C CA . GLU B 1 61 ? -10.888 11.530 -69.747 1.00 28.46 76 GLU B CA 1
ATOM 4945 C C . GLU B 1 61 ? -12.217 10.864 -70.026 1.00 26.60 76 GLU B C 1
ATOM 4946 O O . GLU B 1 61 ? -13.274 11.493 -69.967 1.00 28.57 76 GLU B O 1
ATOM 4958 N N . LEU B 1 62 ? -12.146 9.597 -70.384 1.00 15.58 77 LEU B N 1
ATOM 4959 C CA . LEU B 1 62 ? -13.346 8.841 -70.684 1.00 13.36 77 LEU B CA 1
ATOM 4960 C C . LEU B 1 62 ? -13.769 8.080 -69.440 1.00 15.62 77 LEU B C 1
ATOM 4961 O O . LEU B 1 62 ? -12.927 7.566 -68.726 1.00 20.23 77 LEU B O 1
ATOM 4977 N N . GLU B 1 63 ? -15.075 7.996 -69.213 1.00 11.50 78 GLU B N 1
ATOM 4978 C CA . GLU B 1 63 ? -15.627 7.270 -68.082 1.00 11.67 78 GLU B CA 1
ATOM 4979 C C . GLU B 1 63 ? -16.563 6.206 -68.609 1.00 8.60 78 GLU B C 1
ATOM 4980 O O . GLU B 1 63 ? -17.232 6.409 -69.627 1.00 9.71 78 GLU B O 1
ATOM 4992 N N . PHE B 1 64 ? -16.587 5.072 -67.913 1.00 8.67 79 PHE B N 1
ATOM 4993 C CA . PHE B 1 64 ? -17.462 3.952 -68.198 1.00 8.35 79 PHE B CA 1
ATOM 4994 C C . PHE B 1 64 ? -18.084 3.457 -66.890 1.00 8.51 79 PHE B C 1
ATOM 4995 O O . PHE B 1 64 ? -17.450 3.508 -65.843 1.00 9.03 79 PHE B O 1
ATOM 5012 N N . TYR B 1 65 ? -19.325 2.994 -66.980 1.00 8.20 80 TYR B N 1
ATOM 5013 C CA . TYR B 1 65 ? -20.100 2.445 -65.871 1.00 8.44 80 TYR B CA 1
ATOM 5014 C C . TYR B 1 65 ? -20.505 1.041 -66.291 1.00 9.96 80 TYR B C 1
ATOM 5015 O O . TYR B 1 65 ? -21.206 0.883 -67.283 1.00 10.92 80 TYR B O 1
ATOM 5033 N N . SER B 1 66 ? -20.048 0.048 -65.530 1.00 9.48 81 SER B N 1
ATOM 5034 C CA . SER B 1 66 ? -20.091 -1.350 -65.955 1.00 10.90 81 SER B CA 1
ATOM 5035 C C . SER B 1 66 ? -20.759 -2.283 -64.961 1.00 9.82 81 SER B C 1
ATOM 5036 O O . SER B 1 66 ? -20.566 -2.200 -63.734 1.00 11.01 81 SER B O 1
ATOM 5044 N N . ILE B 1 67 ? -21.513 -3.207 -65.544 1.00 9.87 82 ILE B N 1
ATOM 5045 C CA . ILE B 1 67 ? -22.033 -4.377 -64.879 1.00 11.78 82 ILE B C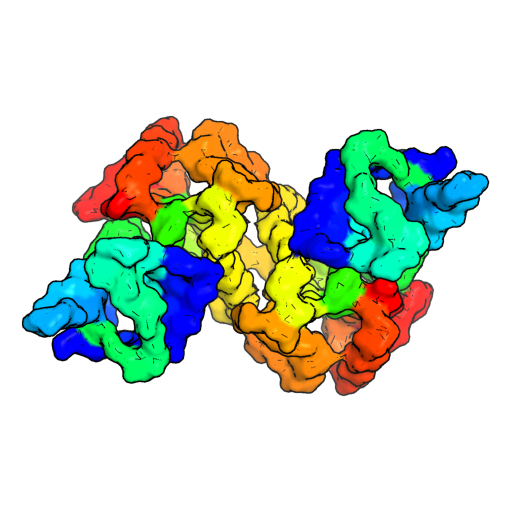A 1
ATOM 5046 C C . ILE B 1 67 ? -20.861 -5.339 -64.646 1.00 11.08 82 ILE B C 1
ATOM 5047 O O . ILE B 1 67 ? -19.822 -5.220 -65.315 1.00 12.87 82 ILE B O 1
ATOM 5063 N N . LYS B 1 68 ? -21.015 -6.250 -63.687 1.00 12.21 83 LYS B N 1
ATOM 5064 C CA . LYS B 1 68 ? -20.172 -7.425 -63.566 1.00 12.51 83 LYS B CA 1
ATOM 5065 C C . LYS B 1 68 ? -21.106 -8.591 -63.790 1.00 12.97 83 LYS B C 1
ATOM 5066 O O . LYS B 1 68 ? -21.973 -8.872 -62.972 1.00 16.43 83 LYS B O 1
ATOM 5085 N N . VAL B 1 69 ? -20.913 -9.266 -64.914 1.00 13.90 84 VAL B N 1
ATOM 5086 C CA . VAL B 1 69 ? -21.696 -10.438 -65.271 1.00 15.00 84 VAL B CA 1
ATOM 5087 C C . VAL B 1 69 ? -20.980 -11.699 -64.820 1.00 17.87 84 VAL B C 1
ATOM 5088 O O . VAL B 1 69 ? -19.795 -11.885 -65.144 1.00 18.90 84 VAL B O 1
ATOM 5101 N N . PRO B 1 70 ? -21.668 -12.535 -64.025 1.00 22.35 85 PRO B N 1
ATOM 5102 C CA . PRO B 1 70 ? -21.056 -13.798 -63.596 1.00 23.45 85 PRO B CA 1
ATOM 5103 C C . PRO B 1 70 ? -20.592 -14.588 -64.811 1.00 22.21 85 PRO B C 1
ATOM 5104 O O . PRO B 1 70 ? -21.382 -14.858 -65.737 1.00 21.49 85 PRO B O 1
ATOM 5115 N N . ASP B 1 71 ? -19.308 -14.930 -64.794 1.00 18.30 86 ASP B N 1
ATOM 5116 C CA . ASP B 1 71 ? -18.646 -15.658 -65.865 1.00 16.81 86 ASP B CA 1
ATOM 5117 C C . ASP B 1 71 ? -18.727 -14.942 -67.214 1.00 15.94 86 ASP B C 1
ATOM 5118 O O . ASP B 1 71 ? -18.532 -15.557 -68.264 1.00 16.19 86 ASP B O 1
ATOM 5127 N N . GLY B 1 72 ? -18.951 -13.634 -67.193 1.00 15.94 87 GLY B N 1
ATOM 5128 C CA . GLY B 1 72 ? -19.076 -12.885 -68.431 1.00 16.69 87 GLY B CA 1
ATOM 5129 C C . GLY B 1 72 ? -17.690 -12.770 -69.042 1.00 15.99 87 GLY B C 1
ATOM 5130 O O . GLY B 1 72 ? -16.751 -12.381 -68.353 1.00 16.82 87 GLY B O 1
ATOM 5134 N N . PRO B 1 73 ? -17.536 -13.118 -70.333 1.00 18.84 88 PRO B N 1
ATOM 5135 C CA . PRO B 1 73 ? -16.168 -13.114 -70.864 1.00 20.83 88 PRO B CA 1
ATOM 5136 C C . PRO B 1 73 ? -15.384 -11.816 -70.628 1.00 15.82 88 PRO B C 1
ATOM 5137 O O . PRO B 1 73 ? -14.233 -11.908 -70.219 1.00 18.12 88 PRO B O 1
ATOM 5148 N N . LEU B 1 74 ? -15.983 -10.646 -70.848 1.00 15.05 89 LEU B N 1
ATOM 5149 C CA . LEU B 1 74 ? -15.242 -9.407 -70.614 1.00 15.95 89 LEU B CA 1
ATOM 5150 C C . LEU B 1 74 ? -15.251 -9.027 -69.131 1.00 14.65 89 LEU B C 1
ATOM 5151 O O . LEU B 1 74 ? -14.184 -8.802 -68.535 1.00 13.74 89 LEU B O 1
ATOM 5167 N N . THR B 1 75 ? -16.431 -8.938 -68.528 1.00 14.55 90 THR B N 1
ATOM 5168 C CA . THR B 1 75 ? -16.498 -8.267 -67.224 1.00 13.55 90 THR B CA 1
ATOM 5169 C C . THR B 1 75 ? -16.018 -9.156 -66.089 1.00 16.98 90 THR B C 1
ATOM 5170 O O . THR B 1 75 ? -15.688 -8.645 -65.021 1.00 17.88 90 THR B O 1
ATOM 5181 N N . SER B 1 76 ? -15.944 -10.470 -66.301 1.00 17.78 91 SER B N 1
ATOM 5182 C CA . SER B 1 76 ? -15.301 -11.326 -65.311 1.00 18.30 91 SER B CA 1
ATOM 5183 C C . SER B 1 76 ? -13.827 -10.911 -65.143 1.00 19.35 91 SER B C 1
ATOM 5184 O O . SER B 1 76 ? -13.268 -11.029 -64.054 1.00 19.20 91 SER B O 1
ATOM 5192 N N . ARG B 1 77 ? -13.219 -10.381 -66.204 1.00 18.29 92 ARG B N 1
ATOM 5193 C CA . ARG B 1 77 ? -11.856 -9.846 -66.144 1.00 16.94 92 ARG B CA 1
ATOM 5194 C C . ARG B 1 77 ? -11.806 -8.342 -65.831 1.00 19.12 92 ARG B C 1
ATOM 5195 O O . ARG B 1 77 ? -11.014 -7.876 -65.012 1.00 17.53 92 ARG B O 1
ATOM 5216 N N . LEU B 1 78 ? -12.658 -7.579 -66.501 1.00 15.87 93 LEU B N 1
ATOM 5217 C CA . LEU B 1 78 ? -12.645 -6.126 -66.381 1.00 14.54 93 LEU B CA 1
ATOM 5218 C C . LEU B 1 78 ? -12.920 -5.646 -64.954 1.00 14.88 93 LEU B C 1
ATOM 5219 O O . LEU B 1 78 ? -12.431 -4.587 -64.544 1.00 13.81 93 LEU B O 1
ATOM 5235 N N . GLN B 1 79 ? -13.666 -6.432 -64.178 1.00 13.25 94 GLN B N 1
ATOM 5236 C CA . GLN B 1 79 ? -14.006 -6.031 -62.813 1.00 13.50 94 GLN B CA 1
ATOM 5237 C C . GLN B 1 79 ? -12.759 -5.890 -61.963 1.00 14.44 94 GLN B C 1
ATOM 5238 O O . GLN B 1 79 ? -12.781 -5.210 -60.933 1.00 14.29 94 GLN B O 1
ATOM 5252 N N . HIS B 1 80 ? -11.688 -6.566 -62.377 1.00 16.79 95 HIS B N 1
ATOM 5253 C CA . HIS B 1 80 ? -10.448 -6.587 -61.609 1.00 17.51 95 HIS B CA 1
ATOM 5254 C C . HIS B 1 80 ? -9.424 -5.560 -62.090 1.00 16.60 95 HIS B C 1
ATOM 5255 O O . HIS B 1 80 ? -8.280 -5.560 -61.632 1.00 19.47 95 HIS B O 1
ATOM 5270 N N . ILE B 1 81 ? -9.823 -4.698 -63.013 1.00 14.16 96 ILE B N 1
ATOM 5271 C CA . ILE B 1 81 ? -8.882 -3.738 -63.605 1.00 12.58 96 ILE B CA 1
ATOM 5272 C C . ILE B 1 81 ? -8.367 -2.739 -62.558 1.00 14.68 96 ILE B C 1
ATOM 5273 O O . ILE B 1 81 ? -9.077 -2.382 -61.614 1.00 16.39 96 ILE B O 1
ATOM 5289 N N . LYS B 1 82 ? -7.101 -2.339 -62.700 1.00 14.82 97 LYS B N 1
ATOM 5290 C CA . LYS B 1 82 ? -6.452 -1.446 -61.740 1.00 14.74 97 LYS B CA 1
ATOM 5291 C C . LYS B 1 82 ? -5.906 -0.222 -62.454 1.00 11.77 97 LYS B C 1
ATOM 5292 O O . LYS B 1 82 ? -5.627 -0.247 -63.644 1.00 11.55 97 LYS B O 1
ATOM 5311 N N . VAL B 1 83 ? -5.811 0.883 -61.723 1.00 13.69 98 VAL B N 1
ATOM 5312 C CA . VAL B 1 83 ? -5.169 2.088 -62.228 1.00 11.55 98 VAL B CA 1
ATOM 5313 C C . VAL B 1 83 ? -3.787 1.713 -62.783 1.00 13.04 98 VAL B C 1
ATOM 5314 O O . VAL B 1 83 ? -3.040 0.963 -62.161 1.00 14.26 98 VAL B O 1
ATOM 5327 N N . GLY B 1 84 ? -3.488 2.182 -63.988 1.00 11.18 99 GLY B N 1
ATOM 5328 C CA . GLY B 1 84 ? -2.221 1.915 -64.648 1.00 11.60 99 GLY B CA 1
ATOM 5329 C C . GLY B 1 84 ? -2.272 0.755 -65.629 1.00 14.48 99 GLY B C 1
ATOM 5330 O O . GLY B 1 84 ? -1.356 0.578 -66.431 1.00 14.35 99 GLY B O 1
ATOM 5334 N N . GLU B 1 85 ? -3.325 -0.049 -65.558 1.00 12.14 100 GLU B N 1
ATOM 5335 C CA . GLU B 1 85 ? -3.513 -1.135 -66.498 1.00 12.27 100 GLU B CA 1
ATOM 5336 C C . GLU B 1 85 ? -4.216 -0.600 -67.747 1.00 12.25 100 GLU B C 1
ATOM 5337 O O . GLU B 1 85 ? -4.733 0.497 -67.736 1.00 12.11 100 GLU B O 1
ATOM 5349 N N . GLN B 1 86 ? -4.185 -1.391 -68.816 1.00 13.02 101 GLN B N 1
ATOM 5350 C CA . GLN B 1 86 ? -4.678 -0.976 -70.118 1.00 14.37 101 GLN B CA 1
ATOM 5351 C C . GLN B 1 86 ? -5.940 -1.701 -70.537 1.00 15.48 101 GLN B C 1
ATOM 5352 O O . GLN B 1 86 ? -6.160 -2.848 -70.156 1.00 16.00 101 GLN B O 1
ATOM 5366 N N . ILE B 1 87 ? -6.765 -1.011 -71.324 1.00 12.80 102 ILE B N 1
ATOM 5367 C CA . ILE B 1 87 ? -7.864 -1.639 -72.041 1.00 11.78 102 ILE B CA 1
ATOM 5368 C C . ILE B 1 87 ? -7.690 -1.388 -73.528 1.00 14.79 102 ILE B C 1
ATOM 5369 O O . ILE B 1 87 ? -6.958 -0.491 -73.932 1.00 16.58 102 ILE B O 1
ATOM 5385 N N . ILE B 1 88 ? -8.371 -2.184 -74.333 1.00 14.01 103 ILE B N 1
ATOM 5386 C CA . ILE B 1 88 ? -8.515 -1.898 -75.756 1.00 12.81 103 ILE B CA 1
ATOM 5387 C C . ILE B 1 88 ? -9.684 -0.940 -75.910 1.00 12.07 103 ILE B C 1
ATOM 5388 O O . ILE B 1 88 ? -10.745 -1.199 -75.353 1.00 13.80 103 ILE B O 1
ATOM 5404 N N . LEU B 1 89 ? -9.508 0.152 -76.656 1.00 15.56 104 LEU B N 1
ATOM 5405 C CA . LEU B 1 89 ? -10.616 1.068 -76.940 1.00 14.92 104 LEU B CA 1
ATOM 5406 C C . LEU B 1 89 ? -10.572 1.458 -78.400 1.00 17.00 104 LEU B C 1
ATOM 5407 O O . LEU B 1 89 ? -9.664 2.167 -78.841 1.00 16.28 104 LEU B O 1
ATOM 5423 N N . ARG B 1 90 ? -11.544 0.996 -79.172 1.00 16.06 105 ARG B N 1
ATOM 5424 C CA . ARG B 1 90 ? -11.589 1.357 -80.578 1.00 16.72 105 ARG B CA 1
ATOM 5425 C C . ARG B 1 90 ? -12.314 2.665 -80.792 1.00 16.85 105 ARG B C 1
ATOM 5426 O O . ARG B 1 90 ? -13.504 2.772 -80.492 1.00 17.70 105 ARG B O 1
ATOM 5447 N N . PRO B 1 91 ? -11.585 3.680 -81.288 1.00 20.06 106 PRO B N 1
ATOM 5448 C CA . PRO B 1 91 ? -12.103 5.054 -81.298 1.00 22.77 106 PRO B CA 1
ATOM 5449 C C . PRO B 1 91 ? -13.021 5.319 -82.480 1.00 23.26 106 PRO B C 1
ATOM 5450 O O . PRO B 1 91 ? -12.771 6.202 -83.310 1.00 25.77 106 PRO B O 1
ATOM 5461 N N . LYS B 1 92 ? -14.080 4.524 -82.549 1.00 23.04 107 LYS B N 1
ATOM 5462 C CA . LYS B 1 92 ? -15.084 4.637 -83.595 1.00 20.16 107 LYS B CA 1
ATOM 5463 C C . LYS B 1 92 ? -16.454 4.685 -82.937 1.00 18.53 107 LYS B C 1
ATOM 5464 O O . LYS B 1 92 ? -17.058 3.647 -82.681 1.00 22.76 107 LYS B O 1
ATOM 5483 N N . PRO B 1 93 ? -16.948 5.890 -82.635 1.00 16.87 108 PRO B N 1
ATOM 5484 C CA . PRO B 1 93 ? -18.216 5.944 -81.914 1.00 14.21 108 PRO B CA 1
ATOM 5485 C C . PRO B 1 93 ? -19.408 5.740 -82.825 1.00 18.45 108 PRO B C 1
ATOM 5486 O O . PRO B 1 93 ? -19.348 6.158 -83.979 1.00 16.41 108 PRO B O 1
ATOM 5497 N N . VAL B 1 94 ? -20.456 5.104 -82.307 1.00 15.54 109 VAL B N 1
ATOM 5498 C CA . VAL B 1 94 ? -21.708 4.909 -83.042 1.00 16.87 109 VAL B CA 1
ATOM 5499 C C . VAL B 1 94 ? -22.878 5.008 -82.070 1.00 16.49 109 VAL B C 1
ATOM 5500 O O . VAL B 1 94 ? -22.652 5.121 -80.870 1.00 13.91 109 VAL B O 1
ATOM 5513 N N . GLY B 1 95 ? -24.113 4.922 -82.576 1.00 18.25 110 GLY B N 1
ATOM 5514 C CA . GLY B 1 95 ? -25.292 4.910 -81.717 1.00 17.66 110 GLY B CA 1
ATOM 5515 C C . GLY B 1 95 ? -26.351 5.953 -82.023 1.00 20.21 110 GLY B C 1
ATOM 5516 O O . GLY B 1 95 ? -26.068 6.983 -82.640 1.00 22.33 110 GLY B O 1
ATOM 5520 N N . THR B 1 96 ? -27.583 5.706 -81.571 1.00 18.47 111 THR B N 1
ATOM 5521 C CA . THR B 1 96 ? -28.655 6.672 -81.818 1.00 18.44 111 THR B CA 1
ATOM 5522 C C . THR B 1 96 ? -29.148 7.424 -80.592 1.00 17.29 111 THR B C 1
ATOM 5523 O O . THR B 1 96 ? -30.077 8.209 -80.713 1.00 17.35 111 THR B O 1
ATOM 5534 N N . LEU B 1 97 ? -28.526 7.230 -79.426 1.00 13.21 112 LEU B N 1
ATOM 5535 C CA . LEU B 1 97 ? -28.931 7.979 -78.239 1.00 12.75 112 LEU B CA 1
ATOM 5536 C C . LEU B 1 97 ? -28.242 9.323 -78.237 1.00 14.47 112 LEU B C 1
ATOM 5537 O O . LEU B 1 97 ? -27.504 9.642 -77.322 1.00 14.79 112 LEU B O 1
ATOM 5553 N N . VAL B 1 98 ? -28.494 10.115 -79.277 1.00 11.59 113 VAL B N 1
ATOM 5554 C CA . VAL B 1 98 ? -27.831 11.401 -79.430 1.00 10.44 113 VAL B CA 1
ATOM 5555 C C . VAL B 1 98 ? -28.872 12.463 -79.705 1.00 10.23 113 VAL B C 1
ATOM 5556 O O . VAL B 1 98 ? -29.944 12.182 -80.252 1.00 11.28 113 VAL B O 1
ATOM 5569 N N . ILE B 1 99 ? -28.567 13.683 -79.300 1.00 10.44 114 ILE B N 1
ATOM 5570 C CA . ILE B 1 99 ? -29.513 14.777 -79.418 1.00 10.26 114 ILE B CA 1
ATOM 5571 C C . ILE B 1 99 ? -29.874 15.026 -80.888 1.00 10.68 114 ILE B C 1
ATOM 5572 O O . ILE B 1 99 ? -31.016 15.387 -81.188 1.00 10.76 114 ILE B O 1
ATOM 5588 N N . ASP B 1 100 ? -28.926 14.788 -81.785 1.00 11.83 115 ASP B N 1
ATOM 5589 C CA . ASP B 1 100 ? -29.158 14.944 -83.227 1.00 11.73 115 ASP B CA 1
ATOM 5590 C C . ASP B 1 100 ? -30.255 14.006 -83.758 1.00 12.27 115 ASP B C 1
ATOM 5591 O O . ASP B 1 100 ? -30.800 14.231 -84.850 1.00 12.75 115 ASP B O 1
ATOM 5600 N N . ALA B 1 101 ? -30.556 12.954 -83.013 1.00 11.34 116 ALA B N 1
ATOM 5601 C CA . ALA B 1 101 ? -31.508 11.929 -83.431 1.00 11.49 116 ALA B CA 1
ATOM 5602 C C . ALA B 1 101 ? -32.924 12.197 -82.919 1.00 11.26 116 ALA B C 1
ATOM 5603 O O . ALA B 1 101 ? -33.802 11.345 -83.051 1.00 11.96 116 ALA B O 1
ATOM 5610 N N . LEU B 1 102 ? -33.119 13.370 -82.315 1.00 10.89 117 LEU B N 1
ATOM 5611 C CA . LEU B 1 102 ? -34.439 13.824 -81.867 1.00 10.76 117 LEU B CA 1
ATOM 5612 C C . LEU B 1 102 ? -34.804 15.113 -82.563 1.00 11.10 117 LEU B C 1
ATOM 5613 O O . LEU B 1 102 ? -33.923 15.945 -82.830 1.00 11.53 117 LEU B O 1
ATOM 5629 N N . LEU B 1 103 ? -36.085 15.301 -82.866 1.00 11.26 118 LEU B N 1
ATOM 5630 C CA . LEU B 1 103 ? -36.538 16.613 -83.292 1.00 11.60 118 LEU B CA 1
ATOM 5631 C C . LEU B 1 103 ? -36.322 17.624 -82.186 1.00 11.44 118 LEU B C 1
ATOM 5632 O O . LEU B 1 103 ? -36.494 17.296 -81.021 1.00 11.07 118 LEU B O 1
ATOM 5648 N N . PRO B 1 104 ? -35.970 18.874 -82.539 1.00 13.04 119 PRO B N 1
ATOM 5649 C CA . PRO B 1 104 ? -35.938 19.925 -81.518 1.00 14.94 119 PRO B CA 1
ATOM 5650 C C . PRO B 1 104 ? -37.232 20.007 -80.741 1.00 16.15 119 PRO B C 1
ATOM 5651 O O . PRO B 1 104 ? -38.301 19.780 -81.293 1.00 17.09 119 PRO B O 1
ATOM 5662 N N . GLY B 1 105 ? -37.120 20.336 -79.467 1.00 11.87 120 GLY B N 1
ATOM 5663 C CA . GLY B 1 105 ? -38.261 20.411 -78.597 1.00 12.59 120 GLY B CA 1
ATOM 5664 C C . GLY B 1 105 ? -37.943 21.270 -77.406 1.00 15.30 120 GLY B C 1
ATOM 5665 O O . GLY B 1 105 ? -37.004 22.088 -77.455 1.00 15.06 120 GLY B O 1
ATOM 5669 N N . LYS B 1 106 ? -38.746 21.099 -76.363 1.00 14.84 121 LYS B N 1
ATOM 5670 C CA . LYS B 1 106 ? -38.659 21.928 -75.173 1.00 16.20 121 LYS B CA 1
ATOM 5671 C C . LYS B 1 106 ? -38.310 21.154 -73.911 1.00 14.64 121 LYS B C 1
ATOM 5672 O O . LYS B 1 106 ? -37.671 21.720 -73.021 1.00 14.49 121 LYS B O 1
ATOM 5691 N N . ARG B 1 107 ? -38.731 19.891 -73.810 1.00 13.81 122 ARG B N 1
ATOM 5692 C CA . ARG B 1 107 ? -38.363 19.049 -72.677 1.00 12.75 122 ARG B CA 1
ATOM 5693 C C . ARG B 1 107 ? -37.772 17.725 -73.150 1.00 12.72 122 ARG B C 1
ATOM 5694 O O . ARG B 1 107 ? -38.278 17.102 -74.075 1.00 12.84 122 ARG B O 1
ATOM 5715 N N . LEU B 1 108 ? -36.687 17.328 -72.499 1.00 9.40 123 LEU B N 1
ATOM 5716 C CA . LEU B 1 108 ? -35.937 16.132 -72.846 1.00 9.05 123 LEU B CA 1
ATOM 5717 C C . LEU B 1 108 ? -35.946 15.163 -71.681 1.00 11.82 123 LEU B C 1
ATOM 5718 O O . LEU B 1 108 ? -35.598 15.535 -70.557 1.00 10.72 123 LEU B O 1
ATOM 5734 N N . TRP B 1 109 ? -36.368 13.937 -71.954 1.00 10.69 124 TRP B N 1
ATOM 5735 C CA . TRP B 1 109 ? -36.500 12.890 -70.950 1.00 9.66 124 TRP B CA 1
ATOM 5736 C C . TRP B 1 109 ? -35.460 11.813 -71.165 1.00 8.00 124 TRP B C 1
ATOM 5737 O O . TRP B 1 109 ? -35.287 11.322 -72.282 1.00 10.70 124 TRP B O 1
ATOM 5758 N N . PHE B 1 110 ? -34.778 11.458 -70.086 1.00 8.34 125 PHE B N 1
ATOM 5759 C CA . PHE B 1 110 ? -33.850 10.333 -70.064 1.00 7.59 125 PHE B CA 1
ATOM 5760 C C . PHE B 1 110 ? -34.482 9.246 -69.193 1.00 7.82 125 PHE B C 1
ATOM 5761 O O . PHE B 1 110 ? -34.784 9.487 -68.025 1.00 8.22 125 PHE B O 1
ATOM 5778 N N . LEU B 1 111 ? -34.663 8.060 -69.753 1.00 7.83 126 LEU B N 1
ATOM 5779 C CA . LEU B 1 111 ? -35.381 6.982 -69.091 1.00 8.64 126 LEU B CA 1
ATOM 5780 C C . LEU B 1 111 ? -34.478 5.768 -69.033 1.00 9.19 126 LEU B C 1
ATOM 5781 O O . LEU B 1 111 ? -34.186 5.137 -70.052 1.00 11.43 126 LEU B O 1
ATOM 5797 N N . ALA B 1 112 ? -34.022 5.437 -67.822 1.00 9.42 127 ALA B N 1
ATOM 5798 C CA . ALA B 1 112 ? -32.990 4.415 -67.651 1.00 11.92 127 ALA B CA 1
ATOM 5799 C C . ALA B 1 112 ? -33.223 3.492 -66.481 1.00 10.96 127 ALA B C 1
ATOM 5800 O O . ALA B 1 112 ? -33.705 3.912 -65.442 1.00 8.52 127 ALA B O 1
ATOM 5807 N N . THR B 1 113 ? -32.778 2.247 -66.631 1.00 10.11 128 THR B N 1
ATOM 5808 C CA . THR B 1 113 ? -32.689 1.340 -65.499 1.00 10.46 128 THR B CA 1
ATOM 5809 C C . THR B 1 113 ? -31.279 0.734 -65.458 1.00 9.89 128 THR B C 1
ATOM 5810 O O . THR B 1 113 ? -30.658 0.518 -66.495 1.00 10.53 128 THR B O 1
ATOM 5821 N N . GLY B 1 114 ? -30.783 0.466 -64.255 1.00 12.64 129 GLY B N 1
ATOM 5822 C CA . GLY B 1 114 ? -29.478 -0.161 -64.095 1.00 13.41 129 GLY B CA 1
ATOM 5823 C C . GLY B 1 114 ? -28.354 0.600 -64.793 1.00 12.45 129 GLY B C 1
ATOM 5824 O O . GLY B 1 114 ? -28.274 1.827 -64.683 1.00 10.61 129 GLY B O 1
ATOM 5828 N N . THR B 1 115 ? -27.475 -0.124 -65.486 1.00 13.01 130 THR B N 1
ATOM 5829 C CA . THR B 1 115 ? -26.356 0.523 -66.188 1.00 11.19 130 THR B CA 1
ATOM 5830 C C . THR B 1 115 ? -26.824 1.341 -67.390 1.00 12.88 130 THR B C 1
ATOM 5831 O O . THR B 1 115 ? -26.036 2.006 -68.047 1.00 14.06 130 THR B O 1
ATOM 5842 N N . GLY B 1 116 ? -28.112 1.295 -67.693 1.00 11.14 131 GLY B N 1
ATOM 5843 C CA . GLY B 1 116 ? -28.659 2.112 -68.766 1.00 10.42 131 GLY B CA 1
ATOM 5844 C C . GLY B 1 116 ? -28.503 3.600 -68.509 1.00 9.28 131 GLY B C 1
ATOM 5845 O O . GLY B 1 116 ? -28.676 4.432 -69.405 1.00 10.43 131 GLY B O 1
ATOM 5849 N N . ILE B 1 117 ? -28.167 3.959 -67.279 1.00 7.72 132 ILE B N 1
ATOM 5850 C CA . ILE B 1 117 ? -27.885 5.347 -66.976 1.00 8.24 132 ILE B CA 1
ATOM 5851 C C . ILE B 1 117 ? -26.602 5.823 -67.668 1.00 8.75 132 ILE B C 1
ATOM 5852 O O . ILE B 1 117 ? -26.401 7.020 -67.810 1.00 8.67 132 ILE B O 1
ATOM 5868 N N . ALA B 1 118 ? -25.752 4.899 -68.105 1.00 9.36 133 ALA B N 1
ATOM 5869 C CA . ALA B 1 118 ? -24.422 5.285 -68.617 1.00 8.48 133 ALA B CA 1
ATOM 5870 C C . ALA B 1 118 ? -24.450 6.380 -69.705 1.00 10.36 133 ALA B C 1
ATOM 5871 O O . ALA B 1 118 ? -23.755 7.386 -69.576 1.00 7.84 133 ALA B O 1
ATOM 5878 N N . PRO B 1 119 ? -25.253 6.215 -70.776 1.00 8.52 134 PRO B N 1
ATOM 5879 C CA . PRO B 1 119 ? -25.242 7.267 -71.796 1.00 8.30 134 PRO B CA 1
ATOM 5880 C C . PRO B 1 119 ? -25.817 8.564 -71.272 1.00 8.70 134 PRO B C 1
ATOM 5881 O O . PRO B 1 119 ? -25.538 9.617 -71.817 1.00 9.66 134 PRO B O 1
ATOM 5892 N N . PHE B 1 120 ? -26.601 8.492 -70.213 1.00 8.49 135 PHE B N 1
ATOM 5893 C CA . PHE B 1 120 ? -27.181 9.699 -69.636 1.00 7.39 135 PHE B CA 1
ATOM 5894 C C . PHE B 1 120 ? -26.274 10.351 -68.575 1.00 9.90 135 PHE B C 1
ATOM 5895 O O . PHE B 1 120 ? -26.398 11.548 -68.295 1.00 8.87 135 PHE B O 1
ATOM 5912 N N . ALA B 1 121 ? -25.337 9.584 -68.019 1.00 10.68 136 ALA B N 1
ATOM 5913 C CA . ALA B 1 121 ? -24.228 10.162 -67.272 1.00 9.80 136 ALA B CA 1
ATOM 5914 C C . ALA B 1 121 ? -23.463 11.092 -68.206 1.00 11.49 136 ALA B C 1
ATOM 5915 O O . ALA B 1 121 ? -22.952 12.119 -67.793 1.00 9.36 136 ALA B O 1
ATOM 5922 N N . SER B 1 122 ? -23.399 10.728 -69.480 1.00 7.93 137 SER B N 1
ATOM 5923 C CA . SER B 1 122 ? -22.764 11.579 -70.483 1.00 8.35 137 SER B CA 1
ATOM 5924 C C . SER B 1 122 ? -23.667 12.763 -70.810 1.00 8.40 137 SER B C 1
ATOM 5925 O O . SER B 1 122 ? -23.262 13.919 -70.696 1.00 8.69 137 SER B O 1
ATOM 5933 N N . LEU B 1 123 ? -24.908 12.467 -71.202 1.00 8.20 138 LEU B N 1
ATOM 5934 C CA . LEU B 1 123 ? -25.821 13.500 -71.675 1.00 8.33 138 LEU B CA 1
ATOM 5935 C C . LEU B 1 123 ? -26.227 14.508 -70.588 1.00 8.49 138 LEU B C 1
ATOM 5936 O O . LEU B 1 123 ? -26.429 15.683 -70.897 1.00 9.35 138 LEU B O 1
ATOM 5952 N N . MET B 1 124 ? -26.331 14.088 -69.326 1.00 8.54 139 MET B N 1
ATOM 5953 C CA . MET B 1 124 ? -26.626 15.046 -68.261 1.00 8.92 139 MET B CA 1
ATOM 5954 C C . MET B 1 124 ? -25.520 16.070 -68.074 1.00 9.62 139 MET B C 1
ATOM 5955 O O . MET B 1 124 ? -25.757 17.131 -67.480 1.00 10.37 139 MET B O 1
ATOM 5969 N N . ARG B 1 125 ? -24.319 15.757 -68.569 1.00 8.97 140 ARG B N 1
ATOM 5970 C CA . ARG B 1 125 ? -23.167 16.645 -68.457 1.00 10.49 140 ARG B CA 1
ATOM 5971 C C . ARG B 1 125 ? -22.819 17.286 -69.795 1.00 10.80 140 ARG B C 1
ATOM 5972 O O . ARG B 1 125 ? -21.763 17.901 -69.961 1.00 12.23 140 ARG B O 1
ATOM 5993 N N . GLU B 1 126 ? -23.753 17.164 -70.739 1.00 11.69 141 GLU B N 1
ATOM 5994 C CA . GLU B 1 126 ? -23.592 17.688 -72.100 1.00 10.83 141 GLU B CA 1
ATOM 5995 C C . GLU B 1 126 ? -24.257 19.056 -72.202 1.00 11.65 141 GLU B C 1
ATOM 5996 O O . GLU B 1 126 ? -25.468 19.147 -72.078 1.00 11.62 141 GLU B O 1
ATOM 6008 N N . PRO B 1 127 ? -23.478 20.114 -72.434 1.00 12.40 142 PRO B N 1
ATOM 6009 C CA . PRO B 1 127 ? -24.064 21.466 -72.489 1.00 14.27 142 PRO B CA 1
ATOM 6010 C C . PRO B 1 127 ? -25.210 21.589 -73.491 1.00 14.03 142 PRO B C 1
ATOM 6011 O O . PRO B 1 127 ? -26.164 22.344 -73.261 1.00 14.60 142 PRO B O 1
ATOM 6022 N N . GLU B 1 128 ? -25.122 20.860 -74.599 1.00 11.74 143 GLU B N 1
ATOM 6023 C CA . GLU B 1 128 ? -26.148 20.955 -75.637 1.00 13.31 143 GLU B CA 1
ATOM 6024 C C . GLU B 1 128 ? -27.518 20.582 -75.110 1.00 12.96 143 GLU B C 1
ATOM 6025 O O . GLU B 1 128 ? -28.519 21.109 -75.588 1.00 14.50 143 GLU B O 1
ATOM 6037 N N . ALA B 1 129 ? -27.588 19.688 -74.124 1.00 10.85 144 ALA B N 1
ATOM 6038 C CA . ALA B 1 129 ? -28.889 19.289 -73.589 1.00 10.15 144 ALA B CA 1
ATOM 6039 C C . ALA B 1 129 ? -29.615 20.487 -72.988 1.00 12.98 144 ALA B C 1
ATOM 6040 O O . ALA B 1 129 ? -30.832 20.634 -73.123 1.00 14.69 144 ALA B O 1
ATOM 6047 N N . TYR B 1 130 ? -28.862 21.364 -72.338 1.00 11.73 145 TYR B N 1
ATOM 6048 C CA . TYR B 1 130 ? -29.446 22.507 -71.652 1.00 11.29 145 TYR B CA 1
ATOM 6049 C C . TYR B 1 130 ? -29.569 23.754 -72.548 1.00 14.21 145 TYR B C 1
ATOM 6050 O O . TYR B 1 130 ? -30.402 24.614 -72.298 1.00 16.75 145 TYR B O 1
ATOM 6068 N N . GLU B 1 131 ? -28.730 23.838 -73.577 1.00 13.77 146 GLU B N 1
ATOM 6069 C CA . GLU B 1 131 ? -28.812 24.880 -74.601 1.00 14.94 146 GLU B CA 1
ATOM 6070 C C . GLU B 1 131 ? -30.097 24.760 -75.419 1.00 15.70 146 GLU B C 1
ATOM 6071 O O . GLU B 1 131 ? -30.709 25.755 -75.815 1.00 17.18 146 GLU B O 1
ATOM 6083 N N . LYS B 1 132 ? -30.459 23.515 -75.699 1.00 15.05 147 LYS B N 1
ATOM 6084 C CA . LYS B 1 132 ? -31.512 23.194 -76.644 1.00 15.59 147 LYS B CA 1
ATOM 6085 C C . LYS B 1 132 ? -32.863 22.860 -76.003 1.00 16.74 147 LYS B C 1
ATOM 6086 O O . LYS B 1 132 ? -33.866 22.857 -76.700 1.00 15.91 147 LYS B O 1
ATOM 6105 N N . PHE B 1 133 ? -32.881 22.589 -74.701 1.00 13.69 148 PHE B N 1
ATOM 6106 C CA . PHE B 1 133 ? -34.107 22.241 -73.981 1.00 11.47 148 PHE B CA 1
ATOM 6107 C C . PHE B 1 133 ? -34.275 23.075 -72.726 1.00 15.65 148 PHE B C 1
ATOM 6108 O O . PHE B 1 133 ? -33.297 23.407 -72.061 1.00 17.77 148 PHE B O 1
ATOM 6125 N N . ASP B 1 134 ? -35.521 23.389 -72.395 1.00 13.28 149 ASP B N 1
ATOM 6126 C CA . ASP B 1 134 ? -35.816 24.161 -71.204 1.00 16.30 149 ASP B CA 1
ATOM 6127 C C . ASP B 1 134 ? -35.902 23.291 -69.964 1.00 14.81 149 ASP B C 1
ATOM 6128 O O . ASP B 1 134 ? -35.763 23.797 -68.842 1.00 16.47 149 ASP B O 1
ATOM 6137 N N . GLU B 1 135 ? -36.174 22.002 -70.147 1.00 13.54 150 GLU B N 1
ATOM 6138 C CA . GLU B 1 135 ? -36.214 21.061 -69.036 1.00 15.48 150 GLU B CA 1
ATOM 6139 C C . GLU B 1 135 ? -35.640 19.730 -69.448 1.00 12.50 150 GLU B C 1
ATOM 6140 O O . GLU B 1 135 ? -35.841 19.281 -70.578 1.00 13.08 150 GLU B O 1
ATOM 6152 N N . VAL B 1 136 ? -34.899 19.126 -68.529 1.00 10.36 151 VAL B N 1
ATOM 6153 C CA . VAL B 1 136 ? -34.307 17.813 -68.742 1.00 8.72 151 VAL B CA 1
ATOM 6154 C C . VAL B 1 136 ? -34.709 16.956 -67.562 1.00 12.92 151 VAL B C 1
ATOM 6155 O O . VAL B 1 136 ? -34.433 17.311 -66.432 1.00 10.39 151 VAL B O 1
ATOM 6168 N N . ILE B 1 137 ? -35.390 15.846 -67.829 1.00 10.71 152 ILE B N 1
ATOM 6169 C CA . ILE B 1 137 ? -35.921 14.993 -66.770 1.00 8.34 152 ILE B CA 1
ATOM 6170 C C . ILE B 1 137 ? -35.210 13.646 -66.795 1.00 8.24 152 ILE B C 1
ATOM 6171 O O . ILE B 1 137 ? -35.290 12.918 -67.771 1.00 9.91 152 ILE B O 1
ATOM 6187 N N . MET B 1 138 ? -34.497 13.334 -65.722 1.00 8.81 153 MET B N 1
ATOM 6188 C CA . MET B 1 138 ? -33.766 12.078 -65.583 1.00 9.02 153 MET B CA 1
ATOM 6189 C C . MET B 1 138 ? -34.504 11.109 -64.670 1.00 9.51 153 MET B C 1
ATOM 6190 O O . MET B 1 138 ? -34.512 11.299 -63.444 1.00 8.78 153 MET B O 1
ATOM 6204 N N . MET B 1 139 ? -35.113 10.078 -65.266 1.00 8.50 154 MET B N 1
ATOM 6205 C CA . MET B 1 139 ? -35.766 8.998 -64.502 1.00 7.32 154 MET B CA 1
ATOM 6206 C C . MET B 1 139 ? -34.823 7.816 -64.481 1.00 7.81 154 MET B C 1
ATOM 6207 O O . MET B 1 139 ? -34.508 7.257 -65.529 1.00 10.52 154 MET B O 1
ATOM 6221 N N . HIS B 1 140 ? -34.341 7.465 -63.287 1.00 7.92 155 HIS B N 1
ATOM 6222 C CA . HIS B 1 140 ? -33.469 6.309 -63.095 1.00 7.21 155 HIS B CA 1
ATOM 6223 C C . HIS B 1 140 ? -34.081 5.409 -62.056 1.00 8.06 155 HIS B C 1
ATOM 6224 O O . HIS B 1 140 ? -34.196 5.806 -60.908 1.00 9.42 155 HIS B O 1
ATOM 6239 N N . ALA B 1 141 ? -34.472 4.213 -62.472 1.00 9.23 156 ALA B N 1
ATOM 6240 C CA . ALA B 1 141 ? -35.046 3.223 -61.567 1.00 9.70 156 ALA B CA 1
ATOM 6241 C C . ALA B 1 141 ? -34.120 2.023 -61.429 1.00 12.83 156 ALA B C 1
ATOM 6242 O O . ALA B 1 141 ? -33.677 1.470 -62.437 1.00 12.74 156 ALA B O 1
ATOM 6249 N N . CYS B 1 142 ? -33.839 1.631 -60.183 1.00 10.20 157 CYS B N 1
ATOM 6250 C CA . CYS B 1 142 ? -33.085 0.418 -59.859 1.00 10.39 157 CYS B CA 1
ATOM 6251 C C . CYS B 1 142 ? -33.793 -0.349 -58.739 1.00 9.59 157 CYS B C 1
ATOM 6252 O O . CYS B 1 142 ? -34.686 0.189 -58.078 1.00 10.30 157 CYS B O 1
ATOM 6260 N N . ARG B 1 143 ? -33.357 -1.571 -58.469 1.00 11.61 158 ARG B N 1
ATOM 6261 C CA . ARG B 1 143 ? -33.973 -2.340 -57.386 1.00 12.20 158 ARG B CA 1
ATOM 6262 C C . ARG B 1 143 ? -33.597 -1.778 -56.031 1.00 11.01 158 ARG B C 1
ATOM 6263 O O . ARG B 1 143 ? -34.439 -1.735 -55.144 1.00 12.37 158 ARG B O 1
ATOM 6284 N N . THR B 1 144 ? -32.331 -1.399 -55.866 1.00 9.77 159 THR B N 1
ATOM 6285 C CA . THR B 1 144 ? -31.797 -1.052 -54.550 1.00 9.99 159 THR B CA 1
ATOM 6286 C C . THR B 1 144 ? -31.199 0.344 -54.511 1.00 10.68 159 THR B C 1
ATOM 6287 O O . THR B 1 144 ? -30.805 0.909 -55.544 1.00 9.60 159 THR B O 1
ATOM 6298 N N . VAL B 1 145 ? -31.088 0.900 -53.310 1.00 9.44 160 VAL B N 1
ATOM 6299 C CA . VAL B 1 145 ? -30.511 2.217 -53.175 1.00 9.04 160 VAL B CA 1
ATOM 6300 C C . VAL B 1 145 ? -29.046 2.236 -53.645 1.00 8.82 160 VAL B C 1
ATOM 6301 O O . VAL B 1 145 ? -28.616 3.157 -54.343 1.00 10.37 160 VAL B O 1
ATOM 6314 N N . ALA B 1 146 ? -28.282 1.205 -53.312 1.00 9.33 161 ALA B N 1
ATOM 6315 C CA . ALA B 1 146 ? -26.876 1.174 -53.698 1.00 10.42 161 ALA B CA 1
ATOM 6316 C C . ALA B 1 146 ? -26.685 1.206 -55.205 1.00 9.86 161 ALA B C 1
ATOM 6317 O O . ALA B 1 146 ? -25.679 1.708 -55.694 1.00 10.82 161 ALA B O 1
ATOM 6324 N N . GLU B 1 147 ? -27.653 0.693 -55.956 1.00 9.78 162 GLU B N 1
ATOM 6325 C CA . GLU B 1 147 ? -27.561 0.702 -57.407 1.00 9.92 162 GLU B CA 1
ATOM 6326 C C . GLU B 1 147 ? -27.736 2.109 -57.990 1.00 9.69 162 GLU B C 1
ATOM 6327 O O . GLU B 1 147 ? -27.320 2.373 -59.118 1.00 9.74 162 GLU B O 1
ATOM 6339 N N . LEU B 1 148 ? -28.349 3.010 -57.225 1.00 8.44 163 LEU B N 1
ATOM 6340 C CA . LEU B 1 148 ? -28.500 4.403 -57.656 1.00 7.54 163 LEU B CA 1
ATOM 6341 C C . LEU B 1 148 ? -27.269 5.261 -57.400 1.00 7.24 163 LEU B C 1
ATOM 6342 O O . LEU B 1 148 ? -27.184 6.377 -57.896 1.00 7.48 163 LEU B O 1
ATOM 6358 N N . GLU B 1 149 ? -26.336 4.744 -56.607 1.00 7.33 164 GLU B N 1
ATOM 6359 C CA . GLU B 1 149 ? -25.296 5.591 -56.008 1.00 7.35 164 GLU B CA 1
ATOM 6360 C C . GLU B 1 149 ? -24.416 6.328 -57.021 1.00 8.06 164 GLU B C 1
ATOM 6361 O O . GLU B 1 149 ? -24.134 7.508 -56.844 1.00 7.46 164 GLU B O 1
ATOM 6373 N N . TYR B 1 150 ? -23.956 5.633 -58.054 1.00 7.61 165 TYR B N 1
ATOM 6374 C CA . TYR B 1 150 ? -23.108 6.266 -59.051 1.00 7.25 165 TYR B CA 1
ATOM 6375 C C . TYR B 1 150 ? -23.811 7.491 -59.651 1.00 7.06 165 TYR B C 1
ATOM 6376 O O . TYR B 1 150 ? -23.235 8.578 -59.725 1.00 7.15 165 TYR B O 1
ATOM 6394 N N . GLY B 1 151 ? -25.048 7.312 -60.057 1.00 6.91 166 GLY B N 1
ATOM 6395 C CA . GLY B 1 151 ? -25.823 8.397 -60.620 1.00 6.80 166 GLY B CA 1
ATOM 6396 C C . GLY B 1 151 ? -26.136 9.478 -59.608 1.00 6.90 166 GLY B C 1
ATOM 6397 O O . GLY B 1 151 ? -26.076 10.682 -59.924 1.00 6.93 166 GLY B O 1
ATOM 6401 N N . ARG B 1 152 ? -26.460 9.099 -58.373 1.00 6.90 167 ARG B N 1
ATOM 6402 C CA . ARG B 1 152 ? -26.764 10.125 -57.361 1.00 7.05 167 ARG B CA 1
ATOM 6403 C C . ARG B 1 152 ? -25.555 11.030 -57.084 1.00 7.87 167 ARG B C 1
ATOM 6404 O O . ARG B 1 152 ? -25.698 12.244 -56.921 1.00 9.06 167 ARG B O 1
ATOM 6425 N N . GLN B 1 153 ? -24.372 10.442 -56.998 1.00 7.35 168 GLN B N 1
ATOM 6426 C CA . GLN B 1 153 ? -23.152 11.218 -56.779 1.00 7.86 168 GLN B CA 1
ATOM 6427 C C . GLN B 1 153 ? -22.835 12.079 -57.987 1.00 7.74 168 GLN B C 1
ATOM 6428 O O . GLN B 1 153 ? -22.365 13.219 -57.842 1.00 8.58 168 GLN B O 1
ATOM 6442 N N . LEU B 1 154 ? -23.103 11.553 -59.170 1.00 8.30 169 LEU B N 1
ATOM 6443 C CA . LEU B 1 154 ? -22.880 12.307 -60.406 1.00 8.16 169 LEU B CA 1
ATOM 6444 C C . LEU B 1 154 ? -23.734 13.590 -60.403 1.00 8.00 169 LEU B C 1
ATOM 6445 O O . LEU B 1 154 ? -23.234 14.693 -60.693 1.00 8.74 169 LEU B O 1
ATOM 6461 N N . VAL B 1 155 ? -25.015 13.443 -60.063 1.00 8.09 170 VAL B N 1
ATOM 6462 C CA . VAL B 1 155 ? -25.937 14.570 -60.079 1.00 8.99 170 VAL B CA 1
ATOM 6463 C C . VAL B 1 155 ? -25.543 15.588 -59.005 1.00 8.13 170 VAL B C 1
ATOM 6464 O O . VAL B 1 155 ? -25.524 16.800 -59.265 1.00 8.54 170 VAL B O 1
ATOM 6477 N N . GLU B 1 156 ? -25.164 15.116 -57.821 1.00 8.16 171 GLU B N 1
ATOM 6478 C CA . GLU B 1 156 ? -24.697 16.039 -56.791 1.00 8.68 171 GLU B CA 1
ATOM 6479 C C . GLU B 1 156 ? -23.502 16.824 -57.311 1.00 9.11 171 GLU B C 1
ATOM 6480 O O . GLU B 1 156 ? -23.427 18.035 -57.104 1.00 10.09 171 GLU B O 1
ATOM 6492 N N . ALA B 1 157 ? -22.582 16.128 -57.982 1.00 8.95 172 ALA B N 1
ATOM 6493 C CA . ALA B 1 157 ? -21.328 16.725 -58.425 1.00 10.25 172 ALA B CA 1
ATOM 6494 C C . ALA B 1 157 ? -21.523 17.716 -59.584 1.00 9.70 172 ALA B C 1
ATOM 6495 O O . ALA B 1 157 ? -20.623 18.488 -59.898 1.00 10.62 172 ALA B O 1
ATOM 6502 N N . LEU B 1 158 ? -22.675 17.700 -60.229 1.00 13.27 173 LEU B N 1
ATOM 6503 C CA . LEU B 1 158 ? -22.954 18.704 -61.275 1.00 15.89 173 LEU B CA 1
ATOM 6504 C C . LEU B 1 158 ? -22.847 20.134 -60.747 1.00 19.48 173 LEU B C 1
ATOM 6505 O O . LEU B 1 158 ? -22.527 21.067 -61.501 1.00 17.80 173 LEU B O 1
ATOM 6521 N N . GLN B 1 159 ? -23.071 20.322 -59.447 1.00 18.36 174 GLN B N 1
ATOM 6522 C CA . GLN B 1 159 ? -23.019 21.655 -58.878 1.00 17.27 174 GLN B CA 1
ATOM 6523 C C . GLN B 1 159 ? -21.602 22.250 -58.879 1.00 17.47 174 GLN B C 1
ATOM 6524 O O . GLN B 1 159 ? -21.426 23.449 -58.719 1.00 19.74 174 GLN B O 1
ATOM 6538 N N . GLU B 1 160 ? -20.596 21.400 -59.006 1.00 17.59 175 GLU B N 1
ATOM 6539 C CA . GLU B 1 160 ? -19.214 21.847 -59.053 1.00 19.50 175 GLU B CA 1
ATOM 6540 C C . GLU B 1 160 ? -18.727 22.081 -60.474 1.00 22.43 175 GLU B C 1
ATOM 6541 O O . GLU B 1 160 ? -17.579 22.506 -60.678 1.00 22.75 175 GL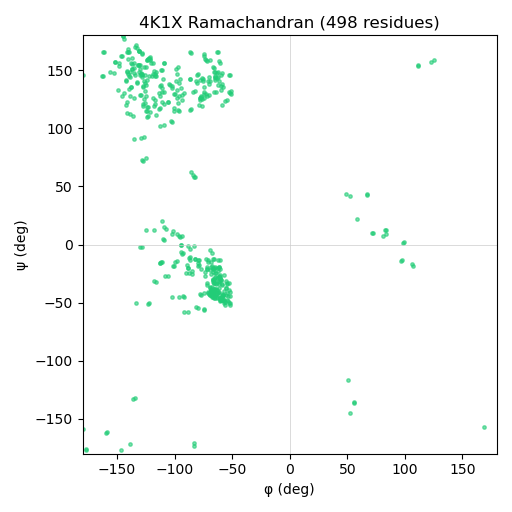U B O 1
ATOM 6553 N N . ASP B 1 161 ? -19.540 21.717 -61.460 1.00 20.35 176 ASP B N 1
ATOM 6554 C CA . ASP B 1 161 ? -19.137 21.927 -62.841 1.00 26.21 176 ASP B CA 1
ATOM 6555 C C . ASP B 1 161 ? -19.329 23.414 -63.206 1.00 25.13 176 ASP B C 1
ATOM 6556 O O . ASP B 1 161 ? -20.440 23.943 -63.080 1.00 17.50 176 ASP B O 1
ATOM 6565 N N . PRO B 1 162 ? -18.263 24.092 -63.680 1.00 29.90 177 PRO B N 1
ATOM 6566 C CA . PRO B 1 162 ? -18.403 25.549 -63.839 1.00 35.39 177 PRO B CA 1
ATOM 6567 C C . PRO B 1 162 ? -19.412 25.911 -64.916 1.00 36.47 177 PRO B C 1
ATOM 6568 O O . PRO B 1 162 ? -20.061 26.952 -64.846 1.00 40.08 177 PRO B O 1
ATOM 6579 N N . LEU B 1 163 ? -19.534 25.042 -65.910 1.00 29.75 178 LEU B N 1
ATOM 6580 C CA . LEU B 1 163 ? -20.476 25.254 -66.989 1.00 25.56 178 LEU B CA 1
ATOM 6581 C C . LEU B 1 163 ? -21.810 24.594 -66.685 1.00 23.02 178 LEU B C 1
ATOM 6582 O O . LEU B 1 163 ? -22.864 25.255 -66.631 1.00 26.01 178 LEU B O 1
ATOM 6598 N N . ILE B 1 164 ? -21.759 23.279 -66.470 1.00 17.95 179 ILE B N 1
ATOM 6599 C CA . ILE B 1 164 ? -22.979 22.501 -66.353 1.00 14.90 179 ILE B CA 1
ATOM 6600 C C . ILE B 1 164 ? -23.753 22.910 -65.109 1.00 16.64 179 ILE B C 1
ATOM 6601 O O . ILE B 1 164 ? -24.979 22.986 -65.146 1.00 16.30 179 ILE B O 1
ATOM 6617 N N . GLY B 1 165 ? -23.052 23.198 -64.015 1.00 19.73 180 GLY B N 1
ATOM 6618 C CA . GLY B 1 165 ? -23.723 23.622 -62.797 1.00 20.19 180 GLY B CA 1
ATOM 6619 C C . GLY B 1 165 ? -24.638 24.833 -62.972 1.00 22.69 180 GLY B C 1
ATOM 6620 O O . GLY B 1 165 ? -25.673 24.923 -62.308 1.00 20.94 180 GLY B O 1
ATOM 6624 N N . GLU B 1 166 ? -24.233 25.789 -63.802 1.00 19.58 181 GLU B N 1
ATOM 6625 C CA . GLU B 1 166 ? -25.072 26.946 -64.133 1.00 21.16 181 GLU B CA 1
ATOM 6626 C C . GLU B 1 166 ? -26.213 26.581 -65.083 1.00 19.78 181 GLU B C 1
ATOM 6627 O O . GLU B 1 166 ? -27.350 27.042 -64.953 1.00 18.33 181 GLU B O 1
ATOM 6639 N N . LEU B 1 167 ? -25.889 25.751 -66.064 1.00 16.10 182 LEU B N 1
ATOM 6640 C CA . LEU B 1 167 ? -26.848 25.394 -67.105 1.00 16.84 182 LEU B CA 1
ATOM 6641 C C . LEU B 1 167 ? -28.024 24.579 -66.585 1.00 16.57 182 LEU B C 1
ATOM 6642 O O . LEU B 1 167 ? -29.124 24.712 -67.109 1.00 18.33 182 LEU B O 1
ATOM 6658 N N . VAL B 1 168 ? -27.809 23.746 -65.564 1.00 15.67 183 VAL B N 1
ATOM 6659 C CA . VAL B 1 168 ? -28.875 22.866 -65.091 1.00 18.38 183 VAL B CA 1
ATOM 6660 C C . VAL B 1 168 ? -29.851 23.603 -64.190 1.00 18.25 183 VAL B C 1
ATOM 6661 O O . VAL B 1 168 ? -30.933 23.078 -63.904 1.00 17.30 183 VAL B O 1
ATOM 6674 N N . GLU B 1 169 ? -29.478 24.801 -63.744 1.00 17.72 184 GLU B N 1
ATOM 6675 C CA . GLU B 1 169 ? -30.327 25.573 -62.827 1.00 21.53 184 GLU B CA 1
ATOM 6676 C C . GLU B 1 169 ? -31.681 25.832 -63.472 1.00 19.16 184 GLU B C 1
ATOM 6677 O O . GLU B 1 169 ? -31.773 26.468 -64.525 1.00 20.99 184 GLU B O 1
ATOM 6689 N N . GLY B 1 170 ? -32.729 25.347 -62.807 1.00 23.97 185 GLY B N 1
ATOM 6690 C CA . GLY B 1 170 ? -34.095 25.472 -63.290 1.00 26.54 185 GLY B CA 1
ATOM 6691 C C . GLY B 1 170 ? -34.452 24.615 -64.499 1.00 25.34 185 GLY B C 1
ATOM 6692 O O . GLY B 1 170 ? -35.524 24.796 -65.076 1.00 26.88 185 GLY B O 1
ATOM 6696 N N . LYS B 1 171 ? -33.562 23.696 -64.876 1.00 16.76 186 LYS B N 1
ATOM 6697 C CA . LYS B 1 171 ? -33.773 22.830 -66.040 1.00 16.10 186 LYS B CA 1
ATOM 6698 C C . LYS B 1 171 ? -33.713 21.335 -65.706 1.00 13.80 186 LYS B C 1
ATOM 6699 O O . LYS B 1 171 ? -34.637 20.606 -66.060 1.00 16.43 186 LYS B O 1
ATOM 6718 N N . LEU B 1 172 ? -32.669 20.867 -65.021 1.00 12.00 187 LEU B N 1
ATOM 6719 C CA . LEU B 1 172 ? -32.584 19.435 -64.678 1.00 10.15 187 LEU B CA 1
ATOM 6720 C C . LEU B 1 172 ? -33.477 19.067 -63.514 1.00 12.28 187 LEU B C 1
ATOM 6721 O O . LEU B 1 172 ? -33.414 19.690 -62.447 1.00 11.14 187 LEU B O 1
ATOM 6737 N N . LYS B 1 173 ? -34.312 18.062 -63.735 1.00 10.00 188 LYS B N 1
ATOM 6738 C CA . LYS B 1 173 ? -35.123 17.457 -62.699 1.00 10.08 188 LYS B CA 1
ATOM 6739 C C . LYS B 1 173 ? -34.688 16.004 -62.606 1.00 8.52 188 LYS B C 1
ATOM 6740 O O . LYS B 1 173 ? -34.781 15.246 -63.571 1.00 10.09 188 LYS B O 1
ATOM 6759 N N . TYR B 1 174 ? -34.200 15.622 -61.430 1.00 9.03 189 TYR B N 1
ATOM 6760 C CA . TYR B 1 174 ? -33.650 14.286 -61.210 1.00 7.94 189 TYR B CA 1
ATOM 6761 C C . TYR B 1 174 ? -34.646 13.478 -60.385 1.00 7.55 189 TYR B C 1
ATOM 6762 O O . TYR B 1 174 ? -35.016 13.879 -59.289 1.00 9.34 189 TYR B O 1
ATOM 6780 N N . TYR B 1 175 ? -35.059 12.336 -60.941 1.00 7.40 190 TYR B N 1
ATOM 6781 C CA . TYR B 1 175 ? -36.134 11.510 -60.392 1.00 7.74 190 TYR B CA 1
ATOM 6782 C C . TYR B 1 175 ? -35.663 10.072 -60.232 1.00 7.89 190 TYR B C 1
ATOM 6783 O O . TYR B 1 175 ? -36.062 9.193 -61.000 1.00 7.43 190 TYR B O 1
ATOM 6801 N N . PRO B 1 176 ? -34.792 9.833 -59.246 1.00 8.36 191 PRO B N 1
ATOM 6802 C CA . PRO B 1 176 ? -34.335 8.483 -58.930 1.00 7.49 191 PRO B CA 1
ATOM 6803 C C . PRO B 1 176 ? -35.422 7.714 -58.188 1.00 7.61 191 PRO B C 1
ATOM 6804 O O . PRO B 1 176 ? -36.094 8.295 -57.344 1.00 9.06 191 PRO B O 1
ATOM 6815 N N . THR B 1 177 ? -35.592 6.432 -58.500 1.00 7.75 192 THR B N 1
ATOM 6816 C CA . THR B 1 177 ? -36.484 5.591 -57.722 1.00 8.19 192 THR B CA 1
ATOM 6817 C C . THR B 1 177 ? -35.877 4.236 -57.460 1.00 8.34 192 THR B C 1
ATOM 6818 O O . THR B 1 177 ? -35.031 3.778 -58.218 1.00 8.16 192 THR B O 1
ATOM 6829 N N . THR B 1 178 ? -36.322 3.592 -56.382 1.00 8.75 193 THR B N 1
ATOM 6830 C CA . THR B 1 178 ? -36.075 2.172 -56.184 1.00 9.13 193 THR B CA 1
ATOM 6831 C C . THR B 1 178 ? -37.353 1.371 -56.345 1.00 11.83 193 THR B C 1
ATOM 6832 O O . THR B 1 178 ? -38.450 1.895 -56.139 1.00 11.00 193 THR B O 1
ATOM 6843 N N . THR B 1 179 ? -37.217 0.095 -56.680 1.00 10.16 194 THR B N 1
ATOM 6844 C CA . THR B 1 179 ? -38.371 -0.770 -56.819 1.00 10.90 194 THR B CA 1
ATOM 6845 C C . THR B 1 179 ? -38.448 -1.862 -55.750 1.00 11.66 194 THR B C 1
ATOM 6846 O O . THR B 1 179 ? -39.510 -2.462 -55.595 1.00 14.40 194 THR B O 1
ATOM 6857 N N . ARG B 1 180 ? -37.349 -2.131 -55.029 1.00 12.37 195 ARG B N 1
ATOM 6858 C CA . ARG B 1 180 ? -37.299 -3.212 -54.027 1.00 14.44 195 ARG B CA 1
ATOM 6859 C C . ARG B 1 180 ? -36.789 -2.808 -52.640 1.00 18.78 195 ARG B C 1
ATOM 6860 O O . ARG B 1 180 ? -36.695 -3.651 -51.743 1.00 22.63 195 ARG B O 1
ATOM 6881 N N . GLU B 1 181 ? -36.410 -1.547 -52.481 1.00 15.90 196 GLU B N 1
ATOM 6882 C CA . GLU B 1 181 ? -35.977 -1.026 -51.183 1.00 14.33 196 GLU B CA 1
ATOM 6883 C C . GLU B 1 181 ? -36.707 0.276 -50.944 1.00 14.75 196 GLU B C 1
ATOM 6884 O O . GLU B 1 181 ? -37.137 0.935 -51.903 1.00 14.94 196 GLU B O 1
ATOM 6896 N N . GLU B 1 182 ? -36.880 0.636 -49.676 1.00 14.45 197 GLU B N 1
ATOM 6897 C CA . GLU B 1 182 ? -37.516 1.906 -49.348 1.00 12.10 197 GLU B CA 1
ATOM 6898 C C . GLU B 1 182 ? -36.582 3.032 -49.742 1.00 10.53 197 GLU B C 1
ATOM 6899 O O . GLU B 1 182 ? -35.357 2.941 -49.563 1.00 10.89 197 GLU B O 1
ATOM 6911 N N . PHE B 1 183 ? -37.185 4.091 -50.270 1.00 11.42 198 PHE B N 1
ATOM 6912 C CA . PHE B 1 183 ? -36.460 5.270 -50.763 1.00 9.70 198 PHE B CA 1
ATOM 6913 C C . PHE B 1 183 ? -37.479 6.391 -50.850 1.00 9.81 198 PHE B C 1
ATOM 6914 O O . PHE B 1 183 ? -38.686 6.138 -50.780 1.00 10.26 198 PHE B O 1
ATOM 6931 N N . HIS B 1 184 ? -37.032 7.635 -50.989 1.00 10.94 199 HIS B N 1
ATOM 6932 C CA . HIS B 1 184 ? -37.985 8.738 -50.924 1.00 9.79 199 HIS B CA 1
ATOM 6933 C C . HIS B 1 184 ? -39.000 8.729 -52.062 1.00 9.78 199 HIS B C 1
ATOM 6934 O O . HIS B 1 184 ? -40.135 9.177 -51.873 1.00 11.24 199 HIS B O 1
ATOM 6949 N N . HIS B 1 185 ? -38.599 8.195 -53.211 1.00 9.37 200 HIS B N 1
ATOM 6950 C CA . HIS B 1 185 ? -39.517 7.938 -54.326 1.00 11.65 200 HIS B CA 1
ATOM 6951 C C . HIS B 1 185 ? -39.275 6.536 -54.847 1.00 10.07 200 HIS B C 1
ATOM 6952 O O . HIS B 1 185 ? -38.124 6.090 -54.920 1.00 9.73 200 HIS B O 1
ATOM 6967 N N . MET B 1 186 ? -40.363 5.834 -55.161 1.00 9.80 201 MET B N 1
ATOM 6968 C CA . MET B 1 186 ? -40.281 4.437 -55.572 1.00 10.16 201 MET B CA 1
ATOM 6969 C C . MET B 1 186 ? -41.081 4.183 -56.844 1.00 11.09 201 MET B C 1
ATOM 6970 O O . MET B 1 186 ? -41.873 5.022 -57.278 1.00 12.61 201 MET B O 1
ATOM 6984 N N . GLY B 1 187 ? -40.838 3.026 -57.442 1.00 10.34 202 GLY B N 1
ATOM 6985 C CA . GLY B 1 187 ? -41.621 2.561 -58.566 1.00 11.65 202 GLY B CA 1
ATOM 6986 C C . GLY B 1 187 ? -40.896 2.510 -59.893 1.00 11.26 202 GLY B C 1
ATOM 6987 O O . GLY B 1 187 ? -39.940 3.249 -60.162 1.00 12.63 202 GLY B O 1
ATOM 6991 N N . ARG B 1 188 ? -41.391 1.627 -60.747 1.00 11.86 203 ARG B N 1
ATOM 6992 C CA . ARG B 1 188 ? -40.886 1.494 -62.096 1.00 10.48 203 ARG B CA 1
ATOM 6993 C C . ARG B 1 188 ? -41.164 2.724 -62.920 1.00 12.53 203 ARG B C 1
ATOM 6994 O O . ARG B 1 188 ? -42.169 3.392 -62.734 1.00 12.04 203 ARG B O 1
ATOM 7015 N N . ILE B 1 189 ? -40.271 3.001 -63.858 1.00 10.07 204 ILE B N 1
ATOM 7016 C CA . ILE B 1 189 ? -40.487 4.062 -64.822 1.00 11.60 204 ILE B CA 1
ATOM 7017 C C . ILE B 1 189 ? -41.761 3.815 -65.629 1.00 13.38 204 ILE B C 1
ATOM 7018 O O . ILE B 1 189 ? -42.565 4.732 -65.796 1.00 12.11 204 ILE B O 1
ATOM 7034 N N . THR B 1 190 ? -41.940 2.598 -66.147 1.00 12.58 205 THR B N 1
ATOM 7035 C CA . THR B 1 190 ? -43.122 2.312 -66.935 1.00 15.42 205 THR B CA 1
ATOM 7036 C C . THR B 1 190 ? -44.378 2.666 -66.120 1.00 15.19 205 THR B C 1
ATOM 7037 O O . THR B 1 190 ? -45.279 3.339 -66.608 1.00 14.53 205 THR B O 1
ATOM 7048 N N . ASP B 1 191 ? -44.430 2.222 -64.870 1.00 14.38 206 ASP B N 1
ATOM 7049 C CA . ASP B 1 191 ? -45.591 2.478 -64.031 1.00 14.99 206 ASP B CA 1
ATOM 7050 C C . ASP B 1 191 ? -45.778 3.966 -63.687 1.00 13.92 206 ASP B C 1
ATOM 7051 O O . ASP B 1 191 ? -46.899 4.483 -63.735 1.00 14.16 206 ASP B O 1
ATOM 7060 N N . ASN B 1 192 ? -44.690 4.640 -63.313 1.00 11.14 207 ASN B N 1
ATOM 7061 C CA . ASN B 1 192 ? -44.797 6.033 -62.887 1.00 13.01 207 ASN B CA 1
ATOM 7062 C C . ASN B 1 192 ? -45.039 6.993 -64.049 1.00 14.33 207 ASN B C 1
ATOM 7063 O O . ASN B 1 192 ? -45.653 8.041 -63.863 1.00 11.96 207 ASN B O 1
ATOM 7074 N N . LEU B 1 193 ? -44.594 6.630 -65.252 1.00 10.76 208 LEU B N 1
ATOM 7075 C CA . LEU B 1 193 ? -44.908 7.428 -66.437 1.00 12.23 208 LEU B CA 1
ATOM 7076 C C . LEU B 1 193 ? -46.335 7.166 -66.912 1.00 14.35 208 LEU B C 1
ATOM 7077 O O . LEU B 1 193 ? -47.060 8.092 -67.290 1.00 15.57 208 LEU B O 1
ATOM 7093 N N . ALA B 1 194 ? -46.744 5.901 -66.919 1.00 13.54 209 ALA B N 1
ATOM 7094 C CA . ALA B 1 194 ? -48.075 5.571 -67.409 1.00 15.06 209 ALA B CA 1
ATOM 7095 C C . ALA B 1 194 ? -49.162 6.121 -66.481 1.00 15.14 209 ALA B C 1
ATOM 7096 O O . ALA B 1 194 ? -50.188 6.627 -66.956 1.00 17.47 209 ALA B O 1
ATOM 7103 N N . SER B 1 195 ? -48.945 6.063 -65.167 1.00 13.92 210 SER B N 1
ATOM 7104 C CA . SER B 1 195 ? -49.944 6.566 -64.223 1.00 15.73 210 SER B CA 1
ATOM 7105 C C . SER B 1 195 ? -49.917 8.089 -64.155 1.00 16.95 210 SER B C 1
ATOM 7106 O O . SER B 1 195 ? -50.915 8.722 -63.778 1.00 19.04 210 SER B O 1
ATOM 7114 N N . GLY B 1 196 ? -48.791 8.665 -64.566 1.00 14.06 211 GLY B N 1
ATOM 7115 C CA . GLY B 1 196 ? -48.557 10.091 -64.478 1.00 12.44 211 GLY B CA 1
ATOM 7116 C C . GLY B 1 196 ? -48.055 10.553 -63.112 1.00 13.63 211 GLY B C 1
ATOM 7117 O O . GLY B 1 196 ? -47.966 11.762 -62.852 1.00 15.42 211 GLY B O 1
ATOM 7121 N N . LYS B 1 197 ? -47.719 9.608 -62.238 1.00 13.47 212 LYS B N 1
ATOM 7122 C CA . LYS B 1 197 ? -47.191 9.963 -60.926 1.00 11.59 212 LYS B CA 1
ATOM 7123 C C . LYS B 1 197 ? -46.015 10.927 -61.055 1.00 11.83 212 LYS B C 1
ATOM 7124 O O . LYS B 1 197 ? -45.907 11.873 -60.278 1.00 12.02 212 LYS B O 1
ATOM 7143 N N . VAL B 1 198 ? -45.143 10.694 -62.036 1.00 13.48 213 VAL B N 1
ATOM 7144 C CA . VAL B 1 198 ? -43.951 11.527 -62.187 1.00 12.86 213 VAL B CA 1
ATOM 7145 C C . VAL B 1 198 ? -44.330 12.976 -62.526 1.00 10.42 213 VAL B C 1
ATOM 7146 O O . VAL B 1 198 ? -43.687 13.903 -62.028 1.00 10.66 213 VAL B O 1
ATOM 7159 N N . PHE B 1 199 ? -45.408 13.185 -63.285 1.00 11.39 214 PHE B N 1
ATOM 7160 C CA . PHE B 1 199 ? -45.853 14.543 -63.604 1.00 15.51 214 PHE B CA 1
ATOM 7161 C C . PHE B 1 199 ? -46.316 15.259 -62.349 1.00 13.45 214 PHE B C 1
ATOM 7162 O O . PHE B 1 199 ? -45.981 16.429 -62.097 1.00 13.24 214 PHE B O 1
ATOM 7179 N N . GLU B 1 200 ? -47.115 14.555 -61.551 1.00 11.95 215 GLU B N 1
ATOM 7180 C CA . GLU B 1 200 ? -47.626 15.118 -60.317 1.00 16.54 215 GLU B CA 1
ATOM 7181 C C . GLU B 1 200 ? -46.486 15.379 -59.328 1.00 13.81 215 GLU B C 1
ATOM 7182 O O . GLU B 1 200 ? -46.448 16.434 -58.686 1.00 17.36 215 GLU B O 1
ATOM 7194 N N . ASP B 1 201 ? -45.557 14.429 -59.202 1.00 13.13 216 ASP B N 1
ATOM 7195 C CA . ASP B 1 201 ? -44.466 14.563 -58.237 1.00 12.22 216 ASP B CA 1
ATOM 7196 C C . ASP B 1 201 ? -43.588 15.763 -58.569 1.00 15.73 216 ASP B C 1
ATOM 7197 O O . ASP B 1 201 ? -43.197 16.501 -57.666 1.00 18.99 216 ASP B O 1
ATOM 7206 N N . LEU B 1 202 ? -43.284 15.944 -59.852 1.00 13.85 217 LEU B N 1
ATOM 7207 C CA . LEU B 1 202 ? -42.399 17.026 -60.321 1.00 13.18 217 LEU B CA 1
ATOM 7208 C C . LEU B 1 202 ? -43.153 18.331 -60.584 1.00 15.31 217 LEU B C 1
ATOM 7209 O O . LEU B 1 202 ? -42.538 19.407 -60.719 1.00 14.56 217 LEU B O 1
ATOM 7225 N N . GLY B 1 203 ? -44.483 18.251 -60.625 1.00 15.66 218 GLY B N 1
ATOM 7226 C CA . GLY B 1 203 ? -45.305 19.431 -60.857 1.00 17.46 218 GLY B CA 1
ATOM 7227 C C . GLY B 1 203 ? -45.114 19.990 -62.261 1.00 21.54 218 GLY B C 1
ATOM 7228 O O . GLY B 1 203 ? -45.027 21.207 -62.470 1.00 21.97 218 GLY B O 1
ATOM 7232 N N . ILE B 1 204 ? -45.070 19.086 -63.230 1.00 15.93 219 ILE B N 1
ATOM 7233 C CA . ILE B 1 204 ? -44.858 19.453 -64.620 1.00 15.34 219 ILE B CA 1
ATOM 7234 C C . ILE B 1 204 ? -46.022 18.973 -65.454 1.00 17.66 219 ILE B C 1
ATOM 7235 O O . ILE B 1 204 ? -46.781 18.080 -65.051 1.00 16.08 219 ILE B O 1
ATOM 7251 N N . ALA B 1 205 ? -46.178 19.581 -66.627 1.00 19.66 220 ALA B N 1
ATOM 7252 C CA . ALA B 1 205 ? -47.257 19.201 -67.521 1.00 21.53 220 ALA B CA 1
ATOM 7253 C C . ALA B 1 205 ? -47.086 17.757 -67.948 1.00 19.18 220 ALA B C 1
ATOM 7254 O O . ALA B 1 205 ? -45.951 17.287 -68.077 1.00 18.04 220 ALA B O 1
ATOM 7261 N N . PRO B 1 206 ? -48.199 17.051 -68.192 1.00 18.62 221 PRO B N 1
ATOM 7262 C CA . PRO B 1 206 ? -48.078 15.683 -68.695 1.00 16.89 221 PRO B CA 1
ATOM 7263 C C . PRO B 1 206 ? -47.352 15.576 -70.045 1.00 19.19 221 PRO B C 1
ATOM 7264 O O . PRO B 1 206 ? -47.304 16.542 -70.819 1.00 17.44 221 PRO B O 1
ATOM 7275 N N . MET B 1 207 ? -46.798 14.394 -70.299 1.00 16.18 222 MET B N 1
ATOM 7276 C CA . MET B 1 207 ? -46.060 14.113 -71.522 1.00 13.34 222 MET B CA 1
ATOM 7277 C C . MET B 1 207 ? -46.920 14.354 -72.753 1.00 14.06 222 MET B C 1
ATOM 7278 O O . MET B 1 207 ? -48.093 13.966 -72.793 1.00 14.22 222 MET B O 1
ATOM 7292 N N . ASN B 1 208 ? -46.329 15.012 -73.747 1.00 15.87 223 ASN B N 1
ATOM 7293 C CA . ASN B 1 208 ? -47.016 15.297 -75.006 1.00 18.42 223 ASN B CA 1
ATOM 7294 C C . ASN B 1 208 ? -46.016 15.508 -76.138 1.00 14.91 223 ASN B C 1
ATOM 7295 O O . ASN B 1 208 ? -44.899 15.965 -75.891 1.00 16.58 223 ASN B O 1
ATOM 7306 N N . PRO B 1 209 ? -46.391 15.152 -77.377 1.00 15.19 224 PRO B N 1
ATOM 7307 C CA . PRO B 1 209 ? -45.459 15.256 -78.506 1.00 16.84 224 PRO B CA 1
ATOM 7308 C C . PRO B 1 209 ? -45.191 16.689 -78.975 1.00 13.98 224 PRO B C 1
ATOM 7309 O O . PRO B 1 209 ? -44.249 16.851 -79.746 1.00 15.82 224 PRO B O 1
ATOM 7320 N N . GLU B 1 210 ? -45.949 17.706 -78.554 1.00 16.98 225 GLU B N 1
ATOM 7321 C CA . GLU B 1 210 ? -45.561 19.048 -78.989 1.00 18.68 225 GLU B CA 1
ATOM 7322 C C . GLU B 1 210 ? -44.212 19.407 -78.390 1.00 17.83 225 GLU B C 1
ATOM 7323 O O . GLU B 1 210 ? -43.333 19.898 -79.093 1.00 19.02 225 GLU B O 1
ATOM 7335 N N . THR B 1 211 ? -44.038 19.152 -77.100 1.00 18.02 226 THR B N 1
ATOM 7336 C CA . THR B 1 211 ? -42.845 19.630 -76.413 1.00 16.82 226 THR B CA 1
ATOM 7337 C C . THR B 1 211 ? -41.818 18.569 -76.092 1.00 19.02 226 THR B C 1
ATOM 7338 O O . THR B 1 211 ? -40.640 18.893 -75.967 1.00 20.97 226 THR B O 1
ATOM 7349 N N . ASP B 1 212 ? -42.243 17.320 -75.936 1.00 14.75 227 ASP B N 1
ATOM 7350 C CA . ASP B 1 212 ? -41.343 16.328 -75.339 1.00 13.32 227 ASP B CA 1
ATOM 7351 C C . ASP B 1 212 ? -40.603 15.422 -76.295 1.00 15.94 227 ASP B C 1
ATOM 7352 O O . ASP B 1 212 ? -41.154 14.925 -77.285 1.00 12.71 227 ASP B O 1
ATOM 7361 N N . ARG B 1 213 ? -39.346 15.180 -75.929 1.00 12.91 228 ARG B N 1
ATOM 7362 C CA . ARG B 1 213 ? -38.456 14.260 -76.616 1.00 12.47 228 ARG B CA 1
ATOM 7363 C C . ARG B 1 213 ? -37.878 13.318 -75.564 1.00 11.58 228 ARG B C 1
ATOM 7364 O O . ARG B 1 213 ? -37.683 13.730 -74.413 1.00 11.83 228 ARG B O 1
ATOM 7385 N N . ALA B 1 214 ? -37.625 12.060 -75.914 1.00 11.94 229 ALA B N 1
ATOM 7386 C CA . ALA B 1 214 ? -37.212 11.086 -74.904 1.00 11.23 229 ALA B CA 1
ATOM 7387 C C . ALA B 1 214 ? -36.152 10.133 -75.407 1.00 13.02 229 ALA B C 1
ATOM 7388 O O . ALA B 1 214 ? -36.124 9.815 -76.593 1.00 10.87 229 ALA B O 1
ATOM 7395 N N . MET B 1 215 ? -35.286 9.680 -74.493 1.00 9.43 230 MET B N 1
ATOM 7396 C CA . MET B 1 215 ? -34.288 8.653 -74.780 1.00 9.39 230 MET B CA 1
ATOM 7397 C C . MET B 1 215 ? -34.436 7.515 -73.789 1.00 9.99 230 MET B C 1
ATOM 7398 O O . MET B 1 215 ? -34.622 7.751 -72.591 1.00 12.14 230 MET B O 1
ATOM 7412 N N . VAL B 1 216 ? -34.349 6.283 -74.291 1.00 9.57 231 VAL B N 1
ATOM 7413 C CA . VAL B 1 216 ? -34.606 5.098 -73.481 1.00 9.94 231 VAL B CA 1
ATOM 7414 C C . VAL B 1 216 ? -33.421 4.154 -73.526 1.00 11.52 231 VAL B C 1
ATOM 7415 O O . VAL B 1 216 ? -32.973 3.779 -74.603 1.00 10.60 231 VAL B O 1
ATOM 7428 N N . CYS B 1 217 ? -32.926 3.751 -72.351 1.00 10.53 232 CYS B N 1
ATOM 7429 C CA . CYS B 1 217 ? -31.837 2.784 -72.305 1.00 12.46 232 CYS B CA 1
ATOM 7430 C C . CYS B 1 217 ? -32.012 1.813 -71.150 1.00 11.40 232 CYS B C 1
ATOM 7431 O O . CYS B 1 217 ? -32.012 2.196 -69.975 1.00 11.47 232 CYS B O 1
ATOM 7439 N N . GLY B 1 218 ? -32.099 0.536 -71.504 1.00 18.63 233 GLY B N 1
ATOM 7440 C CA . GLY B 1 218 ? -32.187 -0.536 -70.528 1.00 18.67 233 GLY B CA 1
ATOM 7441 C C . GLY B 1 218 ? -32.256 -1.859 -71.262 1.00 17.86 233 GLY B C 1
ATOM 7442 O O . GLY B 1 218 ? -31.829 -1.950 -72.410 1.00 18.82 233 GLY B O 1
ATOM 7446 N N . SER B 1 219 ? -32.758 -2.889 -70.592 1.00 18.05 234 SER B N 1
ATOM 7447 C CA . SER B 1 219 ? -32.940 -4.188 -71.229 1.00 22.47 234 SER B CA 1
ATOM 7448 C C . SER B 1 219 ? -33.952 -4.102 -72.368 1.00 19.17 234 SER B C 1
ATOM 7449 O O . SER B 1 219 ? -34.719 -3.148 -72.473 1.00 19.02 234 SER B O 1
ATOM 7457 N N . LEU B 1 220 ? -33.993 -5.127 -73.206 1.00 19.84 235 LEU B N 1
ATOM 7458 C CA . LEU B 1 220 ? -34.965 -5.147 -74.280 1.00 21.71 235 LEU B CA 1
ATOM 7459 C C . LEU B 1 220 ? -36.376 -5.042 -73.704 1.00 23.30 235 LEU B C 1
ATOM 7460 O O . LEU B 1 220 ? -37.205 -4.290 -74.218 1.00 22.39 235 LEU B O 1
ATOM 7476 N N . ALA B 1 221 ? -36.634 -5.789 -72.632 1.00 24.12 236 ALA B N 1
ATOM 7477 C CA . ALA B 1 221 ? -37.951 -5.815 -71.998 1.00 26.92 236 ALA B CA 1
ATOM 7478 C C . ALA B 1 221 ? -38.339 -4.437 -71.492 1.00 20.26 236 ALA B C 1
ATOM 7479 O O . ALA B 1 221 ? -39.468 -3.985 -71.716 1.00 20.67 236 ALA B O 1
ATOM 7486 N N . PHE B 1 222 ? -37.400 -3.778 -70.820 1.00 19.17 237 PHE B N 1
ATOM 7487 C CA . PHE B 1 222 ? -37.579 -2.399 -70.352 1.00 17.59 237 PHE B CA 1
ATOM 7488 C C . PHE B 1 222 ? -37.914 -1.473 -71.512 1.00 15.44 237 PHE B C 1
ATOM 7489 O O . PHE B 1 222 ? -38.873 -0.710 -71.448 1.00 16.56 237 PHE B O 1
ATOM 7506 N N . ASN B 1 223 ? -37.108 -1.546 -72.570 1.00 13.87 238 ASN B N 1
ATOM 7507 C CA . ASN B 1 223 ? -37.291 -0.696 -73.732 1.00 17.20 238 ASN B CA 1
ATOM 7508 C C . ASN B 1 223 ? -38.678 -0.891 -74.337 1.00 18.03 238 ASN B C 1
ATOM 7509 O O . ASN B 1 223 ? -39.379 0.078 -74.627 1.00 18.54 238 ASN B O 1
ATOM 7520 N N . VAL B 1 224 ? -39.081 -2.141 -74.512 1.00 17.36 239 VAL B N 1
ATOM 7521 C CA . VAL B 1 224 ? -40.389 -2.444 -75.095 1.00 19.90 239 VAL B CA 1
ATOM 7522 C C . VAL B 1 224 ? -41.515 -1.854 -74.231 1.00 20.48 239 VAL B C 1
ATOM 7523 O O . VAL B 1 224 ? -42.440 -1.225 -74.761 1.00 20.10 239 VAL B O 1
ATOM 7536 N N . ASP B 1 225 ? -41.429 -2.064 -72.918 1.00 16.99 240 ASP B N 1
ATOM 7537 C CA . ASP B 1 225 ? -42.435 -1.569 -71.978 1.00 16.47 240 ASP B CA 1
ATOM 7538 C C . ASP B 1 225 ? -42.532 -0.046 -72.027 1.00 16.80 240 ASP B C 1
ATOM 7539 O O . ASP B 1 225 ? -43.627 0.514 -72.077 1.00 18.10 240 ASP B O 1
ATOM 7548 N N . VAL B 1 226 ? -41.383 0.617 -72.024 1.00 16.80 241 VAL B N 1
ATOM 7549 C CA . VAL B 1 226 ? -41.344 2.079 -71.971 1.00 16.58 241 VAL B CA 1
ATOM 7550 C C . VAL B 1 226 ? -41.823 2.662 -73.306 1.00 13.22 241 VAL B C 1
ATOM 7551 O O . VAL B 1 226 ? -42.596 3.627 -73.330 1.00 13.95 241 VAL B O 1
ATOM 7564 N N . MET B 1 227 ? -41.400 2.048 -74.405 1.00 14.55 242 MET B N 1
ATOM 7565 C CA . MET B 1 227 ? -41.828 2.478 -75.739 1.00 15.43 242 MET B CA 1
ATOM 7566 C C . MET B 1 227 ? -43.354 2.528 -75.863 1.00 15.04 242 MET B C 1
ATOM 7567 O O . MET B 1 227 ? -43.915 3.484 -76.413 1.00 17.23 242 MET B O 1
ATOM 7581 N N . LYS B 1 228 ? -44.030 1.527 -75.314 1.00 13.78 243 LYS B N 1
ATOM 7582 C CA . LYS B 1 228 ? -45.489 1.475 -75.401 1.00 16.25 243 LYS B CA 1
ATOM 7583 C C . LYS B 1 228 ? -46.111 2.650 -74.644 1.00 14.79 243 LYS B C 1
ATOM 7584 O O 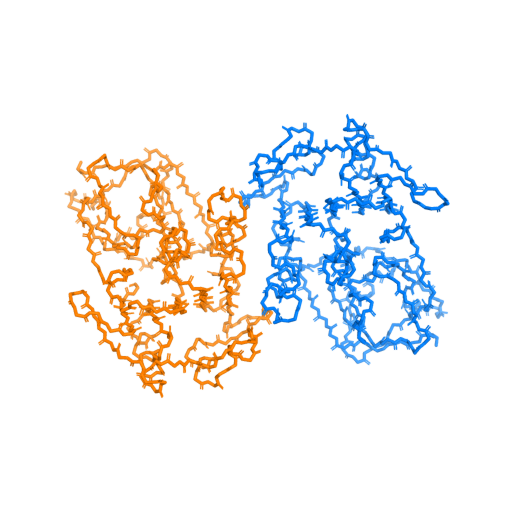. LYS B 1 228 ? -47.083 3.253 -75.097 1.00 15.73 243 LYS B O 1
ATOM 7603 N N . VAL B 1 229 ? -45.519 2.995 -73.514 1.00 15.82 244 VAL B N 1
ATOM 7604 C CA . VAL B 1 229 ? -45.990 4.127 -72.744 1.00 14.13 244 VAL B CA 1
ATOM 7605 C C . VAL B 1 229 ? -45.733 5.424 -73.501 1.00 13.98 244 VAL B C 1
ATOM 7606 O O . VAL B 1 229 ? -46.619 6.265 -73.593 1.00 15.15 244 VAL B O 1
ATOM 7619 N N . LEU B 1 230 ? -44.536 5.597 -74.066 1.00 13.40 245 LEU B N 1
ATOM 7620 C CA . LEU B 1 230 ? -44.248 6.823 -74.834 1.00 12.97 245 LEU B CA 1
ATOM 7621 C C . LEU B 1 230 ? -45.238 6.976 -75.992 1.00 12.62 245 LEU B C 1
ATOM 7622 O O . LEU B 1 230 ? -45.750 8.073 -76.243 1.00 14.13 245 LEU B O 1
ATOM 7638 N N . GLU B 1 231 ? -45.525 5.870 -76.676 1.00 13.09 246 GLU B N 1
ATOM 7639 C CA . GLU B 1 231 ? -46.425 5.897 -77.818 1.00 14.07 246 GLU B CA 1
ATOM 7640 C C . GLU B 1 231 ? -47.843 6.233 -77.355 1.00 14.34 246 GLU B C 1
ATOM 7641 O O . GLU B 1 231 ? -48.611 6.862 -78.084 1.00 16.84 246 GLU B O 1
ATOM 7653 N N . SER B 1 232 ? -48.186 5.839 -76.130 1.00 18.38 247 SER B N 1
ATOM 7654 C CA . SER B 1 232 ? -49.522 6.113 -75.603 1.00 18.69 247 SER B CA 1
ATOM 7655 C C . SER B 1 232 ? -49.751 7.616 -75.396 1.00 18.75 247 SER B C 1
ATOM 7656 O O . SER B 1 232 ? -50.896 8.085 -75.375 1.00 18.32 247 SER B O 1
ATOM 7664 N N . TYR B 1 233 ? -48.663 8.363 -75.244 1.00 14.23 248 TYR B N 1
ATOM 7665 C CA . TYR B 1 233 ? -48.727 9.812 -75.063 1.00 15.08 248 TYR B CA 1
ATOM 7666 C C . TYR B 1 233 ? -48.566 10.543 -76.400 1.00 17.43 248 TYR B C 1
ATOM 7667 O O . TYR B 1 233 ? -48.576 11.772 -76.444 1.00 20.15 248 TYR B O 1
ATOM 7685 N N . GLY B 1 234 ? -48.392 9.784 -77.474 1.00 15.83 249 GLY B N 1
ATOM 7686 C CA . GLY B 1 234 ? -48.364 10.340 -78.820 1.00 15.49 249 GLY B CA 1
ATOM 7687 C C . GLY B 1 234 ? -46.982 10.563 -79.398 1.00 16.29 249 GLY B C 1
ATOM 7688 O O . GLY B 1 234 ? -46.856 11.087 -80.514 1.00 18.39 249 GLY B O 1
ATOM 7692 N N . LEU B 1 235 ? -45.947 10.188 -78.655 1.00 14.09 250 LEU B N 1
ATOM 7693 C CA . LEU B 1 235 ? -44.572 10.308 -79.161 1.00 11.90 250 LEU B CA 1
ATOM 7694 C C . LEU B 1 235 ? -44.241 9.207 -80.164 1.00 14.52 250 LEU B C 1
ATOM 7695 O O . LEU B 1 235 ? -44.685 8.076 -80.018 1.00 15.49 250 LEU B O 1
ATOM 7711 N N . ARG B 1 236 ? -43.465 9.553 -81.182 1.00 12.16 251 ARG B N 1
ATOM 7712 C CA . ARG B 1 236 ? -43.062 8.605 -82.234 1.00 11.26 251 ARG B CA 1
ATOM 7713 C C . ARG B 1 236 ? -41.581 8.259 -82.171 1.00 11.89 251 ARG B C 1
ATOM 7714 O O . ARG B 1 236 ? -40.734 9.112 -81.902 1.00 12.46 251 ARG B O 1
ATOM 7735 N N . GLU B 1 237 ? -41.279 6.997 -82.446 1.00 12.23 252 GLU B N 1
ATOM 7736 C CA . GLU B 1 237 ? -39.906 6.532 -82.515 1.00 13.81 252 GLU B CA 1
ATOM 7737 C C . GLU B 1 237 ? -39.252 7.012 -83.787 1.00 14.38 252 GLU B C 1
ATOM 7738 O O . GLU B 1 237 ? -39.843 6.939 -84.866 1.00 16.34 252 GLU B O 1
ATOM 7750 N N . GLY B 1 238 ? -38.039 7.496 -83.645 1.00 12.97 253 GLY B N 1
ATOM 7751 C CA . GLY B 1 238 ? -37.222 7.843 -84.782 1.00 13.76 253 GLY B CA 1
ATOM 7752 C C . GLY B 1 238 ? -35.849 7.354 -84.434 1.00 18.63 253 GLY B C 1
ATOM 7753 O O . GLY B 1 238 ? -35.665 6.671 -83.420 1.00 20.88 253 GLY B O 1
ATOM 7757 N N . ALA B 1 239 ? -34.885 7.714 -85.260 1.00 17.01 254 ALA B N 1
ATOM 7758 C CA . ALA B 1 239 ? -33.534 7.238 -85.119 1.00 20.63 254 ALA B CA 1
ATOM 7759 C C . ALA B 1 239 ? -32.703 7.840 -86.217 1.00 20.78 254 ALA B C 1
ATOM 7760 O O . ALA B 1 239 ? -33.182 8.046 -87.348 1.00 17.87 254 ALA B O 1
ATOM 7767 N N . ASN B 1 240 ? -31.448 8.102 -85.849 1.00 21.29 255 ASN B N 1
ATOM 7768 C CA . ASN B 1 240 ? -30.408 8.510 -86.763 1.00 23.12 255 ASN B CA 1
ATOM 7769 C C . ASN B 1 240 ? -30.853 9.681 -87.633 1.00 24.84 255 ASN B C 1
ATOM 7770 O O . ASN B 1 240 ? -31.129 10.751 -87.080 1.00 26.62 255 ASN B O 1
ATOM 7781 N N . SER B 1 241 ? -30.929 9.483 -88.954 1.00 18.68 256 SER B N 1
ATOM 7782 C CA . SER B 1 241 ? -31.229 10.567 -89.892 1.00 18.92 256 SER B CA 1
ATOM 7783 C C . SER B 1 241 ? -32.712 10.876 -90.058 1.00 14.80 256 SER B C 1
ATOM 7784 O O . SER B 1 241 ? -33.048 11.789 -90.818 1.00 13.82 256 SER B O 1
ATOM 7792 N N . GLU B 1 242 ? -33.579 10.121 -89.372 1.00 11.00 257 GLU B N 1
ATOM 7793 C CA . GLU B 1 242 ? -35.013 10.393 -89.382 1.00 10.56 257 GLU B CA 1
ATOM 7794 C C . GLU B 1 242 ? -35.509 10.544 -87.934 1.00 10.21 257 GLU B C 1
ATOM 7795 O O . GLU B 1 242 ? -36.219 9.695 -87.392 1.00 10.89 257 GLU B O 1
ATOM 7807 N N . PRO B 1 243 ? -35.171 11.679 -87.332 1.00 9.90 258 PRO B N 1
ATOM 7808 C CA . PRO B 1 243 ? -35.509 11.962 -85.934 1.00 11.45 258 PRO B CA 1
ATOM 7809 C C . PRO B 1 243 ? -37.002 12.193 -85.747 1.00 11.04 258 PRO B C 1
ATOM 7810 O O . PRO B 1 243 ? -37.648 12.801 -86.607 1.00 9.73 258 PRO B O 1
ATOM 7821 N N . ARG B 1 244 ? -37.526 11.737 -84.622 1.00 9.91 259 ARG B N 1
ATOM 7822 C CA . ARG B 1 244 ? -38.908 12.004 -84.246 1.00 9.28 259 ARG B CA 1
ATOM 7823 C C . ARG B 1 244 ? -38.859 12.383 -82.766 1.00 11.27 259 ARG B C 1
ATOM 7824 O O . ARG B 1 244 ? -38.000 13.183 -82.374 1.00 12.15 259 ARG B O 1
ATOM 7845 N N . GLU B 1 245 ? -39.724 11.810 -81.940 1.00 12.18 260 GLU B N 1
ATOM 7846 C CA . GLU B 1 245 ? -39.797 12.256 -80.556 1.00 12.33 260 GLU B CA 1
ATOM 7847 C C . GLU B 1 245 ? -39.064 11.365 -79.564 1.00 11.55 260 GLU B C 1
ATOM 7848 O O . GLU B 1 245 ? -38.796 11.805 -78.449 1.00 14.33 260 GLU B O 1
ATOM 7860 N N . PHE B 1 246 ? -38.760 10.123 -79.918 1.00 10.16 261 PHE B N 1
ATOM 7861 C CA . PHE B 1 246 ? -37.906 9.337 -79.031 1.00 11.86 261 PHE B CA 1
ATOM 7862 C C . PHE B 1 246 ? -36.979 8.369 -79.758 1.00 13.37 261 PHE B C 1
ATOM 7863 O O . PHE B 1 246 ? -37.141 8.070 -80.951 1.00 14.12 261 PHE B O 1
ATOM 7880 N N . VAL B 1 247 ? -35.963 7.949 -79.012 1.00 12.49 262 VAL B N 1
ATOM 7881 C CA . VAL B 1 247 ? -34.970 6.992 -79.472 1.00 12.83 262 VAL B CA 1
ATOM 7882 C C . VAL B 1 247 ? -34.690 6.002 -78.371 1.00 11.91 262 VAL B C 1
ATOM 7883 O O . VAL B 1 247 ? -34.798 6.332 -77.192 1.00 12.15 262 VAL B O 1
ATOM 7896 N N . VAL B 1 248 ? -34.313 4.785 -78.757 1.00 12.30 263 VAL B N 1
ATOM 7897 C CA . VAL B 1 248 ? -34.060 3.721 -77.811 1.00 13.16 263 VAL B CA 1
ATOM 7898 C C . VAL B 1 248 ? -32.776 2.971 -78.150 1.00 17.51 263 VAL B C 1
ATOM 7899 O O . VAL B 1 248 ? -32.365 2.909 -79.317 1.00 17.39 263 VAL B O 1
ATOM 7912 N N . GLU B 1 249 ? -32.155 2.417 -77.117 1.00 14.08 264 GLU B N 1
ATOM 7913 C CA . GLU B 1 249 ? -30.937 1.623 -77.236 1.00 15.42 264 GLU B CA 1
ATOM 7914 C C . GLU B 1 249 ? -30.863 0.542 -76.155 1.00 17.75 264 GLU B C 1
ATOM 7915 O O . GLU B 1 249 ? -31.170 0.820 -75.004 1.00 16.78 264 GLU B O 1
ATOM 7927 N N . LYS B 1 250 ? -30.538 -0.708 -76.504 1.00 19.38 265 LYS B N 1
ATOM 7928 C CA . LYS B 1 250 ? -30.320 -1.753 -75.477 1.00 24.08 265 LYS B CA 1
ATOM 7929 C C . LYS B 1 250 ? -29.189 -1.352 -74.500 1.00 42.47 265 LYS B C 1
ATOM 7930 O O . LYS B 1 250 ? -28.237 -0.674 -74.897 1.00 42.75 265 LYS B O 1
ATOM 7949 N N . TYR B 1 251 ? -29.280 -1.766 -73.231 1.00 38.02 266 TYR B N 1
ATOM 7950 C CA . TYR B 1 251 ? -28.189 -1.487 -72.276 1.00 37.41 266 TYR B CA 1
ATOM 7951 C C . TYR B 1 251 ? -27.189 -2.623 -72.176 1.00 40.57 266 TYR B C 1
ATOM 7952 O O . TYR B 1 251 ? -27.190 -3.539 -72.997 1.00 39.45 266 TYR B O 1
#

InterPro domains:
  IPR001433 Oxidoreductase FAD/NAD(P)-binding [PF00175] (123-236)
  IPR001709 Flavoprotein pyridine nucleotide cytochrome reductase [PR00371] (62-69)
  IPR001709 Flavoprotein pyridine nucleotide cytochrome reductase [PR00371] (122-141)
  IPR001709 Flavoprotein pyridine nucleotide cytochrome reductase [PR00371] (147-156)
  IPR001709 Flavoprotein pyridine nucleotide cytochrome reductase [PR00371] (226-234)
  IPR008333 Flavoprotein pyridine nucleotide cytochrome reductase-like, FAD-binding domain [PF00970] (28-103)
  IPR017927 FAD-binding domain, ferredoxin reductase-type [PS51384] (12-113)
  IPR017938 Riboflavin synthase-like beta-barrel [SSF63380] (17-110)
  IPR033892 Ferredoxin--NADP reductase, bacteria [cd06195] (18-264)
  IPR039261 Ferredoxin-NADP reductase (FNR), nucleotide-binding domain [G3DSA:3.40.50.80] (111-264)
  IPR039261 Ferredoxin-NADP reductase (FNR), nucleotide-binding domain [SSF52343] (114-265)
  IPR051930 Flavodoxin/Ferredoxin--NADP Reductase [PTHR47878] (16-265)

Radius of gyration: 24.45 Å; Cα contacts (8 Å, |Δi|>4): 1156; chains: 2; bounding box: 49×59×78 Å

CATH classification: 2.40.30.10 (+1 more: 3.40.50.80)

Foldseek 3Di:
DQKWFWADKADLDPFKIKTKTADDPPAQDAQLWWWKKFDADPVRHTDIDIFHFQAARVDRMTMGMGTADCPDPTRVPVVPDDGGDIMHTDRDIDDLRHPVQADQFAEEEEAEEQSQCRSVSHVLQYLVNLVRYQAYEYEYEYADPSSCVVVVVSVVVLCVDPPSVVSCVNHYDYHYEHDHDDDPHYDHPLVCLQVVVVCVVVVHDHDAQRHAAYEETEAPVSCVSNVVSNVVRPWDETRPPGHGRYHYDHD/DQKWFWADKADLDPFKIKTKTADDPPAADAQLWWWWKFDADPVRHTDIDIFHFQAARVDRITMGMGTQDVVDRGNVPVVPDDGGDIMRTDRDIDDWQHPLQADQFAEEEEAEEQSQCRSVSHVLQYLVNLVRYQAYEYEYEYADPSSCVVVVVSVVCLCVVPRSVVSCVNHYDYHYEHDHDDDPHYDHPLVCLQVVVVCVVVVHDRDAQRGAAYEEEEAPVSQVSNVVSNVVRPWDETGDPGHTRYYYDYD

Organism: Rhodobacter capsulatus (NCBI:txid1061)

Nearest PDB structures (foldseek):
  2bgj-assembly4_D  TM=9.942E-01  e=2.316E-53  Rhodobacter capsulatus
  2qdx-assembly1_A  TM=9.754E-01  e=1.101E-38  Pseudomonas aeruginosa
  5thx-assembly1_A  TM=9.727E-01  e=1.841E-37  Neisseria gonorrhoeae MIA_2011_03-10
  6rra-assembly1_A  TM=9.734E-01  e=4.011E-37  Brucella ovis ATCC 25840
  4b4d-assembly1_A-2  TM=9.662E-01  e=2.923E-34  Xanthomonas citri pv. citri str. 306

B-factor: mean 18.53, std 11.02, range [4.42, 97.26]

Sequence (502 aa):
PDAQTVTSVRHWTDTLFSFRVTRPQTLRFRSGEFVMIGLLDDNGKPIMRAYSIASPAWDEELEFYSIKVPDGPLTSRLQHIKVGEQIILRPKPVGTLVIDALLPGKRLWFLATGTGIAPFASLMREPEAYEKFDEVIMMHACRTVAELEYGRQLVEALQEDPLIGELVEGKLKYYPTTTREEFHHMGRITDNLASGKVFEDLGIAPMNPETDRAMVCGSLAFNVDVMKVLESYGLREGANSEPREFVVEKYPDAQTVTSVRHWTDTLFSFRVTRPQTLRFRSGEFVMIGLLDDNGKPIMRAYSIASPAWDEELEFYSIKVPDGPLTSRLQHIKVGEQIILRPKPVGTLVIDALLPGKRLWFLATGTGIAPFASLMREPEAYEKFDEVIMMHACRTVAELEYGRQLVEALQEDPLIGELVEGKLKYYPTTTREEFHHMGRITDNLASGKVFEDLGIAPMNPETDRAMVCGSLAFNVDVMKVLESYGLREGANSEPREFVVEKY

Secondary structure (DSSP, 8-state):
--EEEEEEEEEEETTEEEEEEEPPTT----TT-EEEEEEE-TTS-EEEEEEE--S-TT-SEEEEEEE--TT-TTHHHHTT--TT-EEEEEEEEE-S-SGGGB---SEEEEEEEGGGGHHHHHHTT-HHHHHH-SEEEEEEEESSTGGGHHHHHHHHHHHH-HHHHHHHTTTEEEEEEESSS--SSBS-HHHHHHS-HHHHHHT-PPP-TTTEEEEEEE-HHHHHHHHHHHHHTT--B-TTTS-BSEEEEE-/--EEEEEEEEEEETTEEEEEEEPPTT----TT-EEEEEEE-TTS-EEEEEEE--S-TT-SEEEEEEE--TT-TTHHHHTT--TT-EEEEEEEEE-S-SGGGB---SEEEEEEEGGGGHHHHHHTT-HHHHHH-SEEEEEEEESSHHHHHHHHHHHHHGGG-TTHHHHTTTTEEEEEEESSS--SSB--HHHHHHH-HHHHHHT-PPP-TTTEEEEEEE-HHHHHHHHHHHHHTT--B-BTTB-BSEEEEE-

Solvent-accessible surface area: 21223 Å² total; per-residue (Å²): 118,70,32,30,45,1,50,41,36,92,109,42,40,113,59,13,2,2,3,47,0,51,44,12,178,97,4,203,19,102,5,0,10,48,0,75,0,0,29,82,45,138,118,43,118,69,19,29,98,61,23,12,0,0,0,0,25,142,20,133,48,0,7,0,6,0,81,17,56,106,126,10,77,3,10,34,90,0,31,117,9,122,97,53,78,107,3,13,1,109,20,147,36,77,28,34,0,1,20,83,0,8,59,117,20,120,21,0,0,0,0,0,37,27,23,0,0,5,0,0,0,0,1,0,37,25,38,60,0,5,128,126,6,97,42,0,0,0,2,1,5,7,136,26,30,48,46,0,24,2,1,0,11,15,3,9,33,6,65,5,49,49,127,14,8,110,70,6,75,32,65,9,21,7,1,1,2,0,39,165,79,143,13,43,23,76,22,93,4,18,73,9,0,62,89,15,81,0,13,138,21,14,63,25,63,82,7,39,37,128,29,0,13,0,0,0,0,2,44,104,58,19,0,96,55,0,36,156,13,0,95,86,54,36,1,122,73,16,24,84,119,99,40,79,8,0,0,11,23,104,136,112,81,32,28,47,1,64,27,38,76,97,41,34,137,58,8,0,2,3,71,0,53,58,15,185,107,7,213,11,110,4,0,10,45,0,62,0,1,25,83,39,134,141,43,143,55,17,30,99,58,23,18,0,0,1,0,25,133,26,154,73,0,7,0,7,1,71,23,71,120,137,7,72,3,10,32,79,0,50,114,11,119,95,52,79,105,3,7,1,95,48,133,33,60,21,20,0,4,19,84,0,8,53,120,6,114,20,0,0,0,0,0,31,24,20,0,0,5,0,0,0,0,0,0,40,23,18,50,0,4,115,116,6,88,43,0,0,0,1,1,5,8,132,38,28,48,43,0,24,2,1,1,10,12,22,16,32,6,44,30,25,121,90,0,11,112,39,19,62,26,48,26,39,17,1,0,2,0,52,163,77,144,13,42,31,76,23,132,3,26,80,9,0,58,89,12,88,0,14,140,33,4,48,23,62,83,7,45,55,140,38,0,16,0,0,0,1,0,32,123,68,27,6,83,69,0,40,140,13,0,88,79,53,40,3,132,81,9,39,98,108,108,30,80,6,0,0,30,28,153,128

GO terms:
  GO:0004324 ferredoxin-NADP+ reductase activity (F, EXP)